Protein AF-A0A972H7R7-F1 (afdb_monomer_lite)

Secondary structure (DSSP, 8-state):
-HHHHHHHHHHHHHHHHHHHHHHH-GGGGGGGGGGGGGGT-HHHHHHHHHHHHHHH--HHHHHHHHHHHHHHHHHHHHHHHHHHHHHHHHSHHHHHHHHHHTTS-SHHHHHH--TTS-HHHHHHHHHHHHHTT-HHHHHHHHHHHHHH---HHHHHHHHHHHHHTT-HHHHHHHHHHHHHH---HHHHHHHHHHHHHTT-HHHHHHHHHHHHHHHHHHHHHHHHHTTT--S---------HHHHHHHHHHHHHHT----HHHHHHHHHHHHHHHHHHHHTTT--S--EE-TTT--EE-TTT-SS--GGG--HHHHIIIII--S-HHHHHHHHHHHHHHHHHHHHHHHHHHHHSTTHHHHTSS-THHHHHHHHHHHS---------------

Sequence (391 aa):
MTSLVFAISRLTRDLNLFVHEITESPSRLLYFLVLIPAIFDFRLLIFSLLFLVSIHTGRKDRFVTLTLILLNLFAVYLFDFSKAYIFSVNSATGKSVTLVNTNRSNIPAMLNLASNKHFEEGFSHALSYLKEKHYQKSLKLYNSLSQEYTDPRIDVNRGFLLAKLGMNNQAEKAFKRALETRALASAYYNLSILSADKLKFKEADDYFSEAVKLDFGGVTRFREKHKGSSILSLMYEQLNDSELFGYTLNRALKNFNPTKYNLYISLYALFVFLFIAFFSKRYKHRAIKCPKCGQVYCMNCERRIYWNGLCKNCYTCLVSFEADPSDRVRVILKSYEFTRKQKAYKTLMSFLIPGFLLMRGDRLIRPLTLFCLCILPFRTDFVTCQHIRTP

Foldseek 3Di:
DVLVCLLVVQCVLCVVQLVVVCVVPVVSVVLCVQCVCCVVDVLSVSLSSLLVSLLPADPQVLVVSLVVLVVSLVVLLVVLLVVLLVCLCPPLQNVQLVCQQVVNALVSLCPPADLPDDLSSLVSNLSSCVVVVVLVVSLVSLVVSVVPDDALLSLLSNLVSCVVVVNNVSSLVSLVSSVVVPDALLSLQLQLLSCVVVVNNVSSVVSNVSSCVVPVPVVVVQCVVCPPPPDSRGDHDGDDPVVSVVVSSVSSVVSRDNDPVSVVVVVSSVVSSVCSVPVVVVSPWGWDAAPQQRDIDTCVRPVDQDDPRHDPLCCCLPPVVVDDPVSNVVSNVSSVVVVVVVVVVQVVVCVVDPLSVVCPDSNNPVSVVVVVVVPPPPPPDDPPDPPDDDD

Structure (mmCIF, N/CA/C/O backbone):
data_AF-A0A972H7R7-F1
#
_entry.id   AF-A0A972H7R7-F1
#
loop_
_atom_site.group_PDB
_atom_site.id
_atom_site.type_symbol
_atom_site.label_atom_id
_atom_site.label_alt_id
_atom_site.label_comp_id
_atom_site.label_asym_id
_atom_site.label_entity_id
_atom_site.label_seq_id
_atom_site.pdbx_PDB_ins_code
_atom_site.Cartn_x
_atom_site.Cartn_y
_atom_site.Cartn_z
_atom_site.occupancy
_atom_site.B_iso_or_equiv
_atom_site.auth_seq_id
_atom_site.auth_comp_id
_atom_site.auth_asym_id
_atom_site.auth_atom_id
_atom_site.pdbx_PDB_model_num
ATOM 1 N N . MET A 1 1 ? 13.457 -4.758 -14.671 1.00 68.00 1 MET A N 1
ATOM 2 C CA . MET A 1 1 ? 13.809 -5.812 -15.654 1.00 68.00 1 MET A CA 1
ATOM 3 C C . MET A 1 1 ? 13.327 -5.497 -17.063 1.00 68.00 1 MET A C 1
ATOM 5 O O . MET A 1 1 ? 14.132 -5.550 -17.981 1.00 68.00 1 MET A O 1
ATOM 9 N N . THR A 1 2 ? 12.072 -5.085 -17.253 1.00 75.06 2 THR A N 1
ATOM 10 C CA . THR A 1 2 ? 11.518 -4.724 -18.574 1.00 75.06 2 THR A CA 1
ATOM 11 C C . THR A 1 2 ? 12.330 -3.657 -19.321 1.00 75.06 2 THR A C 1
ATOM 13 O O . THR A 1 2 ? 12.745 -3.879 -20.456 1.00 75.06 2 THR A O 1
ATOM 16 N N . SER A 1 3 ? 12.641 -2.542 -18.654 1.00 82.56 3 SER A N 1
ATOM 17 C CA . SER A 1 3 ? 13.448 -1.436 -19.192 1.00 82.56 3 SER A CA 1
ATOM 18 C C . SER A 1 3 ? 14.846 -1.878 -19.631 1.00 82.56 3 SER A C 1
ATOM 20 O O . SER A 1 3 ? 15.352 -1.413 -20.647 1.00 82.56 3 SER A O 1
ATOM 22 N N . LEU A 1 4 ? 15.455 -2.798 -18.877 1.00 83.62 4 LEU A N 1
ATOM 23 C CA . LEU A 1 4 ? 16.793 -3.316 -19.149 1.00 83.62 4 LEU A CA 1
ATOM 24 C C . LEU A 1 4 ? 16.796 -4.203 -20.396 1.00 83.62 4 LEU A C 1
ATOM 26 O O . LEU A 1 4 ? 17.597 -3.983 -21.297 1.00 83.62 4 LEU A O 1
ATOM 30 N N . VAL A 1 5 ? 15.882 -5.177 -20.464 1.00 80.81 5 VAL A N 1
ATOM 31 C CA . VAL A 1 5 ? 15.758 -6.081 -21.620 1.00 80.81 5 VAL A CA 1
ATOM 32 C C . VAL A 1 5 ? 15.489 -5.275 -22.887 1.00 80.81 5 VAL A C 1
ATOM 34 O O . VAL A 1 5 ? 16.126 -5.506 -23.913 1.00 80.81 5 VAL A O 1
ATOM 37 N N . PHE A 1 6 ? 14.602 -4.280 -22.796 1.00 79.94 6 PHE A N 1
ATOM 38 C CA . PHE A 1 6 ? 14.353 -3.339 -23.882 1.00 79.94 6 PHE A CA 1
ATOM 39 C C . PHE A 1 6 ? 15.634 -2.612 -24.308 1.00 79.94 6 PHE A C 1
ATOM 41 O O . PHE A 1 6 ? 15.968 -2.599 -25.496 1.00 79.94 6 PHE A O 1
ATOM 48 N N . ALA A 1 7 ? 16.366 -2.037 -23.349 1.00 85.00 7 ALA A N 1
ATOM 49 C CA . ALA A 1 7 ? 17.545 -1.248 -23.657 1.00 85.00 7 ALA A CA 1
ATOM 50 C C . ALA A 1 7 ? 18.668 -2.097 -24.278 1.00 85.00 7 ALA A C 1
ATOM 52 O O . ALA A 1 7 ? 19.212 -1.717 -25.311 1.00 85.00 7 ALA A O 1
ATOM 53 N N . ILE A 1 8 ? 18.950 -3.283 -23.728 1.00 83.94 8 ILE A N 1
ATOM 54 C CA . ILE A 1 8 ? 19.965 -4.215 -24.249 1.00 83.94 8 ILE A CA 1
ATOM 55 C C . ILE A 1 8 ? 19.586 -4.707 -25.652 1.00 83.94 8 ILE A C 1
ATOM 57 O O . ILE A 1 8 ? 20.388 -4.622 -26.584 1.00 83.94 8 ILE A O 1
ATOM 61 N N . SER A 1 9 ? 18.345 -5.170 -25.830 1.00 78.81 9 SER A N 1
ATOM 62 C CA . SER A 1 9 ? 17.829 -5.642 -27.122 1.00 78.81 9 SER A CA 1
ATOM 63 C C . SER A 1 9 ? 18.000 -4.588 -28.217 1.00 78.81 9 SER A C 1
ATOM 65 O O . SER A 1 9 ? 18.450 -4.880 -29.325 1.00 78.81 9 SER A O 1
ATOM 67 N N . ARG A 1 10 ? 17.710 -3.324 -27.899 1.00 79.88 10 ARG A N 1
ATOM 68 C CA . ARG A 1 10 ? 17.845 -2.229 -28.857 1.00 79.88 10 ARG A CA 1
ATOM 69 C C . ARG A 1 10 ? 19.301 -1.830 -29.094 1.00 79.88 10 ARG A C 1
ATOM 71 O O . ARG A 1 10 ? 19.686 -1.632 -30.246 1.00 79.88 10 ARG A O 1
ATOM 78 N N . LEU A 1 11 ? 20.113 -1.765 -28.042 1.00 83.56 11 LEU A N 1
ATOM 79 C CA . LEU A 1 11 ? 21.508 -1.341 -28.131 1.00 83.56 11 LEU A CA 1
ATOM 80 C C . LEU A 1 11 ? 22.353 -2.306 -28.971 1.00 83.56 11 LEU A C 1
ATOM 82 O O . LEU A 1 11 ? 23.158 -1.852 -29.777 1.00 83.56 11 LEU A O 1
ATOM 86 N N . THR A 1 12 ? 22.113 -3.620 -28.886 1.00 82.00 12 THR A N 1
ATOM 87 C CA . THR A 1 12 ? 22.804 -4.605 -29.747 1.00 82.00 12 THR A CA 1
ATOM 88 C C . THR A 1 12 ? 22.596 -4.331 -31.239 1.00 82.00 12 THR A C 1
ATOM 90 O O . THR A 1 12 ? 23.493 -4.534 -32.057 1.00 82.00 12 THR A O 1
ATOM 93 N N . ARG A 1 13 ? 21.426 -3.808 -31.617 1.00 77.00 13 ARG A N 1
ATOM 94 C CA . ARG A 1 13 ? 21.127 -3.422 -32.997 1.00 77.00 13 ARG A CA 1
ATOM 95 C C . ARG A 1 13 ? 21.801 -2.113 -33.381 1.00 77.00 13 ARG A C 1
ATOM 97 O O . ARG A 1 13 ? 22.226 -1.969 -34.529 1.00 77.00 13 ARG A O 1
ATOM 104 N N . ASP A 1 14 ? 21.856 -1.167 -32.461 1.00 83.56 14 ASP A N 1
ATOM 105 C CA . ASP A 1 14 ? 22.341 0.182 -32.728 1.00 83.56 14 ASP A CA 1
ATOM 106 C C . ASP A 1 14 ? 23.878 0.279 -32.545 1.00 83.56 14 ASP A C 1
ATOM 108 O O . ASP A 1 14 ? 24.486 1.235 -33.011 1.00 83.56 14 ASP A O 1
ATOM 112 N N . LEU A 1 15 ? 24.542 -0.762 -32.017 1.00 86.69 15 LEU A N 1
ATOM 113 C CA . LEU A 1 15 ? 25.998 -0.829 -31.801 1.00 86.69 15 LEU A CA 1
ATOM 114 C C . LEU A 1 15 ? 26.821 -0.463 -33.047 1.00 86.69 15 LEU A C 1
ATOM 116 O O . LEU A 1 15 ? 27.695 0.394 -32.982 1.00 86.69 15 LEU A O 1
ATOM 120 N N . ASN A 1 16 ? 26.504 -1.046 -34.208 1.00 87.56 16 ASN A N 1
ATOM 121 C CA . ASN A 1 16 ? 27.234 -0.738 -35.447 1.00 87.56 16 ASN A CA 1
ATOM 122 C C . ASN A 1 16 ? 27.032 0.717 -35.908 1.00 87.56 16 ASN A C 1
ATOM 124 O O . ASN A 1 16 ? 27.852 1.225 -36.666 1.00 87.56 16 ASN A O 1
ATOM 128 N N . LEU A 1 17 ? 25.938 1.373 -35.493 1.00 88.19 17 LEU A N 1
ATOM 129 C CA . LEU A 1 17 ? 25.733 2.801 -35.753 1.00 88.19 17 LEU A CA 1
ATOM 130 C C . LEU A 1 17 ? 26.708 3.615 -34.905 1.00 88.19 17 LEU A C 1
ATOM 132 O O . LEU A 1 17 ? 27.409 4.456 -35.451 1.00 88.19 17 LEU A O 1
ATOM 136 N N . PHE A 1 18 ? 26.812 3.308 -33.608 1.00 88.81 18 PHE A N 1
ATOM 137 C CA . PHE A 1 18 ? 27.767 3.961 -32.713 1.00 88.81 18 PHE A CA 1
ATOM 138 C C . PHE A 1 18 ? 29.212 3.796 -33.179 1.00 88.81 18 PHE A C 1
ATOM 140 O O . PHE A 1 18 ? 29.936 4.783 -33.230 1.00 88.81 18 PHE A O 1
ATOM 147 N N . VAL A 1 19 ? 29.621 2.582 -33.566 1.00 90.31 19 VAL A N 1
ATOM 148 C CA . VAL A 1 19 ? 30.983 2.328 -34.070 1.00 90.31 19 VAL A CA 1
ATOM 149 C C . VAL A 1 19 ? 31.286 3.223 -35.271 1.00 90.31 19 VAL A C 1
ATOM 151 O O . VAL A 1 19 ? 32.291 3.924 -35.263 1.00 90.31 19 VAL A O 1
ATOM 154 N N . HIS A 1 20 ? 30.388 3.264 -36.260 1.00 89.00 20 HIS A N 1
ATOM 155 C CA . HIS A 1 20 ? 30.565 4.110 -37.441 1.00 89.00 20 HIS A CA 1
ATOM 156 C C . HIS A 1 20 ? 30.603 5.612 -37.095 1.00 89.00 20 HIS A C 1
ATOM 158 O O . HIS A 1 20 ? 31.407 6.372 -37.626 1.00 89.00 20 HIS A O 1
ATOM 164 N N . GLU A 1 21 ? 29.760 6.060 -36.170 1.00 86.44 21 GLU A N 1
ATOM 165 C CA . GLU A 1 21 ? 29.720 7.461 -35.749 1.00 86.44 21 GLU A CA 1
ATOM 166 C C . GLU A 1 21 ? 30.975 7.899 -34.980 1.00 86.44 21 GLU A C 1
ATOM 168 O O . GLU A 1 21 ? 31.420 9.039 -35.137 1.00 86.44 21 GLU A O 1
ATOM 173 N N . ILE A 1 22 ? 31.551 7.004 -34.174 1.00 88.81 22 ILE A N 1
ATOM 174 C CA . ILE A 1 22 ? 32.810 7.238 -33.457 1.00 88.81 22 ILE A CA 1
ATOM 175 C C . ILE A 1 22 ? 33.979 7.285 -34.444 1.00 88.81 22 ILE A C 1
ATOM 177 O O . ILE A 1 22 ? 34.828 8.162 -34.309 1.00 88.81 22 ILE A O 1
ATOM 181 N N . THR A 1 23 ? 34.007 6.405 -35.455 1.00 88.50 23 THR A N 1
ATOM 182 C CA . THR A 1 23 ? 35.063 6.431 -36.483 1.00 88.50 23 THR A CA 1
ATOM 183 C C . THR A 1 23 ? 35.047 7.720 -37.300 1.00 88.50 23 THR A C 1
ATOM 185 O O . THR A 1 23 ? 36.103 8.245 -37.625 1.00 88.50 23 THR A O 1
ATOM 188 N N . GLU A 1 24 ? 33.861 8.257 -37.594 1.00 86.38 24 GLU A N 1
ATOM 189 C CA . GLU A 1 24 ? 33.709 9.519 -38.332 1.00 86.38 24 GLU A CA 1
ATOM 190 C C . GLU A 1 24 ? 33.971 10.753 -37.453 1.00 86.38 24 GLU A C 1
ATOM 192 O O . GLU A 1 24 ? 34.390 11.802 -37.936 1.00 86.38 24 GLU A O 1
ATOM 197 N N . SER A 1 25 ? 33.688 10.663 -36.151 1.00 85.62 25 SER A N 1
ATOM 198 C CA . SER A 1 25 ? 33.863 11.777 -35.216 1.00 85.62 25 SER A CA 1
ATOM 199 C C . SER A 1 25 ? 34.134 11.270 -33.793 1.00 85.62 25 SER A C 1
ATOM 201 O O . SER A 1 25 ? 33.192 10.939 -33.062 1.00 85.62 25 SER A O 1
ATOM 203 N N . PRO A 1 26 ? 35.404 11.255 -33.346 1.00 86.25 26 PRO A N 1
ATOM 204 C CA . PRO A 1 26 ? 35.784 10.641 -32.072 1.00 86.25 26 PRO A CA 1
ATOM 205 C C . PRO A 1 26 ? 35.166 11.339 -30.852 1.00 86.25 26 PRO A C 1
ATOM 207 O O . PRO A 1 26 ? 34.972 10.712 -29.814 1.00 86.25 26 PRO A O 1
ATOM 210 N N . SER A 1 27 ? 34.753 12.607 -30.975 1.00 85.12 27 SER A N 1
ATOM 211 C CA . SER A 1 27 ? 34.044 13.342 -29.915 1.00 85.12 27 SER A CA 1
ATOM 212 C C . SER A 1 27 ? 32.722 12.690 -29.491 1.00 85.12 27 SER A C 1
ATOM 214 O O . SER A 1 27 ? 32.267 12.902 -28.367 1.00 85.12 27 SER A O 1
ATOM 216 N N . ARG A 1 28 ? 32.111 11.846 -30.336 1.00 84.88 28 ARG A N 1
ATOM 217 C CA . ARG A 1 28 ? 30.890 11.099 -29.986 1.00 84.88 28 ARG A CA 1
ATOM 218 C C . ARG A 1 28 ? 31.126 10.009 -28.940 1.00 84.88 28 ARG A C 1
ATOM 220 O O . ARG A 1 28 ? 30.164 9.555 -28.322 1.00 84.88 28 ARG A O 1
ATOM 227 N N . LEU A 1 29 ? 32.381 9.640 -28.679 1.00 87.75 29 LEU A N 1
ATOM 228 C CA . LEU A 1 29 ? 32.740 8.738 -27.584 1.00 87.75 29 LEU A CA 1
ATOM 229 C C . LEU A 1 29 ? 32.339 9.314 -26.212 1.00 87.75 29 LEU A C 1
ATOM 231 O O . LEU A 1 29 ? 32.009 8.556 -25.302 1.00 87.75 29 LEU A O 1
ATOM 235 N N . LEU A 1 30 ? 32.241 10.645 -26.086 1.00 88.19 30 LEU A N 1
ATOM 236 C CA . LEU A 1 30 ? 31.812 11.323 -24.856 1.00 88.19 30 LEU A CA 1
ATOM 237 C C . LEU A 1 30 ? 30.396 10.932 -24.397 1.00 88.19 30 LEU A C 1
ATOM 239 O O . LEU A 1 30 ? 30.105 11.009 -23.206 1.00 88.19 30 LEU A O 1
ATOM 243 N N . TYR A 1 31 ? 29.513 10.460 -25.288 1.00 86.88 31 TYR A N 1
ATOM 244 C CA . TYR A 1 31 ? 28.177 9.994 -24.885 1.00 86.88 31 TYR A CA 1
ATOM 245 C C . TYR A 1 31 ? 28.223 8.758 -23.982 1.00 86.88 31 TYR A C 1
ATOM 247 O O . TYR A 1 31 ? 27.311 8.545 -23.184 1.00 86.88 31 TYR A O 1
ATOM 255 N N . PHE A 1 32 ? 29.295 7.969 -24.058 1.00 90.19 32 PHE A N 1
ATOM 256 C CA . PHE A 1 32 ? 29.471 6.784 -23.225 1.00 90.19 32 PHE A CA 1
ATOM 257 C C . PHE A 1 32 ? 29.952 7.115 -21.808 1.00 90.19 32 PHE A C 1
ATOM 259 O O . PHE A 1 32 ? 29.851 6.256 -20.937 1.00 90.19 32 PHE A O 1
ATOM 266 N N . LEU A 1 33 ? 30.357 8.361 -21.521 1.00 90.94 33 LEU A N 1
ATOM 267 C CA . LEU A 1 33 ? 30.648 8.804 -20.148 1.00 90.94 33 LEU A CA 1
ATOM 268 C C . LEU A 1 33 ? 29.425 8.682 -19.231 1.00 90.94 33 LEU A C 1
ATOM 270 O O . LEU A 1 33 ? 29.563 8.497 -18.024 1.00 90.94 33 LEU A O 1
ATOM 274 N N . VAL A 1 34 ? 28.219 8.704 -19.809 1.00 90.25 34 VAL A N 1
ATOM 275 C CA . VAL A 1 34 ? 26.964 8.459 -19.092 1.00 90.25 34 VAL A CA 1
ATOM 276 C C . VAL A 1 34 ? 26.940 7.053 -18.468 1.00 90.25 34 VAL A C 1
ATOM 278 O O . VAL A 1 34 ? 26.200 6.849 -17.518 1.00 90.25 34 VAL A O 1
ATOM 281 N N . LEU A 1 35 ? 27.770 6.099 -18.903 1.00 92.31 35 LEU A N 1
ATOM 282 C CA . LEU A 1 35 ? 27.893 4.780 -18.268 1.00 92.31 35 LEU A CA 1
ATOM 283 C C . LEU A 1 35 ? 28.777 4.767 -17.010 1.00 92.31 35 LEU A C 1
ATOM 285 O O . LEU A 1 35 ? 28.716 3.797 -16.267 1.00 92.31 35 LEU A O 1
ATOM 289 N N . ILE A 1 36 ? 29.571 5.803 -16.720 1.00 92.38 36 ILE A N 1
ATOM 290 C CA . ILE A 1 36 ? 30.465 5.801 -15.544 1.00 92.38 36 ILE A CA 1
ATOM 291 C C . ILE A 1 36 ? 29.686 5.612 -14.224 1.00 92.38 36 ILE A C 1
ATOM 293 O O . ILE A 1 36 ? 30.063 4.744 -13.435 1.00 92.38 36 ILE A O 1
ATOM 297 N N . PRO A 1 37 ? 28.560 6.315 -13.978 1.00 90.06 37 PRO A N 1
ATOM 298 C CA . PRO A 1 37 ? 27.751 6.097 -12.774 1.00 90.06 37 PRO A CA 1
ATOM 299 C C . PRO A 1 37 ? 27.178 4.678 -12.649 1.00 90.06 37 PRO A C 1
ATOM 301 O O . PRO A 1 37 ? 26.861 4.240 -11.546 1.00 90.06 37 PRO A O 1
ATOM 304 N N . ALA A 1 38 ? 27.072 3.938 -13.755 1.00 88.69 38 ALA A N 1
ATOM 305 C CA . ALA A 1 38 ? 26.559 2.572 -13.763 1.00 88.69 38 ALA A CA 1
ATOM 306 C C . ALA A 1 38 ? 27.455 1.574 -13.009 1.00 88.69 38 ALA A C 1
ATOM 308 O O . ALA A 1 38 ? 26.977 0.508 -12.630 1.00 88.69 38 ALA A O 1
ATOM 309 N N . ILE A 1 39 ? 28.727 1.919 -12.775 1.00 90.94 39 ILE A N 1
ATOM 310 C CA . ILE A 1 39 ? 29.666 1.103 -11.989 1.00 90.94 39 ILE A CA 1
ATOM 311 C C . ILE A 1 39 ? 29.208 1.008 -10.526 1.00 90.94 39 ILE A C 1
ATOM 313 O O . ILE A 1 39 ? 29.402 -0.018 -9.881 1.00 90.94 39 ILE A O 1
ATOM 317 N N . PHE A 1 40 ? 28.570 2.063 -10.013 1.00 88.38 40 PHE A N 1
ATOM 318 C CA . PHE A 1 40 ? 28.162 2.155 -8.612 1.00 88.38 40 PHE A CA 1
ATOM 319 C C . PHE A 1 40 ? 26.746 1.625 -8.362 1.00 88.38 40 PHE A C 1
ATOM 321 O O . PHE A 1 40 ? 26.466 1.129 -7.273 1.00 88.38 40 PHE A O 1
ATOM 328 N N . ASP A 1 41 ? 25.847 1.707 -9.351 1.00 88.56 41 ASP A N 1
ATOM 329 C CA . ASP A 1 41 ? 24.481 1.192 -9.222 1.00 88.56 41 ASP A CA 1
ATOM 330 C C . ASP A 1 41 ? 23.907 0.662 -10.529 1.00 88.56 41 ASP A C 1
ATOM 332 O O . ASP A 1 41 ? 23.871 1.334 -11.565 1.00 88.56 41 ASP A O 1
ATOM 336 N N . PHE A 1 42 ? 23.279 -0.500 -10.423 1.00 89.12 42 PHE A N 1
ATOM 337 C CA . PHE A 1 42 ? 22.533 -1.101 -11.513 1.00 89.12 42 PHE A CA 1
ATOM 338 C C . PHE A 1 42 ? 21.312 -0.271 -11.962 1.00 89.12 42 PHE A C 1
ATOM 340 O O . PHE A 1 42 ? 20.913 -0.315 -13.124 1.00 89.12 42 PHE A O 1
ATOM 347 N N . ARG A 1 43 ? 20.694 0.523 -11.083 1.00 89.50 43 ARG A N 1
ATOM 348 C CA . ARG A 1 43 ? 19.588 1.426 -11.453 1.00 89.50 43 ARG A CA 1
ATOM 349 C C . ARG A 1 43 ? 20.074 2.563 -12.343 1.00 89.50 43 ARG A C 1
ATOM 351 O O . ARG A 1 43 ? 19.389 2.916 -13.300 1.00 89.50 43 ARG A O 1
ATOM 358 N N . LEU A 1 44 ? 21.263 3.095 -12.062 1.00 93.25 44 LEU A N 1
ATOM 359 C CA . LEU A 1 44 ? 21.894 4.128 -12.884 1.00 93.25 44 LEU A CA 1
ATOM 360 C C . LEU A 1 44 ? 22.218 3.573 -14.269 1.00 93.25 44 LEU A C 1
ATOM 362 O O . LEU A 1 44 ? 21.892 4.232 -15.252 1.00 93.25 44 LEU A O 1
ATOM 366 N N . LEU A 1 45 ? 22.695 2.321 -14.349 1.00 93.56 45 LEU A N 1
ATOM 367 C CA . LEU A 1 45 ? 22.888 1.614 -15.620 1.00 93.56 45 LEU A CA 1
ATOM 368 C C . LEU A 1 45 ? 21.630 1.644 -16.496 1.00 93.56 45 LEU A C 1
ATOM 370 O O . LEU A 1 45 ? 21.723 1.910 -17.690 1.00 93.56 45 LEU A O 1
ATOM 374 N N . ILE A 1 46 ? 20.444 1.403 -15.926 1.00 91.62 46 ILE A N 1
ATOM 375 C CA . ILE A 1 46 ? 19.189 1.423 -16.694 1.00 91.62 46 ILE A CA 1
ATOM 376 C C . ILE A 1 46 ? 18.950 2.810 -17.306 1.00 91.62 46 ILE A C 1
ATOM 378 O O . ILE A 1 46 ? 18.632 2.898 -18.493 1.00 91.62 46 ILE A O 1
ATOM 382 N N . PHE A 1 47 ? 19.131 3.889 -16.540 1.00 94.06 47 PHE A N 1
ATOM 383 C CA . PHE A 1 47 ? 18.995 5.253 -17.060 1.00 94.06 47 PHE A CA 1
ATOM 384 C C . PHE A 1 47 ? 20.035 5.552 -18.150 1.00 94.06 47 PHE A C 1
ATOM 386 O O . PHE A 1 47 ? 19.676 6.085 -19.201 1.00 94.06 47 PHE A O 1
ATOM 393 N N . SER A 1 48 ? 21.290 5.136 -17.960 1.00 93.75 48 SER A N 1
ATOM 394 C CA . SER A 1 48 ? 22.362 5.298 -18.949 1.00 93.75 48 SER A CA 1
ATOM 395 C C . SER A 1 48 ? 22.088 4.536 -20.249 1.00 93.75 48 SER A C 1
ATOM 397 O O . SER A 1 48 ? 22.307 5.053 -21.343 1.00 93.75 48 SER A O 1
ATOM 399 N N . LEU A 1 49 ? 21.568 3.311 -20.163 1.00 92.69 49 LEU A N 1
ATOM 400 C CA . LEU A 1 49 ? 21.231 2.511 -21.340 1.00 92.69 49 LEU A CA 1
ATOM 401 C C . LEU A 1 49 ? 20.019 3.087 -22.086 1.00 92.69 49 LEU A C 1
ATOM 403 O O . LEU A 1 49 ? 20.024 3.137 -23.316 1.00 92.69 49 LEU A O 1
ATOM 407 N N . LEU A 1 50 ? 18.999 3.570 -21.365 1.00 91.31 50 LEU A N 1
ATOM 408 C CA . LEU A 1 50 ? 17.855 4.263 -21.972 1.00 91.31 50 LEU A CA 1
ATOM 409 C C . LEU A 1 50 ? 18.284 5.561 -22.668 1.00 91.31 50 LEU A C 1
ATOM 411 O O . LEU A 1 50 ? 17.769 5.870 -23.745 1.00 91.31 50 LEU A O 1
ATOM 415 N N . PHE A 1 51 ? 19.260 6.276 -22.101 1.00 91.88 51 PHE A N 1
ATOM 416 C CA . PHE A 1 51 ? 19.896 7.413 -22.757 1.00 91.88 51 PHE A CA 1
ATOM 417 C C . PHE A 1 51 ? 20.534 7.018 -24.090 1.00 91.88 51 PHE A C 1
ATOM 419 O O . PHE A 1 51 ? 20.180 7.593 -25.119 1.00 91.88 51 PHE A O 1
ATOM 426 N N . LEU A 1 52 ? 21.414 6.014 -24.106 1.00 90.25 52 LEU A N 1
ATOM 427 C CA . LEU A 1 52 ? 22.095 5.586 -25.333 1.00 90.25 52 LEU A CA 1
ATOM 428 C C . LEU A 1 52 ? 21.096 5.143 -26.409 1.00 90.25 52 LEU A C 1
ATOM 430 O O . LEU A 1 52 ? 21.185 5.567 -27.559 1.00 90.25 52 LEU A O 1
ATOM 434 N N . VAL A 1 53 ? 20.070 4.380 -26.030 1.00 88.38 53 VAL A N 1
ATOM 435 C CA . VAL A 1 53 ? 18.996 3.975 -26.950 1.00 88.38 53 VAL A CA 1
ATOM 436 C C . VAL A 1 53 ? 18.238 5.179 -27.525 1.00 88.38 53 VAL A C 1
ATOM 438 O O . VAL A 1 53 ? 17.789 5.151 -28.673 1.00 88.38 53 VAL A O 1
ATOM 441 N N . SER A 1 54 ? 18.102 6.271 -26.774 1.00 87.50 54 SER A N 1
ATOM 442 C CA . SER A 1 54 ? 17.373 7.455 -27.238 1.00 87.50 54 SER A CA 1
ATOM 443 C C . SER A 1 54 ? 18.054 8.193 -28.410 1.00 87.50 54 SER A C 1
ATOM 445 O O . SER A 1 54 ? 17.374 8.879 -29.181 1.00 87.50 54 SER A O 1
ATOM 447 N N . ILE A 1 55 ? 19.371 8.018 -28.594 1.00 86.00 55 ILE A N 1
ATOM 448 C CA . ILE A 1 55 ? 20.171 8.735 -29.602 1.00 86.00 55 ILE A CA 1
ATOM 449 C C . ILE A 1 55 ? 19.701 8.376 -31.020 1.00 86.00 55 ILE A C 1
ATOM 451 O O . ILE A 1 55 ? 19.375 9.257 -31.826 1.00 86.00 55 ILE A O 1
ATOM 455 N N . HIS A 1 56 ? 19.571 7.079 -31.313 1.00 81.56 56 HIS A N 1
ATOM 456 C CA . HIS A 1 56 ? 19.203 6.579 -32.647 1.00 81.56 56 HIS A CA 1
ATOM 457 C C . HIS A 1 56 ? 17.702 6.338 -32.831 1.00 81.56 56 HIS A C 1
ATOM 459 O O . HIS A 1 56 ? 17.264 5.926 -33.907 1.00 81.56 56 HIS A O 1
ATOM 465 N N . THR A 1 57 ? 16.874 6.621 -31.825 1.00 77.56 57 THR A N 1
ATOM 466 C CA . THR A 1 57 ? 15.419 6.432 -31.924 1.00 77.56 57 THR A CA 1
ATOM 467 C C . THR A 1 57 ? 14.700 7.619 -32.574 1.00 77.56 57 THR A C 1
ATOM 469 O O . THR A 1 57 ? 15.166 8.763 -32.583 1.00 77.56 57 THR A O 1
ATOM 472 N N . GLY A 1 58 ? 13.550 7.334 -33.198 1.00 76.19 58 GLY A N 1
ATOM 473 C CA . GLY A 1 58 ? 12.664 8.344 -33.782 1.00 76.19 58 GLY A CA 1
ATOM 474 C C . GLY A 1 58 ? 11.856 9.107 -32.725 1.00 76.19 58 GLY A C 1
ATOM 475 O O . GLY A 1 58 ? 11.829 8.741 -31.556 1.00 76.19 58 GLY A O 1
ATOM 476 N N . ARG A 1 59 ? 11.138 10.164 -33.130 1.00 76.62 59 ARG A N 1
ATOM 477 C CA . ARG A 1 59 ? 10.400 11.051 -32.203 1.00 76.62 59 ARG A CA 1
ATOM 478 C C . ARG A 1 59 ? 9.391 10.318 -31.300 1.00 76.62 59 ARG A C 1
ATOM 480 O O . ARG A 1 59 ? 9.286 10.659 -30.129 1.00 76.62 59 ARG A O 1
ATOM 487 N N . LYS A 1 60 ? 8.670 9.320 -31.826 1.00 74.06 60 LYS A N 1
ATOM 488 C CA . LYS A 1 60 ? 7.691 8.518 -31.059 1.00 74.06 60 LYS A CA 1
ATOM 489 C C . LYS A 1 60 ? 8.373 7.577 -30.065 1.00 74.06 60 LYS A C 1
ATOM 491 O O . LYS A 1 60 ? 7.960 7.476 -28.919 1.00 74.06 60 LYS A O 1
ATOM 496 N N . ASP A 1 61 ? 9.451 6.945 -30.500 1.00 75.31 61 ASP A N 1
ATOM 497 C CA . ASP A 1 61 ? 10.244 6.015 -29.699 1.00 75.31 61 ASP A CA 1
ATOM 498 C C . ASP A 1 61 ? 10.955 6.723 -28.533 1.00 75.31 61 ASP A C 1
ATOM 500 O O . ASP A 1 61 ? 11.054 6.177 -27.438 1.00 75.31 61 ASP A O 1
ATOM 504 N N . ARG A 1 62 ? 11.367 7.981 -28.733 1.00 81.12 62 ARG A N 1
ATOM 505 C CA . ARG A 1 62 ? 11.923 8.825 -27.665 1.00 81.12 62 ARG A CA 1
ATOM 506 C C . ARG A 1 62 ? 10.916 9.106 -26.554 1.00 81.12 62 ARG A C 1
ATOM 508 O O . ARG A 1 62 ? 11.286 9.116 -25.383 1.00 81.12 62 ARG A O 1
ATOM 515 N N . PHE A 1 63 ? 9.645 9.309 -26.900 1.00 82.81 63 PHE A N 1
ATOM 516 C CA . PHE A 1 63 ? 8.597 9.470 -25.891 1.00 82.81 63 PHE A CA 1
ATOM 517 C C . PHE A 1 63 ? 8.511 8.225 -25.003 1.00 82.81 63 PHE A C 1
ATOM 519 O O . PHE A 1 63 ? 8.518 8.348 -23.785 1.00 82.81 63 PHE A O 1
ATOM 526 N N . VAL A 1 64 ? 8.574 7.030 -25.601 1.00 82.19 64 VAL A N 1
ATOM 527 C CA . VAL A 1 64 ? 8.612 5.762 -24.858 1.00 82.19 64 VAL A CA 1
ATOM 528 C C . VAL A 1 64 ? 9.825 5.691 -23.925 1.00 82.19 64 VAL A C 1
ATOM 530 O O . VAL A 1 64 ? 9.664 5.335 -22.760 1.00 82.19 64 VAL A O 1
ATOM 533 N N . THR A 1 65 ? 11.026 6.077 -24.379 1.00 85.00 65 THR A N 1
ATOM 534 C CA . THR A 1 65 ? 12.213 6.099 -23.501 1.00 85.00 65 THR A CA 1
ATOM 535 C C . THR A 1 65 ? 12.072 7.080 -22.336 1.00 85.00 65 THR A C 1
ATOM 537 O O . THR A 1 65 ? 12.468 6.752 -21.222 1.00 85.00 65 THR A O 1
ATOM 540 N N . LEU A 1 66 ? 11.459 8.250 -22.556 1.00 89.50 66 LEU A N 1
ATOM 541 C CA . LEU A 1 66 ? 11.211 9.235 -21.498 1.00 89.50 66 LEU A CA 1
ATOM 542 C C . LEU A 1 66 ? 10.169 8.729 -20.491 1.00 89.50 66 LEU A C 1
ATOM 544 O O . LEU A 1 66 ? 10.382 8.839 -19.286 1.00 89.50 66 LEU A O 1
ATOM 548 N N . THR A 1 67 ? 9.082 8.110 -20.961 1.00 88.19 67 THR A N 1
ATOM 549 C CA . THR A 1 67 ? 8.093 7.458 -20.090 1.00 88.19 67 THR A CA 1
ATOM 550 C C . THR A 1 67 ? 8.731 6.342 -19.265 1.00 88.19 67 THR A C 1
ATOM 552 O O . THR A 1 67 ? 8.474 6.245 -18.068 1.00 88.19 67 THR A O 1
ATOM 555 N N . LEU A 1 68 ? 9.607 5.530 -19.867 1.00 88.12 68 LEU A N 1
ATOM 556 C CA . LEU A 1 68 ? 10.356 4.502 -19.146 1.00 88.12 68 LEU A CA 1
ATOM 557 C C . LEU A 1 68 ? 11.244 5.113 -18.058 1.00 88.12 68 LEU A C 1
ATOM 559 O O . LEU A 1 68 ? 11.268 4.587 -16.951 1.00 88.12 68 LEU A O 1
ATOM 563 N N . ILE A 1 69 ? 11.937 6.223 -18.319 1.00 91.19 69 ILE A N 1
ATOM 564 C CA . ILE A 1 69 ? 12.734 6.915 -17.291 1.00 91.19 69 ILE A CA 1
ATOM 565 C C . ILE A 1 69 ? 11.849 7.326 -16.107 1.00 91.19 69 ILE A C 1
ATOM 567 O O . ILE A 1 69 ? 12.180 7.003 -14.969 1.00 91.19 69 ILE A O 1
ATOM 571 N N . LEU A 1 70 ? 10.694 7.948 -16.363 1.00 91.62 70 LEU A N 1
ATOM 572 C CA . LEU A 1 70 ? 9.759 8.346 -15.304 1.00 91.62 70 LEU A CA 1
ATOM 573 C C . LEU A 1 70 ? 9.222 7.144 -14.512 1.00 91.62 70 LEU A C 1
ATOM 575 O O . LEU A 1 70 ? 9.152 7.200 -13.288 1.00 91.62 70 LEU A O 1
ATOM 579 N N . LEU A 1 71 ? 8.904 6.034 -15.185 1.00 90.88 71 LEU A N 1
ATOM 580 C CA . LEU A 1 71 ? 8.457 4.800 -14.530 1.00 90.88 71 LEU A CA 1
ATOM 581 C C . LEU A 1 71 ? 9.546 4.179 -13.645 1.00 90.88 71 LEU A C 1
ATOM 583 O O . LEU A 1 71 ? 9.255 3.760 -12.527 1.00 90.88 71 LEU A O 1
ATOM 587 N N . ASN A 1 72 ? 10.801 4.130 -14.110 1.00 90.12 72 ASN A N 1
ATOM 588 C CA . ASN A 1 72 ? 11.906 3.632 -13.283 1.00 90.12 72 ASN A CA 1
ATOM 589 C C . ASN A 1 72 ? 12.165 4.569 -12.094 1.00 90.12 72 ASN A C 1
ATOM 591 O O . ASN A 1 72 ? 12.438 4.084 -11.001 1.00 90.12 72 ASN A O 1
ATOM 595 N N . LEU A 1 73 ? 12.031 5.887 -12.276 1.00 92.12 73 LEU A N 1
ATOM 596 C CA . LEU A 1 73 ? 12.149 6.856 -11.188 1.00 92.12 73 LEU A CA 1
ATOM 597 C C . LEU A 1 73 ? 11.044 6.667 -10.140 1.00 92.12 73 LEU A C 1
ATOM 599 O O . LEU A 1 73 ? 11.331 6.592 -8.948 1.00 92.12 73 LEU A O 1
ATOM 603 N N . PHE A 1 74 ? 9.793 6.505 -10.575 1.00 91.12 74 PHE A N 1
ATOM 604 C CA . PHE A 1 74 ? 8.677 6.186 -9.685 1.00 91.12 74 PHE A CA 1
ATOM 605 C C . PHE A 1 74 ? 8.919 4.878 -8.917 1.00 91.12 74 PHE A C 1
ATOM 607 O O . PHE A 1 74 ? 8.701 4.822 -7.708 1.00 91.12 74 PHE A O 1
ATOM 614 N N . ALA A 1 75 ? 9.445 3.845 -9.585 1.00 89.88 75 ALA A N 1
ATOM 615 C CA . ALA A 1 75 ? 9.750 2.562 -8.956 1.00 89.88 75 ALA A CA 1
ATOM 616 C C . ALA A 1 75 ? 10.793 2.669 -7.824 1.00 89.88 75 ALA A C 1
ATOM 618 O O . ALA A 1 75 ? 10.688 1.937 -6.839 1.00 89.88 75 ALA A O 1
ATOM 619 N N . VAL A 1 76 ? 11.764 3.590 -7.920 1.00 90.06 76 VAL A N 1
ATOM 620 C CA . VAL A 1 76 ? 12.741 3.849 -6.841 1.00 90.06 76 VAL A CA 1
ATOM 621 C C . VAL A 1 76 ? 12.033 4.313 -5.567 1.00 90.06 76 VAL A C 1
ATOM 623 O O . VAL A 1 76 ? 12.286 3.772 -4.490 1.00 90.06 76 VAL A O 1
ATOM 626 N N . TYR A 1 77 ? 11.112 5.270 -5.687 1.00 90.88 77 TYR A N 1
ATOM 627 C CA . TYR A 1 77 ? 10.364 5.791 -4.543 1.00 90.88 77 TYR A CA 1
ATOM 628 C C . TYR A 1 77 ? 9.305 4.814 -4.036 1.00 90.88 77 TYR A C 1
ATOM 630 O O . TYR A 1 77 ? 9.116 4.701 -2.827 1.00 90.88 77 TYR A O 1
ATOM 638 N N . LEU A 1 78 ? 8.668 4.051 -4.929 1.00 90.69 78 LEU A N 1
ATOM 639 C CA . LEU A 1 78 ? 7.729 2.998 -4.548 1.00 90.69 78 LEU A CA 1
ATOM 640 C C . LEU A 1 78 ? 8.408 1.926 -3.683 1.00 90.69 78 LEU A C 1
ATOM 642 O O . LEU A 1 78 ? 7.828 1.464 -2.701 1.00 90.69 78 LEU A O 1
ATOM 646 N N . PHE A 1 79 ? 9.649 1.554 -4.005 1.00 88.25 79 PHE A N 1
ATOM 647 C CA . PHE A 1 79 ? 10.420 0.613 -3.197 1.00 88.25 79 PHE A CA 1
ATOM 648 C C . PHE A 1 79 ? 10.726 1.167 -1.797 1.00 88.25 79 PHE A C 1
ATOM 650 O O . PHE A 1 79 ? 10.516 0.475 -0.800 1.00 88.25 79 PHE A O 1
ATOM 657 N N . ASP A 1 80 ? 11.166 2.422 -1.690 1.00 89.00 80 ASP A N 1
ATOM 658 C CA . ASP A 1 80 ? 11.375 3.074 -0.390 1.00 89.00 80 ASP A CA 1
ATOM 659 C C . ASP A 1 80 ? 10.090 3.172 0.429 1.00 89.00 80 ASP A C 1
ATOM 661 O O . ASP A 1 80 ? 10.087 2.870 1.624 1.00 89.00 80 ASP A O 1
ATOM 665 N N . PHE A 1 81 ? 8.989 3.519 -0.230 1.00 91.88 81 PHE A N 1
ATOM 666 C CA . PHE A 1 81 ? 7.682 3.578 0.397 1.00 91.88 81 PHE A CA 1
ATOM 667 C C . PHE A 1 81 ? 7.252 2.201 0.910 1.00 91.88 81 PHE A C 1
ATOM 669 O O . PHE A 1 81 ? 6.797 2.082 2.044 1.00 91.88 81 PHE A O 1
ATOM 676 N N . SER A 1 82 ? 7.478 1.139 0.131 1.00 90.12 82 SER A N 1
ATOM 677 C CA . SER A 1 82 ? 7.164 -0.232 0.545 1.00 90.12 82 SER A CA 1
ATOM 678 C C . SER A 1 82 ? 7.936 -0.649 1.802 1.00 90.12 82 SER A C 1
ATOM 680 O O . SER A 1 82 ? 7.362 -1.272 2.693 1.00 90.12 82 SER A O 1
ATOM 682 N N . LYS A 1 83 ? 9.203 -0.226 1.935 1.00 91.38 83 LYS A N 1
ATOM 683 C CA . LYS A 1 83 ? 9.994 -0.438 3.157 1.00 91.38 83 LYS A CA 1
ATOM 684 C C . LYS A 1 83 ? 9.395 0.318 4.341 1.00 91.38 83 LYS A C 1
ATOM 686 O O . LYS A 1 83 ? 9.219 -0.277 5.401 1.00 91.38 83 LYS A O 1
ATOM 691 N N . ALA A 1 84 ? 9.047 1.594 4.161 1.00 92.50 84 ALA A N 1
ATOM 692 C CA . ALA A 1 84 ? 8.408 2.398 5.204 1.00 92.50 84 ALA A CA 1
ATOM 693 C C . ALA A 1 84 ? 7.053 1.809 5.637 1.00 92.50 84 ALA A C 1
ATOM 695 O O . ALA A 1 84 ? 6.734 1.791 6.828 1.00 92.50 84 ALA A O 1
ATOM 696 N N . TYR A 1 85 ? 6.287 1.267 4.689 1.00 93.62 85 TYR A N 1
ATOM 697 C CA . TYR A 1 85 ? 5.022 0.588 4.943 1.00 93.62 85 TYR A CA 1
ATOM 698 C C . TYR A 1 85 ? 5.215 -0.711 5.730 1.00 93.62 85 TYR A C 1
ATOM 700 O O . TYR A 1 85 ? 4.639 -0.862 6.805 1.00 93.62 85 TYR A O 1
ATOM 708 N N . ILE A 1 86 ? 6.089 -1.611 5.266 1.00 92.19 86 ILE A N 1
ATOM 709 C CA . ILE A 1 86 ? 6.403 -2.870 5.961 1.00 92.19 86 ILE A CA 1
ATOM 710 C C . ILE A 1 86 ? 6.926 -2.596 7.376 1.00 92.19 86 ILE A C 1
ATOM 712 O O . ILE A 1 86 ? 6.525 -3.266 8.327 1.00 92.19 86 ILE A O 1
ATOM 716 N N . PHE A 1 87 ? 7.793 -1.594 7.534 1.00 92.50 87 PHE A N 1
ATOM 717 C CA . PHE A 1 87 ? 8.289 -1.182 8.843 1.00 92.50 87 PHE A CA 1
ATOM 718 C C . PHE A 1 87 ? 7.166 -0.647 9.739 1.00 92.50 87 PHE A C 1
ATOM 720 O O . PHE A 1 87 ? 7.090 -1.002 10.911 1.00 92.50 87 PHE A O 1
ATOM 727 N N . SER A 1 88 ? 6.254 0.159 9.191 1.00 91.00 88 SER A N 1
ATOM 728 C CA . SER A 1 88 ? 5.111 0.697 9.938 1.00 91.00 88 SER A CA 1
ATOM 729 C C . SER A 1 88 ? 4.173 -0.409 10.422 1.00 91.00 88 SER A C 1
ATOM 731 O O . SER A 1 88 ? 3.779 -0.393 11.588 1.00 91.00 88 SER A O 1
ATOM 733 N N . VAL A 1 89 ? 3.889 -1.406 9.579 1.00 89.81 89 VAL A N 1
ATOM 734 C CA . VAL A 1 89 ? 3.091 -2.590 9.940 1.00 89.81 89 VAL A CA 1
ATOM 735 C C . VAL A 1 89 ? 3.783 -3.422 11.025 1.00 89.81 89 VAL A C 1
ATOM 737 O O . VAL A 1 89 ? 3.140 -3.841 11.984 1.00 89.81 89 VAL A O 1
ATOM 740 N N . ASN A 1 90 ? 5.096 -3.636 10.908 1.00 91.00 90 ASN A N 1
ATOM 741 C CA . ASN A 1 90 ? 5.860 -4.473 11.839 1.00 91.00 90 ASN A CA 1
ATOM 742 C C . ASN A 1 90 ? 6.341 -3.745 13.100 1.00 91.00 90 ASN A C 1
ATOM 744 O O . ASN A 1 90 ? 6.883 -4.385 14.003 1.00 91.00 90 ASN A O 1
ATOM 748 N N . SER A 1 91 ? 6.141 -2.431 13.187 1.00 92.00 91 SER A N 1
ATOM 749 C CA . SER A 1 91 ? 6.416 -1.669 14.401 1.00 92.00 91 SER A CA 1
ATOM 750 C C . SER A 1 91 ? 5.595 -2.209 15.578 1.00 92.00 91 SER A C 1
ATOM 752 O O . SER A 1 91 ? 4.491 -2.724 15.393 1.00 92.00 91 SER A O 1
ATOM 754 N N . ALA A 1 92 ? 6.112 -2.083 16.805 1.00 93.00 92 ALA A N 1
ATOM 755 C CA . ALA A 1 92 ? 5.443 -2.610 18.001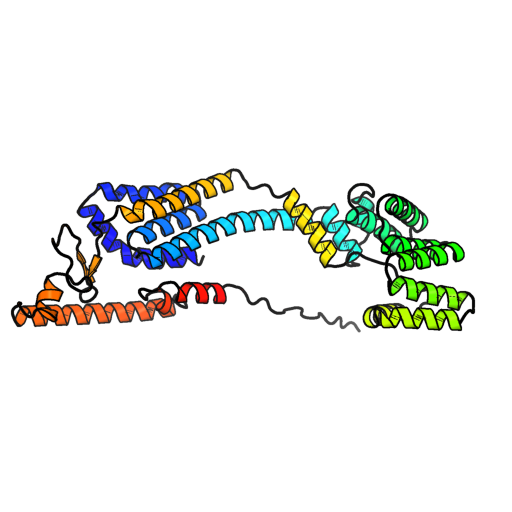 1.00 93.00 92 ALA A CA 1
ATOM 756 C C . ALA A 1 92 ? 3.988 -2.120 18.127 1.00 93.00 92 ALA A C 1
ATOM 758 O O . ALA A 1 92 ? 3.089 -2.896 18.440 1.00 93.00 92 ALA A O 1
ATOM 759 N N . THR A 1 93 ? 3.744 -0.851 17.807 1.00 92.81 93 THR A N 1
ATOM 760 C CA . THR A 1 93 ? 2.421 -0.212 17.812 1.00 92.81 93 THR A CA 1
ATOM 761 C C . THR A 1 93 ? 1.555 -0.655 16.630 1.00 92.81 93 THR A C 1
ATOM 763 O O . THR A 1 93 ? 0.430 -1.100 16.848 1.00 92.81 93 THR A O 1
ATOM 766 N N . GLY A 1 94 ? 2.079 -0.636 15.397 1.00 92.38 94 GLY A N 1
ATOM 767 C CA . GLY A 1 94 ? 1.334 -1.063 14.204 1.00 92.38 94 GLY A CA 1
ATOM 768 C C . GLY A 1 94 ? 0.886 -2.524 14.262 1.00 92.38 94 GLY A C 1
ATOM 769 O O . GLY A 1 94 ? -0.277 -2.848 13.994 1.00 92.38 94 GLY A O 1
ATOM 770 N N . LYS A 1 95 ? 1.778 -3.400 14.729 1.00 93.69 95 LYS A N 1
ATOM 771 C CA . LYS A 1 95 ? 1.479 -4.812 14.963 1.00 93.69 95 LYS A CA 1
ATOM 772 C C . LYS A 1 95 ? 0.429 -4.979 16.060 1.00 93.69 95 LYS A C 1
ATOM 774 O O . LYS A 1 95 ? -0.486 -5.781 15.902 1.00 93.69 95 LYS A O 1
ATOM 779 N N . SER A 1 96 ? 0.520 -4.204 17.140 1.00 95.00 96 SER A N 1
ATOM 780 C CA . SER A 1 96 ? -0.442 -4.247 18.248 1.00 95.00 96 SER A CA 1
ATOM 781 C C . SER A 1 96 ? -1.860 -3.865 17.821 1.00 95.00 96 SER A C 1
ATOM 783 O O . SER A 1 96 ? -2.796 -4.608 18.109 1.00 95.00 96 SER A O 1
ATOM 785 N N . VAL A 1 97 ? -2.017 -2.760 17.083 1.00 95.56 97 VAL A N 1
ATOM 786 C CA . VAL A 1 97 ? -3.315 -2.322 16.536 1.00 95.56 97 VAL A CA 1
ATOM 787 C C . VAL A 1 97 ? -3.904 -3.402 15.624 1.00 95.56 97 VAL A C 1
ATOM 789 O O . VAL A 1 97 ? -5.061 -3.793 15.777 1.00 95.56 97 VAL A O 1
ATOM 792 N N . THR A 1 98 ? -3.094 -3.960 14.723 1.00 94.25 98 THR A N 1
ATOM 793 C CA . THR A 1 98 ? -3.559 -4.974 13.765 1.00 94.25 98 THR A CA 1
ATOM 794 C C . THR A 1 98 ? -3.969 -6.283 14.453 1.00 94.25 98 THR A C 1
ATOM 796 O O . THR A 1 98 ? -5.015 -6.853 14.143 1.00 94.25 98 THR A O 1
ATOM 799 N N . LEU A 1 99 ? -3.171 -6.784 15.404 1.00 95.50 99 LEU A N 1
ATOM 800 C CA . LEU A 1 99 ? -3.417 -8.079 16.054 1.00 95.50 99 LEU A CA 1
ATOM 801 C C . LEU A 1 99 ? -4.672 -8.086 16.931 1.00 95.50 99 LEU A C 1
ATOM 803 O O . LEU A 1 99 ? -5.389 -9.092 16.938 1.00 95.50 99 LEU A O 1
ATOM 807 N N . VAL A 1 100 ? -4.959 -6.980 17.626 1.00 96.31 100 VAL A N 1
ATOM 808 C CA . VAL A 1 100 ? -6.178 -6.862 18.435 1.00 96.31 100 VAL A CA 1
ATOM 809 C C . VAL A 1 100 ? -7.399 -6.895 17.530 1.00 96.31 100 VAL A C 1
ATOM 811 O O . VAL A 1 100 ? -8.294 -7.705 17.757 1.00 96.31 100 VAL A O 1
ATOM 814 N N . ASN A 1 101 ? -7.445 -6.065 16.487 1.00 96.38 101 ASN A N 1
ATOM 815 C CA . ASN A 1 101 ? -8.635 -5.944 15.636 1.00 96.38 101 ASN A CA 1
ATOM 816 C C . ASN A 1 101 ? -8.863 -7.173 14.743 1.00 96.38 101 ASN A C 1
ATOM 818 O O . ASN A 1 101 ? -9.997 -7.492 14.423 1.00 96.38 101 ASN A O 1
ATOM 822 N N . THR A 1 102 ? -7.820 -7.954 14.450 1.00 93.62 102 THR A N 1
ATOM 823 C CA . THR A 1 102 ? -7.945 -9.230 13.716 1.00 93.62 102 THR A CA 1
ATOM 824 C C . THR A 1 102 ? -8.188 -10.449 14.615 1.00 93.62 102 THR A C 1
ATOM 826 O O . THR A 1 102 ? -8.169 -11.581 14.136 1.00 93.62 102 THR A O 1
ATOM 829 N N . ASN A 1 103 ? -8.432 -10.247 15.918 1.00 92.31 103 ASN A N 1
ATOM 830 C CA . ASN A 1 103 ? -8.656 -11.311 16.909 1.00 92.31 103 ASN A CA 1
ATOM 831 C C . ASN A 1 103 ? -7.502 -12.329 17.022 1.00 92.31 103 ASN A C 1
ATOM 833 O O . ASN A 1 103 ? -7.739 -13.487 17.358 1.00 92.31 103 ASN A O 1
ATOM 837 N N . ARG A 1 104 ? -6.257 -11.913 16.751 1.00 93.06 104 ARG A N 1
ATOM 838 C CA . ARG A 1 104 ? -5.079 -12.796 16.808 1.00 93.06 104 ARG A CA 1
ATOM 839 C C . ARG A 1 104 ? -4.376 -12.770 18.161 1.00 93.06 104 ARG A C 1
ATOM 841 O O . ARG A 1 104 ? -3.986 -13.816 18.662 1.00 93.06 104 ARG A O 1
ATOM 848 N N . SER A 1 105 ? -4.158 -11.584 18.731 1.00 95.44 105 SER A N 1
ATOM 849 C CA . SER A 1 105 ? -3.500 -11.437 20.036 1.00 95.44 105 SER A CA 1
ATOM 850 C C . SER A 1 105 ? -3.760 -10.063 20.643 1.00 95.44 105 SER A C 1
ATOM 852 O O . SER A 1 105 ? -3.727 -9.058 19.933 1.00 95.44 105 SER A O 1
ATOM 854 N N . ASN A 1 106 ? -3.957 -10.022 21.963 1.00 95.50 106 ASN A N 1
ATOM 855 C CA . ASN A 1 106 ? -4.216 -8.789 22.711 1.00 95.50 106 ASN A CA 1
ATOM 856 C C . ASN A 1 106 ? -3.011 -8.326 23.545 1.00 95.50 106 ASN A C 1
ATOM 858 O O . ASN A 1 106 ? -2.869 -7.132 23.811 1.00 9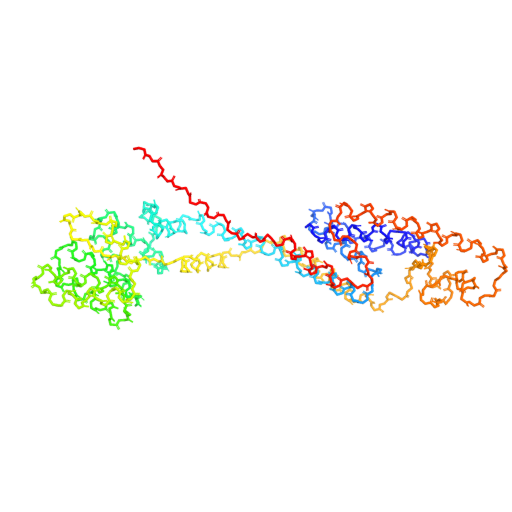5.50 106 ASN A O 1
ATOM 862 N N . ILE A 1 107 ? -2.111 -9.251 23.902 1.00 93.44 107 ILE A N 1
ATOM 863 C CA . ILE A 1 107 ? -0.958 -9.004 24.782 1.00 93.44 107 ILE A CA 1
ATOM 864 C C . ILE A 1 107 ? -0.064 -7.865 24.262 1.00 93.44 107 ILE A C 1
ATOM 866 O O . ILE A 1 107 ? 0.225 -6.951 25.037 1.00 93.44 107 ILE A O 1
ATOM 870 N N . PRO A 1 108 ? 0.340 -7.826 22.971 1.00 94.00 108 PRO A N 1
ATOM 871 C CA . PRO A 1 108 ? 1.209 -6.757 22.481 1.00 94.00 108 PRO A CA 1
ATOM 872 C C . PRO A 1 108 ? 0.592 -5.370 22.660 1.00 94.00 108 PRO A C 1
ATOM 874 O O . PRO A 1 108 ? 1.301 -4.423 22.988 1.00 94.00 108 PRO A O 1
ATOM 877 N N . ALA A 1 109 ? -0.727 -5.255 22.502 1.00 94.00 109 ALA A N 1
ATOM 878 C CA . ALA A 1 109 ? -1.425 -3.989 22.637 1.00 94.00 109 ALA A CA 1
ATOM 879 C C . ALA A 1 109 ? -1.517 -3.493 24.076 1.00 94.00 109 ALA A C 1
ATOM 881 O O . ALA A 1 109 ? -1.435 -2.292 24.294 1.00 94.00 109 ALA A O 1
ATOM 882 N N . MET A 1 110 ? -1.650 -4.390 25.054 1.00 93.12 110 MET A N 1
ATOM 883 C CA . MET A 1 110 ? -1.667 -4.010 26.472 1.00 93.12 110 MET A CA 1
ATOM 884 C C . MET A 1 110 ? -0.318 -3.470 26.961 1.00 93.12 110 MET A C 1
ATOM 886 O O . MET A 1 110 ? -0.293 -2.702 27.920 1.00 93.12 110 MET A O 1
ATOM 890 N N . LEU A 1 111 ? 0.781 -3.891 26.322 1.00 91.38 111 LEU A N 1
ATOM 891 C CA . LEU A 1 111 ? 2.149 -3.505 26.675 1.00 91.38 111 LEU A CA 1
ATOM 892 C C . LEU A 1 111 ? 2.644 -2.283 25.888 1.00 91.38 111 LEU A C 1
ATOM 894 O O . LEU A 1 111 ? 3.331 -1.435 26.447 1.00 91.38 111 LEU A O 1
ATOM 898 N N . ASN A 1 112 ? 2.324 -2.205 24.591 1.00 90.75 112 ASN A N 1
ATOM 899 C CA . ASN A 1 112 ? 2.964 -1.258 23.669 1.00 90.75 112 ASN A CA 1
ATOM 900 C C . ASN A 1 112 ? 2.096 -0.059 23.272 1.00 90.75 112 ASN A C 1
ATOM 902 O O . ASN A 1 112 ? 2.627 0.886 22.685 1.00 90.75 112 ASN A O 1
ATOM 906 N N . LEU A 1 113 ? 0.779 -0.095 23.505 1.00 92.00 113 LEU A N 1
ATOM 907 C CA . LEU A 1 113 ? -0.106 1.012 23.137 1.00 92.00 113 LEU A CA 1
ATOM 908 C C . LEU A 1 113 ? -0.335 1.962 24.312 1.00 92.00 113 LEU A C 1
ATOM 910 O O . LEU A 1 113 ? -0.373 1.564 25.472 1.00 92.00 113 LEU A O 1
ATOM 914 N N . ALA A 1 114 ? -0.521 3.237 23.981 1.00 84.12 114 ALA A N 1
ATOM 915 C CA . ALA A 1 114 ? -0.910 4.284 24.914 1.00 84.12 114 ALA A CA 1
ATOM 916 C C . ALA A 1 114 ? -2.199 4.946 24.414 1.00 84.12 114 ALA A C 1
ATOM 918 O O . ALA A 1 114 ? -2.408 5.070 23.209 1.00 84.12 114 ALA A O 1
ATOM 919 N N . SER A 1 115 ? -3.064 5.382 25.330 1.00 70.38 115 SER A N 1
ATOM 920 C CA . SER A 1 115 ? -4.378 5.946 24.989 1.00 70.38 115 SER A CA 1
ATOM 921 C C . SER A 1 115 ? -4.338 7.327 24.333 1.00 70.38 115 SER A C 1
ATOM 923 O O . SER A 1 115 ? -5.306 7.693 23.686 1.00 70.38 115 SER A O 1
ATOM 925 N N . ASN A 1 116 ? -3.240 8.077 24.466 1.00 66.62 116 ASN A N 1
ATOM 926 C CA . ASN A 1 116 ? -3.252 9.535 24.272 1.00 66.62 116 ASN A CA 1
ATOM 927 C C . ASN A 1 116 ? -2.592 10.004 22.958 1.00 66.62 116 ASN A C 1
ATOM 929 O O . ASN A 1 116 ? -2.110 11.131 22.896 1.00 66.62 116 ASN A O 1
ATOM 933 N N . LYS A 1 117 ? -2.437 9.135 21.947 1.00 73.38 117 LYS A N 1
ATOM 934 C CA . LYS A 1 117 ? -1.702 9.489 20.711 1.00 73.38 117 LYS A CA 1
ATOM 935 C C . LYS A 1 117 ? -2.575 9.537 19.466 1.00 73.38 117 LYS A C 1
ATOM 937 O O . LYS A 1 117 ? -2.566 10.533 18.751 1.00 73.38 117 LYS A O 1
ATOM 942 N N . HIS A 1 118 ? -3.275 8.446 19.185 1.00 88.25 118 HIS A N 1
ATOM 943 C CA . HIS A 1 118 ? -4.101 8.280 17.994 1.00 88.25 118 HIS A CA 1
ATOM 944 C C . HIS A 1 118 ? -5.352 7.494 18.364 1.00 88.25 118 HIS A C 1
ATOM 946 O O . HIS A 1 118 ? -5.261 6.562 19.171 1.00 88.25 118 HIS A O 1
ATOM 952 N N . PHE A 1 119 ? -6.485 7.835 17.747 1.00 94.00 119 PHE A N 1
ATOM 953 C CA . PHE A 1 119 ? -7.753 7.137 17.952 1.00 94.00 119 PHE A CA 1
ATOM 954 C C . PHE A 1 119 ? -7.589 5.621 17.815 1.00 94.00 119 PHE A C 1
ATOM 956 O O . PHE A 1 119 ? -7.992 4.883 18.706 1.00 94.00 119 PHE A O 1
ATOM 963 N N . GLU A 1 120 ? -6.928 5.142 16.760 1.00 95.00 120 GLU A N 1
ATOM 964 C CA . GLU A 1 120 ? -6.769 3.713 16.485 1.00 95.00 120 GLU A CA 1
ATOM 965 C C . GLU A 1 120 ? -5.921 3.008 17.547 1.00 95.00 120 GLU A C 1
ATOM 967 O O . GLU A 1 120 ? -6.222 1.878 17.938 1.00 95.00 120 GLU A O 1
ATOM 972 N N . GLU A 1 121 ? -4.877 3.677 18.042 1.00 95.12 121 GLU A N 1
ATOM 973 C CA . GLU A 1 121 ? -4.012 3.155 19.103 1.00 95.12 121 GLU A CA 1
ATOM 974 C C . GLU A 1 121 ? -4.770 3.081 20.427 1.00 95.12 121 GLU A C 1
ATOM 976 O O . GLU A 1 121 ? -4.793 2.026 21.061 1.00 95.12 121 GLU A O 1
ATOM 981 N N . GLY A 1 122 ? -5.445 4.161 20.821 1.00 96.12 122 GLY A N 1
ATOM 982 C CA . GLY A 1 122 ? -6.215 4.196 22.056 1.00 96.12 122 GLY A CA 1
ATOM 983 C C . GLY A 1 122 ? -7.417 3.252 22.022 1.00 96.12 122 GLY A C 1
ATOM 984 O O . GLY A 1 122 ? -7.621 2.492 22.970 1.00 96.12 122 GLY A O 1
ATOM 985 N N . PHE A 1 123 ? -8.164 3.220 20.917 1.00 97.38 123 PHE A N 1
ATOM 986 C CA . PHE A 1 123 ? -9.294 2.314 20.716 1.00 97.38 123 PHE A CA 1
ATOM 987 C C . PHE A 1 123 ? -8.850 0.851 20.798 1.00 97.38 123 PHE A C 1
ATOM 989 O O . PHE A 1 123 ? -9.460 0.060 21.518 1.00 97.38 123 PHE A O 1
ATOM 996 N N . SER A 1 124 ? -7.747 0.495 20.129 1.00 97.50 124 SER A N 1
ATOM 997 C CA . SER A 1 124 ? -7.191 -0.866 20.164 1.00 97.50 124 SER A CA 1
ATOM 998 C C . SER A 1 124 ? -6.609 -1.228 21.532 1.00 97.50 124 SER A C 1
ATOM 1000 O O . SER A 1 124 ? -6.679 -2.384 21.947 1.00 97.50 124 SER A O 1
ATOM 1002 N N . HIS A 1 125 ? -6.064 -0.250 22.259 1.00 97.44 125 HIS A N 1
ATOM 1003 C CA . HIS A 1 125 ? -5.585 -0.426 23.628 1.00 97.44 125 HIS A CA 1
ATOM 1004 C C . HIS A 1 125 ? -6.736 -0.689 24.605 1.00 97.44 125 HIS A C 1
ATOM 1006 O O . HIS A 1 125 ? -6.656 -1.584 25.440 1.00 97.44 125 HIS A O 1
ATOM 1012 N N . ALA A 1 126 ? -7.840 0.048 24.491 1.00 97.38 126 ALA A N 1
ATOM 1013 C CA . ALA A 1 126 ? -9.025 -0.192 25.305 1.00 97.38 126 ALA A CA 1
ATOM 1014 C C . ALA A 1 126 ? -9.679 -1.544 24.960 1.00 97.38 126 ALA A C 1
ATOM 1016 O O . ALA A 1 126 ? -10.068 -2.296 25.862 1.00 97.38 126 ALA A O 1
ATOM 1017 N N . LEU A 1 127 ? -9.729 -1.884 23.667 1.00 97.94 127 LEU A N 1
ATOM 1018 C CA . LEU A 1 127 ? -10.270 -3.142 23.157 1.00 97.94 127 LEU A CA 1
ATOM 1019 C C . LEU A 1 127 ? -9.470 -4.365 23.630 1.00 97.94 127 LEU A C 1
ATOM 1021 O O . LEU A 1 127 ? -10.062 -5.406 23.910 1.00 97.94 127 LEU A O 1
ATOM 1025 N N . SER A 1 128 ? -8.144 -4.260 23.757 1.00 97.50 128 SER A N 1
ATOM 1026 C CA . SER A 1 128 ? -7.322 -5.371 24.251 1.00 97.50 128 SER A CA 1
ATOM 1027 C C . SER A 1 128 ? -7.683 -5.740 25.697 1.00 97.50 128 SER A C 1
ATOM 1029 O O . SER A 1 128 ? -7.943 -6.909 25.974 1.00 97.50 128 SER A O 1
ATOM 1031 N N . TYR A 1 129 ? -7.835 -4.756 26.593 1.00 97.88 129 TYR A N 1
ATOM 1032 C CA . TYR A 1 129 ? -8.302 -4.997 27.967 1.00 97.88 129 TYR A CA 1
ATOM 1033 C C . TYR A 1 129 ? -9.750 -5.493 28.038 1.00 97.88 129 TYR A C 1
ATOM 1035 O O . TYR A 1 129 ? -10.071 -6.268 28.938 1.00 97.88 129 TYR A O 1
ATOM 1043 N N . LEU A 1 130 ? -10.622 -5.071 27.111 1.00 97.12 130 LEU A N 1
ATOM 1044 C CA . LEU A 1 130 ? -11.990 -5.595 27.011 1.00 97.12 130 LEU A CA 1
ATOM 1045 C C . LEU A 1 130 ? -11.956 -7.104 26.747 1.00 97.12 130 LEU A C 1
ATOM 1047 O O . LEU A 1 130 ? -12.620 -7.866 27.451 1.00 97.12 130 LEU A O 1
ATOM 1051 N N . LYS A 1 131 ? -11.155 -7.540 25.768 1.00 95.56 131 LYS A N 1
ATOM 1052 C CA . LYS A 1 131 ? -11.036 -8.953 25.375 1.00 95.56 131 LYS A CA 1
ATOM 1053 C C . LYS A 1 131 ? -10.398 -9.826 26.450 1.00 95.56 131 LYS A C 1
ATOM 1055 O O . LYS A 1 131 ? -10.843 -10.953 26.645 1.00 95.56 131 LYS A O 1
ATOM 1060 N N . GLU A 1 132 ? -9.436 -9.282 27.190 1.00 96.50 132 GLU A N 1
ATOM 1061 C CA . GLU A 1 132 ? -8.816 -9.941 28.349 1.00 96.50 132 GLU A CA 1
ATOM 1062 C C . GLU A 1 132 ? -9.640 -9.799 29.644 1.00 96.50 132 GLU A C 1
ATOM 1064 O O . GLU A 1 132 ? -9.168 -10.108 30.734 1.00 96.50 132 GLU A O 1
ATOM 1069 N N . LYS A 1 133 ? -10.895 -9.336 29.550 1.00 95.56 133 LYS A N 1
ATOM 1070 C CA . LYS A 1 133 ? -11.856 -9.232 30.664 1.00 95.56 133 LYS A CA 1
ATOM 1071 C C . LYS A 1 133 ? -11.436 -8.296 31.804 1.00 95.56 133 LYS A C 1
ATOM 1073 O O . LYS A 1 133 ? -12.033 -8.304 32.879 1.00 95.56 133 LYS A O 1
ATOM 1078 N N . HIS A 1 134 ? -10.474 -7.411 31.569 1.00 97.12 134 HIS A N 1
ATOM 1079 C CA . HIS A 1 134 ? -10.090 -6.350 32.497 1.00 97.12 134 HIS A CA 1
ATOM 1080 C C . HIS A 1 134 ? -11.045 -5.150 32.372 1.00 97.12 134 HIS A C 1
ATOM 1082 O O . HIS A 1 134 ? -10.649 -4.040 31.999 1.00 97.12 134 HIS A O 1
ATOM 1088 N N . TYR A 1 135 ? -12.328 -5.375 32.676 1.00 97.31 135 TYR A N 1
ATOM 1089 C CA . TYR A 1 135 ? -13.416 -4.461 32.316 1.00 97.31 135 TYR A CA 1
ATOM 1090 C C . TYR A 1 135 ? -13.279 -3.061 32.917 1.00 97.31 135 TYR A C 1
ATOM 1092 O O . TYR A 1 135 ? -13.462 -2.075 32.210 1.00 97.31 135 TYR A O 1
ATOM 1100 N N . GLN A 1 136 ? -12.893 -2.948 34.191 1.00 97.94 136 GLN A N 1
ATOM 1101 C CA . GLN A 1 136 ? -12.715 -1.644 34.840 1.00 97.94 136 GLN A CA 1
ATOM 1102 C C . GLN A 1 136 ? -11.617 -0.811 34.166 1.00 97.94 136 GLN A C 1
ATOM 1104 O O . GLN A 1 136 ? -11.789 0.389 33.949 1.00 97.94 136 GLN A O 1
ATOM 1109 N N . LYS A 1 137 ? -10.489 -1.441 33.809 1.00 96.75 137 LYS A N 1
ATOM 1110 C CA . LYS A 1 137 ? -9.376 -0.761 33.136 1.00 96.75 137 LYS A CA 1
ATOM 1111 C C . LYS A 1 137 ? -9.765 -0.350 31.717 1.00 96.75 137 LYS A C 1
ATOM 1113 O O . LYS A 1 137 ? -9.526 0.790 31.336 1.00 96.75 137 LYS A O 1
ATOM 1118 N N . SER A 1 138 ? -10.427 -1.240 30.977 1.00 97.75 138 SER A N 1
ATOM 1119 C CA . SER A 1 138 ? -10.949 -0.935 29.641 1.00 97.75 138 SER A CA 1
ATOM 1120 C C . SER A 1 138 ? -11.965 0.215 29.665 1.00 97.75 138 SER A C 1
ATOM 1122 O O . SER A 1 138 ? -11.858 1.146 28.870 1.00 97.75 138 SER A O 1
ATOM 1124 N N . LEU A 1 139 ? -12.892 0.223 30.631 1.00 98.31 139 LEU A N 1
ATOM 1125 C CA . LEU A 1 139 ? -13.909 1.270 30.757 1.00 98.31 139 LEU A CA 1
ATOM 1126 C C . LEU A 1 139 ? -13.281 2.637 31.039 1.00 98.31 139 LEU A C 1
ATOM 1128 O O . LEU A 1 139 ? -13.699 3.630 30.447 1.00 98.31 139 LEU A O 1
ATOM 1132 N N . LYS A 1 140 ? -12.246 2.696 31.889 1.00 97.19 140 LYS A N 1
ATOM 1133 C CA . LYS A 1 140 ? -11.474 3.930 32.114 1.00 97.19 140 LYS A CA 1
ATOM 1134 C C . LYS A 1 140 ? -10.856 4.454 30.813 1.00 97.19 140 LYS A C 1
ATOM 1136 O O . LYS A 1 140 ? -10.969 5.645 30.538 1.00 97.19 140 LYS A O 1
ATOM 1141 N N . LEU A 1 141 ? -10.260 3.577 29.999 1.00 96.62 141 LEU A N 1
ATOM 1142 C CA . LEU A 1 141 ? -9.663 3.961 28.715 1.00 96.62 141 LEU A CA 1
ATOM 1143 C C . LEU A 1 141 ? -10.717 4.460 27.717 1.00 96.62 141 LEU A C 1
ATOM 1145 O O . LEU A 1 141 ? -10.521 5.506 27.107 1.00 96.62 141 LEU A O 1
ATOM 1149 N N . TYR A 1 142 ? -11.858 3.778 27.589 1.00 97.50 142 TYR A N 1
ATOM 1150 C CA . TYR A 1 142 ? -12.932 4.245 26.709 1.00 97.50 142 TYR A CA 1
ATOM 1151 C C . TYR A 1 142 ? -13.604 5.533 27.195 1.00 97.50 142 TYR A C 1
ATOM 1153 O O . TYR A 1 142 ? -13.984 6.356 26.369 1.00 97.50 142 TYR A O 1
ATOM 1161 N N . ASN A 1 143 ? -13.723 5.747 28.509 1.00 96.06 143 ASN A N 1
ATOM 1162 C CA . ASN A 1 143 ? -14.189 7.026 29.047 1.00 96.06 143 ASN A CA 1
ATOM 1163 C C . ASN A 1 143 ? -13.227 8.161 28.665 1.00 96.06 143 ASN A C 1
ATOM 1165 O O . ASN A 1 143 ? -13.688 9.211 28.228 1.00 96.06 143 ASN A O 1
ATOM 1169 N N . SER A 1 144 ? -11.912 7.934 28.756 1.00 94.50 144 SER A N 1
ATOM 1170 C CA . SER A 1 144 ? -10.913 8.899 28.282 1.00 94.50 144 SER A CA 1
ATOM 1171 C C . SER A 1 144 ? -11.048 9.159 26.779 1.00 94.50 144 SER A C 1
ATOM 1173 O O . SER A 1 144 ? -11.065 10.310 26.365 1.00 94.50 144 SER A O 1
ATOM 1175 N N . LEU A 1 145 ? -11.209 8.113 25.961 1.00 95.06 145 LEU A N 1
ATOM 1176 C CA . LEU A 1 145 ? -11.389 8.265 24.512 1.00 95.06 145 LEU A CA 1
ATOM 1177 C C . LEU A 1 145 ? -12.654 9.044 24.152 1.00 95.06 145 LEU A C 1
ATOM 1179 O O . LEU A 1 145 ? -12.621 9.852 23.234 1.00 95.06 145 LEU A O 1
ATOM 1183 N N . SER A 1 146 ? -13.751 8.838 24.886 1.00 94.56 146 SER A N 1
ATOM 1184 C CA . SER A 1 146 ? -15.020 9.536 24.637 1.00 94.56 146 SER A CA 1
ATOM 1185 C C . SER A 1 146 ? -14.971 11.043 24.913 1.00 94.56 146 SER A C 1
ATOM 1187 O O . SER A 1 146 ? -15.866 11.762 24.484 1.00 94.56 146 SER A O 1
ATOM 1189 N N . GLN A 1 147 ? -13.951 11.526 25.633 1.00 93.44 147 GLN A N 1
ATOM 1190 C CA . GLN A 1 147 ? -13.737 12.960 25.852 1.00 93.44 147 GLN A CA 1
ATOM 1191 C C . GLN A 1 147 ? -13.074 13.640 24.648 1.00 93.44 147 GLN A C 1
ATOM 1193 O O . GLN A 1 147 ? -13.241 14.841 24.465 1.00 93.44 147 GLN A O 1
ATOM 1198 N N . GLU A 1 148 ? -12.326 12.884 23.842 1.00 92.38 148 GLU A N 1
ATOM 1199 C CA . GLU A 1 148 ? -11.542 13.403 22.715 1.00 92.38 148 GLU A CA 1
ATOM 1200 C C . GLU A 1 148 ? -12.189 13.077 21.360 1.00 92.38 148 GLU A C 1
ATOM 1202 O O . GLU A 1 148 ? -12.103 13.868 20.423 1.00 92.38 148 GLU A O 1
ATOM 1207 N N . TYR A 1 149 ? -12.870 11.932 21.256 1.00 93.06 149 TYR A N 1
ATOM 1208 C CA . TYR A 1 149 ? -13.417 11.416 20.005 1.00 93.06 149 TYR A CA 1
ATOM 1209 C C . TYR A 1 149 ? -14.913 11.125 20.114 1.00 93.06 149 TYR A C 1
ATOM 1211 O O . TYR A 1 149 ? -15.370 10.417 21.013 1.00 93.06 149 TYR A O 1
ATOM 1219 N N . THR A 1 150 ? -15.671 11.601 19.129 1.00 93.44 150 THR A N 1
ATOM 1220 C CA . THR A 1 150 ? -17.092 11.278 18.959 1.00 93.44 150 THR A CA 1
ATOM 1221 C C . THR A 1 150 ? -17.240 10.129 17.961 1.00 93.44 150 THR A C 1
ATOM 1223 O O . THR A 1 150 ? -17.484 10.347 16.778 1.00 93.44 150 THR A O 1
ATOM 1226 N N . ASP A 1 151 ? -17.067 8.891 18.434 1.00 96.12 151 ASP A N 1
ATOM 1227 C CA . ASP A 1 151 ? -17.286 7.676 17.639 1.00 96.12 151 ASP A CA 1
ATOM 1228 C C . ASP A 1 151 ? -18.300 6.747 18.338 1.00 96.12 151 ASP A C 1
ATOM 1230 O O . ASP A 1 151 ? -18.073 6.351 19.485 1.00 96.12 151 ASP A O 1
ATOM 1234 N N . PRO A 1 152 ? -19.402 6.345 17.675 1.00 97.56 152 PRO A N 1
ATOM 1235 C CA . PRO A 1 152 ? -20.457 5.528 18.284 1.00 97.56 152 PRO A CA 1
ATOM 1236 C C . PRO A 1 152 ? -19.963 4.158 18.766 1.00 97.56 152 PRO A C 1
ATOM 1238 O O . PRO A 1 152 ? -20.525 3.584 19.698 1.00 97.56 152 PRO A O 1
ATOM 1241 N N . ARG A 1 153 ? -18.878 3.631 18.186 1.00 98.00 153 ARG A N 1
ATOM 1242 C CA . ARG A 1 153 ? -18.264 2.366 18.612 1.00 98.00 153 ARG A CA 1
ATOM 1243 C C . ARG A 1 153 ? -17.655 2.467 20.005 1.00 98.00 153 ARG A C 1
ATOM 1245 O O . ARG A 1 153 ? -17.607 1.462 20.715 1.00 98.00 153 ARG A O 1
ATOM 1252 N N . ILE A 1 154 ? -17.210 3.662 20.413 1.00 97.94 154 ILE A N 1
ATOM 1253 C CA . ILE A 1 154 ? -16.773 3.902 21.791 1.00 97.94 154 ILE A CA 1
ATOM 1254 C C . ILE A 1 154 ? -17.948 3.643 22.733 1.00 97.94 154 ILE A C 1
ATOM 1256 O O . ILE A 1 154 ? -17.803 2.885 23.688 1.00 97.94 154 ILE A O 1
ATOM 1260 N N . ASP A 1 155 ? -19.118 4.212 22.451 1.00 98.31 155 ASP A N 1
ATOM 1261 C CA . ASP A 1 155 ? -20.296 4.050 23.302 1.00 98.31 155 ASP A CA 1
ATOM 1262 C C . ASP A 1 155 ? -20.851 2.620 23.293 1.00 98.31 155 ASP A C 1
ATOM 1264 O O . ASP A 1 155 ? -21.243 2.124 24.351 1.00 98.31 155 ASP A O 1
ATOM 1268 N N . VAL A 1 156 ? -20.781 1.900 22.165 1.00 98.62 156 VAL A N 1
ATOM 1269 C CA . VAL A 1 156 ? -21.075 0.454 22.142 1.00 98.62 156 VAL A CA 1
ATOM 1270 C C . VAL A 1 156 ? -20.132 -0.313 23.067 1.00 98.62 156 VAL A C 1
ATOM 1272 O O . VAL A 1 156 ? -20.584 -1.088 23.910 1.00 98.62 156 VAL A O 1
ATOM 1275 N N . ASN A 1 157 ? -18.822 -0.082 22.974 1.00 98.56 157 ASN A N 1
ATOM 1276 C CA . ASN A 1 157 ? -17.858 -0.807 23.801 1.00 98.56 157 ASN A CA 1
ATOM 1277 C C . ASN A 1 157 ? -17.962 -0.416 25.283 1.00 98.56 157 ASN A C 1
ATOM 1279 O O . ASN A 1 157 ? -17.847 -1.278 26.153 1.00 98.56 157 ASN A O 1
ATOM 1283 N N . ARG A 1 158 ? -18.277 0.846 25.596 1.00 98.50 158 ARG A N 1
ATOM 1284 C CA . ARG A 1 158 ? -18.615 1.284 26.962 1.00 98.50 158 ARG A CA 1
ATOM 1285 C C . ARG A 1 158 ? -19.870 0.588 27.472 1.00 98.50 158 ARG A C 1
ATOM 1287 O O . ARG A 1 158 ? -19.855 0.086 28.591 1.00 98.50 158 ARG A O 1
ATOM 1294 N N . GLY A 1 159 ? -20.925 0.513 26.661 1.00 98.06 159 GLY A N 1
ATOM 1295 C CA . GLY A 1 159 ? -22.159 -0.192 27.001 1.00 98.06 159 GLY A CA 1
ATOM 1296 C C . GLY A 1 159 ? -21.918 -1.672 27.294 1.00 98.06 159 GLY A C 1
ATOM 1297 O O . GLY A 1 159 ? -22.365 -2.175 28.324 1.00 98.06 159 GLY A O 1
ATOM 1298 N N . PHE A 1 160 ? -21.119 -2.344 26.458 1.00 98.00 160 PHE A N 1
ATOM 1299 C CA . PHE A 1 160 ? -20.678 -3.722 26.690 1.00 98.00 160 PHE A CA 1
ATOM 1300 C C . PHE A 1 160 ? -20.006 -3.867 28.063 1.00 98.00 160 PHE A C 1
ATOM 1302 O O . PHE A 1 160 ? -20.365 -4.742 28.851 1.00 98.00 160 PHE A O 1
ATOM 1309 N N . LEU A 1 161 ? -19.046 -2.991 28.370 1.00 98.25 161 LEU A N 1
ATOM 1310 C CA . LEU A 1 161 ? -18.285 -3.031 29.620 1.00 98.25 161 LEU A CA 1
ATOM 1311 C C . LEU A 1 161 ? -19.164 -2.754 30.842 1.00 98.25 161 LEU A C 1
ATOM 1313 O O . LEU A 1 161 ? -19.043 -3.447 31.848 1.00 98.25 161 LEU A O 1
ATOM 1317 N N . LEU A 1 162 ? -20.070 -1.779 30.750 1.00 98.19 162 LEU A N 1
ATOM 1318 C CA . LEU A 1 162 ? -21.018 -1.437 31.811 1.00 98.19 162 LEU A CA 1
ATOM 1319 C C . LEU A 1 162 ? -21.960 -2.606 32.120 1.00 98.19 162 LEU A C 1
ATOM 1321 O O . LEU A 1 162 ? -22.162 -2.923 33.289 1.00 98.19 162 LEU A O 1
ATOM 1325 N N . ALA A 1 163 ? -22.473 -3.295 31.098 1.00 96.25 163 ALA A N 1
ATOM 1326 C CA . ALA A 1 163 ? -23.304 -4.483 31.287 1.00 96.25 163 ALA A CA 1
ATOM 1327 C C . ALA A 1 163 ? -22.514 -5.625 31.949 1.00 96.25 163 ALA A C 1
ATOM 1329 O O . ALA A 1 163 ? -23.001 -6.264 32.879 1.00 96.25 163 ALA A O 1
ATOM 1330 N N . LYS A 1 164 ? -21.251 -5.842 31.550 1.00 95.25 164 LYS A N 1
ATOM 1331 C CA . LYS A 1 164 ? -20.367 -6.830 32.200 1.00 95.25 164 LYS A CA 1
ATOM 1332 C C . LYS A 1 164 ? -20.025 -6.496 33.654 1.00 95.25 164 LYS A C 1
ATOM 1334 O O . LYS A 1 164 ? -19.666 -7.399 34.402 1.00 95.25 164 LYS A O 1
ATOM 1339 N N . LEU A 1 165 ? -20.156 -5.233 34.052 1.00 95.94 165 LEU A N 1
ATOM 1340 C CA . LEU A 1 165 ? -20.011 -4.763 35.431 1.00 95.94 165 LEU A CA 1
ATOM 1341 C C . LEU A 1 165 ? -21.350 -4.722 36.199 1.00 95.94 165 LEU A C 1
ATOM 1343 O O . LEU A 1 165 ? -21.382 -4.226 37.321 1.00 95.94 165 LEU A O 1
ATOM 1347 N N . GLY A 1 166 ? -22.453 -5.209 35.615 1.00 94.50 166 GLY A N 1
ATOM 1348 C CA . GLY A 1 166 ? -23.787 -5.223 36.235 1.00 94.50 166 GLY A CA 1
ATOM 1349 C C . GLY A 1 166 ? -24.530 -3.882 36.187 1.00 94.50 166 GLY A C 1
ATOM 1350 O O . GLY A 1 166 ? -25.613 -3.739 36.749 1.00 94.50 166 GLY A O 1
ATOM 1351 N N . MET A 1 167 ? -23.986 -2.878 35.498 1.00 96.62 167 MET A N 1
ATOM 1352 C CA . MET A 1 167 ? -24.548 -1.528 35.411 1.00 96.62 167 MET A CA 1
ATOM 1353 C C . MET A 1 167 ? -25.523 -1.405 34.225 1.00 96.62 167 MET A C 1
ATOM 1355 O O . MET A 1 167 ? -25.385 -0.519 33.377 1.00 96.62 167 MET A O 1
ATOM 1359 N N . ASN A 1 168 ? -26.526 -2.289 34.154 1.00 94.94 168 ASN A N 1
ATOM 1360 C CA . ASN A 1 168 ? -27.385 -2.478 32.971 1.00 94.94 168 ASN A CA 1
ATOM 1361 C C . ASN A 1 168 ? -28.116 -1.201 32.514 1.00 94.94 168 ASN A C 1
ATOM 1363 O O . ASN A 1 168 ? -28.226 -0.943 31.318 1.00 94.94 168 ASN A O 1
ATOM 1367 N N . ASN A 1 169 ? -28.561 -0.350 33.444 1.00 96.31 169 ASN A N 1
ATOM 1368 C CA . ASN A 1 169 ? -29.218 0.917 33.091 1.00 96.31 169 ASN A CA 1
ATOM 1369 C C . ASN A 1 169 ? -28.259 1.927 32.442 1.00 96.31 169 ASN A C 1
ATOM 1371 O O . ASN A 1 169 ? -28.671 2.715 31.594 1.00 96.31 169 ASN A O 1
ATOM 1375 N N . GLN A 1 170 ? -26.981 1.921 32.827 1.00 97.94 170 GLN A N 1
ATOM 1376 C CA . GLN A 1 170 ? -25.973 2.771 32.188 1.00 97.94 170 GLN A CA 1
ATOM 1377 C C . GLN A 1 170 ? -25.546 2.193 30.838 1.00 97.94 170 GLN A C 1
ATOM 1379 O O . GLN A 1 170 ? -25.329 2.954 29.898 1.00 97.94 170 GLN A O 1
ATOM 1384 N N . ALA A 1 171 ? -25.487 0.863 30.727 1.00 98.06 171 ALA A N 1
ATOM 1385 C CA . ALA A 1 171 ? -25.231 0.180 29.466 1.00 98.06 171 ALA A CA 1
ATOM 1386 C C . ALA A 1 171 ? -26.293 0.515 28.411 1.00 98.06 171 ALA A C 1
ATOM 1388 O O . ALA A 1 171 ? -25.949 0.917 27.304 1.00 98.06 171 ALA A O 1
ATOM 1389 N N . GLU A 1 172 ? -27.576 0.446 28.778 1.00 98.00 172 GLU A N 1
ATOM 1390 C CA . GLU A 1 172 ? -28.690 0.808 27.895 1.00 98.00 172 GLU A CA 1
ATOM 1391 C C . GLU A 1 172 ? -28.576 2.258 27.396 1.00 98.00 172 GLU A C 1
ATOM 1393 O O . GLU A 1 172 ? -28.716 2.518 26.201 1.00 98.00 172 GLU A O 1
ATOM 1398 N N . LYS A 1 173 ? -28.251 3.202 28.292 1.00 98.19 173 LYS A N 1
ATOM 1399 C CA . LYS A 1 173 ? -28.012 4.605 27.920 1.00 98.19 173 LYS A CA 1
ATOM 1400 C C . LYS A 1 173 ? -26.837 4.755 26.951 1.00 98.19 173 LYS A C 1
ATOM 1402 O O . LYS A 1 173 ? -26.927 5.553 26.026 1.00 98.19 173 LYS A O 1
ATOM 1407 N N . ALA A 1 174 ? -25.752 4.006 27.149 1.00 98.19 174 ALA A N 1
ATOM 1408 C CA . ALA A 1 174 ? -24.595 4.045 26.258 1.00 98.19 174 ALA A CA 1
ATOM 1409 C C . ALA A 1 174 ? -24.936 3.498 24.862 1.00 98.19 174 ALA A C 1
ATOM 1411 O O . ALA A 1 174 ? -24.621 4.141 23.866 1.00 98.19 174 ALA A O 1
ATOM 1412 N N . PHE A 1 175 ? -25.657 2.377 24.766 1.00 98.56 175 PHE A N 1
ATOM 1413 C CA . PHE A 1 175 ? -26.094 1.854 23.468 1.00 98.56 175 PHE A CA 1
ATOM 1414 C C . PHE A 1 175 ? -27.045 2.810 22.744 1.00 98.56 175 PHE A C 1
ATOM 1416 O O . PHE A 1 175 ? -26.880 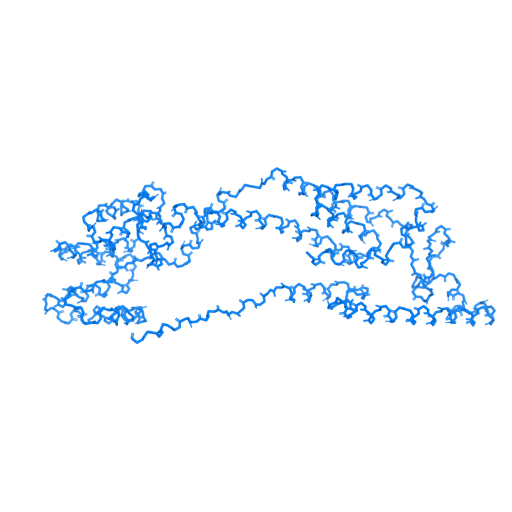3.034 21.548 1.00 98.56 175 PHE A O 1
ATOM 1423 N N . LYS A 1 176 ? -27.996 3.426 23.459 1.00 98.31 176 LYS A N 1
ATOM 1424 C CA . LYS A 1 176 ? -28.887 4.444 22.881 1.00 98.31 176 LYS A CA 1
ATOM 1425 C C . LYS A 1 176 ? -28.109 5.661 22.375 1.00 98.31 176 LYS A C 1
ATOM 1427 O O . LYS A 1 176 ? -28.345 6.092 21.254 1.00 98.31 176 LYS A O 1
ATOM 1432 N N . ARG A 1 177 ? -27.111 6.134 23.128 1.00 97.38 177 ARG A N 1
ATOM 1433 C CA . ARG A 1 177 ? -26.218 7.219 22.688 1.00 97.38 177 ARG A CA 1
ATOM 1434 C C . ARG A 1 177 ? -25.423 6.864 21.430 1.00 97.38 177 ARG A C 1
ATOM 1436 O O . ARG A 1 177 ? -25.289 7.694 20.541 1.00 97.38 177 ARG A O 1
ATOM 1443 N N . ALA A 1 178 ? -24.932 5.628 21.311 1.00 98.00 178 ALA A N 1
ATOM 1444 C CA . ALA A 1 178 ? -24.274 5.188 20.081 1.00 98.00 178 ALA A CA 1
ATOM 1445 C C . ALA A 1 178 ? -25.210 5.322 18.864 1.00 98.00 178 ALA A C 1
ATOM 1447 O O . ALA A 1 178 ? -24.783 5.797 17.812 1.00 98.00 178 ALA A O 1
ATOM 1448 N N . LEU A 1 179 ? -26.487 4.957 19.033 1.00 98.12 179 LEU A N 1
ATOM 1449 C CA . LEU A 1 179 ? -27.511 5.042 17.988 1.00 98.12 179 LEU A CA 1
ATOM 1450 C C . LEU A 1 179 ? -27.908 6.480 17.628 1.00 98.12 179 LEU A C 1
ATOM 1452 O O . LEU A 1 179 ? -28.267 6.715 16.478 1.00 98.12 179 LEU A O 1
ATOM 1456 N N . GLU A 1 180 ? -27.802 7.432 18.560 1.00 96.88 180 GLU A N 1
ATOM 1457 C CA . GLU A 1 180 ? -27.986 8.865 18.274 1.00 96.88 180 GLU A CA 1
ATOM 1458 C C . GLU A 1 180 ? -26.934 9.384 17.279 1.00 96.88 180 GLU A C 1
ATOM 1460 O O . GLU A 1 180 ? -27.239 10.241 16.452 1.00 96.88 180 GLU A O 1
ATOM 1465 N N . THR A 1 181 ? -25.712 8.839 17.316 1.00 95.94 181 THR A N 1
ATOM 1466 C CA . THR A 1 181 ? -24.636 9.213 16.384 1.00 95.94 181 THR A CA 1
ATOM 1467 C C . THR A 1 181 ? -24.681 8.404 15.086 1.00 95.94 181 THR A C 1
ATOM 1469 O O . THR A 1 181 ? -24.540 8.964 13.999 1.00 95.94 181 THR A O 1
ATOM 1472 N N . ARG A 1 182 ? -24.826 7.074 15.169 1.00 96.88 182 ARG A N 1
ATOM 1473 C CA . ARG A 1 182 ? -24.939 6.194 13.995 1.00 96.88 182 ARG A CA 1
ATOM 1474 C C . ARG A 1 182 ? -25.611 4.878 14.358 1.00 96.88 182 ARG A C 1
ATOM 1476 O O . ARG A 1 182 ? -25.187 4.193 15.287 1.00 96.88 182 ARG A O 1
ATOM 1483 N N . ALA A 1 183 ? -26.568 4.462 13.534 1.00 97.06 183 ALA A N 1
ATOM 1484 C CA . ALA A 1 183 ? -27.155 3.133 13.622 1.00 97.06 183 ALA A CA 1
ATOM 1485 C C . ALA A 1 183 ? -26.072 2.042 13.499 1.00 97.06 183 ALA A C 1
ATOM 1487 O O . ALA A 1 183 ? -25.313 1.992 12.527 1.00 97.06 183 ALA A O 1
ATOM 1488 N N . LEU A 1 184 ? -25.999 1.174 14.507 1.00 97.94 184 LEU A N 1
ATOM 1489 C CA . LEU A 1 184 ? -25.040 0.078 14.605 1.00 97.94 184 LEU A CA 1
ATOM 1490 C C . LEU A 1 184 ? -25.784 -1.209 14.946 1.00 97.94 184 LEU A C 1
ATOM 1492 O O . LEU A 1 184 ? -26.501 -1.263 15.946 1.00 97.94 184 LEU A O 1
ATOM 1496 N N . ALA A 1 185 ? -25.569 -2.258 14.148 1.00 98.06 185 ALA A N 1
ATOM 1497 C CA . ALA A 1 185 ? -26.177 -3.565 14.388 1.00 98.06 185 ALA A CA 1
ATOM 1498 C C . ALA A 1 185 ? -25.832 -4.105 15.787 1.00 98.06 185 ALA A C 1
ATOM 1500 O O . ALA A 1 185 ? -26.699 -4.628 16.480 1.00 98.06 185 ALA A O 1
ATOM 1501 N N . SER A 1 186 ? -24.593 -3.901 16.243 1.00 98.00 186 SER A N 1
ATOM 1502 C CA . SER A 1 186 ? -24.135 -4.282 17.584 1.00 98.00 186 SER A CA 1
ATOM 1503 C C . SER A 1 186 ? -24.885 -3.564 18.711 1.00 98.00 186 SER A C 1
ATOM 1505 O O . SER A 1 186 ? -25.216 -4.191 19.714 1.00 98.00 186 SER A O 1
ATOM 1507 N N . ALA A 1 187 ? -25.188 -2.271 18.556 1.00 98.44 187 ALA A N 1
ATOM 1508 C CA . ALA A 1 187 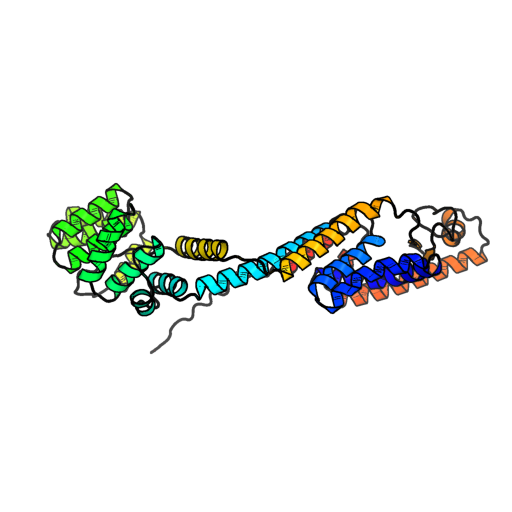? -25.921 -1.489 19.548 1.00 98.44 187 ALA A CA 1
ATOM 1509 C C . ALA A 1 187 ? -27.370 -1.979 19.674 1.00 98.44 187 ALA A C 1
ATOM 1511 O O . ALA A 1 187 ? -27.832 -2.240 20.784 1.00 98.44 187 ALA A O 1
ATOM 1512 N N . TYR A 1 188 ? -28.052 -2.172 18.542 1.00 98.62 188 TYR A N 1
ATOM 1513 C CA . TYR A 1 188 ? -29.402 -2.737 18.508 1.00 98.62 188 TYR A CA 1
ATOM 1514 C C . TYR A 1 188 ? -29.445 -4.161 19.071 1.00 98.62 188 TYR A C 1
ATOM 1516 O O . TYR A 1 188 ? -30.272 -4.453 19.931 1.00 98.62 188 TYR A O 1
ATOM 1524 N N . TYR A 1 189 ? -28.505 -5.021 18.678 1.00 98.38 189 TYR A N 1
ATOM 1525 C CA . TYR A 1 189 ? -28.406 -6.381 19.206 1.00 98.38 189 TYR A CA 1
ATOM 1526 C C . TYR A 1 189 ? -28.178 -6.385 20.726 1.00 98.38 189 TYR A C 1
ATOM 1528 O O . TYR A 1 189 ? -28.793 -7.145 21.470 1.00 98.38 189 TYR A O 1
ATOM 1536 N N . ASN A 1 190 ? -27.314 -5.509 21.236 1.00 98.06 190 ASN A N 1
ATOM 1537 C CA . ASN A 1 190 ? -27.082 -5.434 22.674 1.00 98.06 190 ASN A CA 1
ATOM 1538 C C . ASN A 1 190 ? -28.307 -4.914 23.438 1.00 98.06 190 ASN A C 1
ATOM 1540 O O . ASN A 1 190 ? -28.591 -5.405 24.531 1.00 98.06 190 ASN A O 1
ATOM 1544 N N . LEU A 1 191 ? -29.052 -3.961 22.869 1.00 98.38 191 LEU A N 1
ATOM 1545 C CA . LEU A 1 191 ? -30.324 -3.509 23.430 1.00 98.38 191 LEU A CA 1
ATOM 1546 C C . LEU A 1 191 ? -31.372 -4.623 23.431 1.00 98.38 191 LEU A C 1
ATOM 1548 O O . LEU A 1 191 ? -32.049 -4.782 24.442 1.00 98.38 191 LEU A O 1
ATOM 1552 N N . SER A 1 192 ? -31.462 -5.444 22.377 1.00 97.38 192 SER A N 1
ATOM 1553 C CA . SER A 1 192 ? -32.399 -6.574 22.370 1.00 97.38 192 SER A CA 1
ATOM 1554 C C . SER A 1 192 ? -32.100 -7.564 23.489 1.00 97.38 192 SER A C 1
ATOM 1556 O O . SER A 1 192 ? -33.004 -8.013 24.188 1.00 97.38 192 SER A O 1
ATOM 1558 N N . ILE A 1 193 ? -30.815 -7.853 23.706 1.00 95.62 193 ILE A N 1
ATOM 1559 C CA . ILE A 1 193 ? -30.363 -8.740 24.778 1.00 95.62 193 ILE A CA 1
ATOM 1560 C C . ILE A 1 193 ? -30.689 -8.156 26.164 1.00 95.62 193 ILE A C 1
ATOM 1562 O O . ILE A 1 193 ? -31.220 -8.872 27.011 1.00 95.62 193 ILE A O 1
ATOM 1566 N N . LEU A 1 194 ? -30.444 -6.861 26.396 1.00 95.62 194 LEU A N 1
ATOM 1567 C CA . LEU A 1 194 ? -30.792 -6.210 27.668 1.00 95.62 194 LEU A CA 1
ATOM 1568 C C . LEU A 1 194 ? -32.308 -6.092 27.896 1.00 95.62 194 LEU A C 1
ATOM 1570 O O . LEU A 1 194 ? -32.761 -6.209 29.033 1.00 95.62 194 LEU A O 1
ATOM 1574 N N . SER A 1 195 ? -33.104 -5.859 26.851 1.00 96.12 195 SER A N 1
ATOM 1575 C CA . SER A 1 195 ? -34.567 -5.812 26.961 1.00 96.12 195 SER A CA 1
ATOM 1576 C C . SER A 1 195 ? -35.157 -7.190 27.254 1.00 96.12 195 SER A C 1
ATOM 1578 O O . SER A 1 195 ? -36.065 -7.296 28.079 1.00 96.12 195 SER A O 1
ATOM 1580 N N . ALA A 1 196 ? -34.612 -8.250 26.650 1.00 93.94 196 ALA A N 1
ATOM 1581 C CA . ALA A 1 196 ? -35.010 -9.624 26.941 1.00 93.94 196 ALA A CA 1
ATOM 1582 C C . ALA A 1 196 ? -34.701 -10.012 28.398 1.00 93.94 196 ALA A C 1
ATOM 1584 O O . ALA A 1 196 ? -35.557 -10.590 29.063 1.00 93.94 196 ALA A O 1
ATOM 1585 N N . ASP A 1 197 ? -33.532 -9.619 28.918 1.00 91.50 197 ASP A N 1
ATOM 1586 C CA . ASP A 1 197 ? -33.145 -9.815 30.328 1.00 91.50 197 ASP A CA 1
ATOM 1587 C C . ASP A 1 197 ? -34.116 -9.112 31.300 1.00 91.50 197 ASP A C 1
ATOM 1589 O O . ASP A 1 197 ? -34.396 -9.598 32.392 1.00 91.50 197 ASP A O 1
ATOM 1593 N N . LYS A 1 198 ? -34.715 -7.996 30.865 1.00 93.06 198 LYS A N 1
ATOM 1594 C CA . LYS A 1 198 ? -35.766 -7.259 31.590 1.00 93.06 198 LYS A CA 1
ATOM 1595 C C . LYS A 1 198 ? -37.190 -7.784 31.338 1.00 93.06 198 LYS A C 1
ATOM 1597 O O . LYS A 1 198 ? -38.143 -7.117 31.735 1.00 93.06 198 LYS A O 1
ATOM 1602 N N . LEU A 1 199 ? -37.356 -8.928 30.666 1.00 94.88 199 LEU A N 1
ATOM 1603 C CA . LEU A 1 199 ? -38.649 -9.519 30.272 1.00 94.88 199 LEU A CA 1
ATOM 1604 C C . LEU A 1 199 ? -39.510 -8.619 29.364 1.00 94.88 199 LEU A C 1
ATOM 1606 O O . LEU A 1 199 ? -40.726 -8.782 29.261 1.00 94.88 199 LEU A O 1
ATOM 1610 N N . LYS A 1 200 ? -38.884 -7.669 28.663 1.00 96.94 200 LYS A N 1
ATOM 1611 C CA . LYS A 1 200 ? -39.540 -6.781 27.698 1.00 96.94 200 LYS A CA 1
ATOM 1612 C C . LYS A 1 200 ? -39.438 -7.346 26.286 1.00 96.94 200 LYS A C 1
ATOM 1614 O O . LYS A 1 200 ? -38.757 -6.793 25.423 1.00 96.94 200 LYS A O 1
ATOM 1619 N N . PHE A 1 201 ? -40.111 -8.466 26.051 1.00 95.94 201 PHE A N 1
ATOM 1620 C CA . PHE A 1 201 ? -39.932 -9.256 24.829 1.00 95.94 201 PHE A CA 1
ATOM 1621 C C . PHE A 1 201 ? -40.274 -8.501 23.540 1.00 95.94 201 PHE A C 1
ATOM 1623 O O . PHE A 1 201 ? -39.554 -8.638 22.560 1.00 95.94 201 PHE A O 1
ATOM 1630 N N . LYS A 1 202 ? -41.301 -7.641 23.552 1.00 97.62 202 LYS A N 1
ATOM 1631 C CA . LYS A 1 202 ? -41.661 -6.841 22.372 1.00 97.62 202 LYS A CA 1
ATOM 1632 C C . LYS A 1 202 ? -40.553 -5.859 21.972 1.00 97.62 202 LYS A C 1
ATOM 1634 O O . LYS A 1 202 ? -40.129 -5.855 20.826 1.00 97.62 202 LYS A O 1
ATOM 1639 N N . GLU A 1 203 ? -40.036 -5.084 22.931 1.00 97.19 203 GLU A N 1
ATOM 1640 C CA . GLU A 1 203 ? -38.903 -4.176 22.682 1.00 97.19 203 GLU A CA 1
ATOM 1641 C C . GLU A 1 203 ? -37.657 -4.954 22.229 1.00 97.19 203 GLU A C 1
ATOM 1643 O O . GLU A 1 203 ? -36.901 -4.486 21.380 1.00 97.19 203 GLU A O 1
ATOM 1648 N N . ALA A 1 204 ? -37.437 -6.144 22.797 1.00 97.44 204 ALA A N 1
ATOM 1649 C CA . ALA A 1 204 ? -36.325 -6.999 22.410 1.00 97.44 204 ALA A CA 1
ATOM 1650 C C . ALA A 1 204 ? -36.425 -7.448 20.943 1.00 97.44 204 ALA A C 1
ATOM 1652 O O . ALA A 1 204 ? -35.439 -7.330 20.216 1.00 97.44 204 ALA A O 1
ATOM 1653 N N . ASP A 1 205 ? -37.599 -7.905 20.502 1.00 97.81 205 ASP A N 1
ATOM 1654 C CA . ASP A 1 205 ? -37.845 -8.315 19.114 1.00 97.81 205 ASP A CA 1
ATOM 1655 C C . ASP A 1 205 ? -37.699 -7.149 18.132 1.00 97.81 205 ASP A C 1
ATOM 1657 O O . ASP A 1 205 ? -37.081 -7.309 17.074 1.00 97.81 205 ASP A O 1
ATOM 1661 N N . ASP A 1 206 ? -38.195 -5.964 18.496 1.00 98.31 206 ASP A N 1
ATOM 1662 C CA . ASP A 1 206 ? -38.061 -4.757 17.680 1.00 98.31 206 ASP A CA 1
ATOM 1663 C C . ASP A 1 206 ? -36.575 -4.403 17.482 1.00 98.31 206 ASP A C 1
ATOM 1665 O O . ASP A 1 206 ? -36.102 -4.249 16.352 1.00 98.31 206 ASP A O 1
ATOM 1669 N N . TYR A 1 207 ? -35.794 -4.359 18.568 1.00 98.44 207 TYR A N 1
ATOM 1670 C CA . TYR A 1 207 ? -34.357 -4.090 18.491 1.00 98.44 207 TYR A CA 1
ATOM 1671 C C . TYR A 1 207 ? -33.585 -5.178 17.740 1.00 98.44 207 TYR A C 1
ATOM 1673 O O . TYR A 1 207 ? -32.689 -4.868 16.953 1.00 98.44 207 TYR A O 1
ATOM 1681 N N . PHE A 1 208 ? -33.922 -6.451 17.947 1.00 97.88 208 PHE A N 1
ATOM 1682 C CA . PHE A 1 208 ? -33.257 -7.550 17.254 1.00 97.88 208 PHE A CA 1
ATOM 1683 C C . PHE A 1 208 ? -33.515 -7.488 15.743 1.00 97.88 208 PHE A C 1
ATOM 1685 O O . PHE A 1 208 ? -32.597 -7.683 14.942 1.00 97.88 208 PHE A O 1
ATOM 1692 N N . SER A 1 209 ? -34.746 -7.149 15.357 1.00 98.38 209 SER A N 1
ATOM 1693 C CA . SER A 1 209 ? -35.136 -6.962 13.961 1.00 98.38 209 SER A CA 1
ATOM 1694 C C . SER A 1 209 ? -34.330 -5.846 13.295 1.00 98.38 209 SER A C 1
ATOM 1696 O O . SER A 1 209 ? -33.834 -6.034 12.185 1.00 98.38 209 SER A O 1
ATOM 1698 N N . GLU A 1 210 ? -34.121 -4.715 13.975 1.00 98.50 210 GLU A N 1
ATOM 1699 C CA . GLU A 1 210 ? -33.275 -3.627 13.462 1.00 98.50 210 GLU A CA 1
ATOM 1700 C C . GLU A 1 210 ? -31.799 -4.035 13.332 1.00 98.50 210 GLU A C 1
ATOM 1702 O O . GLU A 1 210 ? -31.159 -3.735 12.323 1.00 98.50 210 GLU A O 1
ATOM 1707 N N . ALA A 1 211 ? -31.257 -4.793 14.291 1.00 98.38 211 ALA A N 1
ATOM 1708 C CA . ALA A 1 211 ? -29.888 -5.303 14.196 1.00 98.38 211 ALA A CA 1
ATOM 1709 C C . ALA A 1 211 ? -29.684 -6.182 12.951 1.00 98.38 211 ALA A C 1
ATOM 1711 O O . ALA A 1 211 ? -28.699 -6.031 12.226 1.00 98.38 211 ALA A O 1
ATOM 1712 N N . VAL A 1 212 ? -30.637 -7.079 12.689 1.00 98.19 212 VAL A N 1
ATOM 1713 C CA . VAL A 1 212 ? -30.625 -7.984 11.533 1.00 98.19 212 VAL A CA 1
ATOM 1714 C C . VAL A 1 212 ? -30.792 -7.230 10.213 1.00 98.19 212 VAL A C 1
ATOM 1716 O O . VAL A 1 212 ? -30.110 -7.562 9.244 1.00 98.19 212 VAL A O 1
ATOM 1719 N N . LYS A 1 213 ? -31.650 -6.204 10.164 1.00 98.31 213 LYS A N 1
ATOM 1720 C CA . LYS A 1 213 ? -31.797 -5.353 8.971 1.00 98.31 213 LYS A CA 1
ATOM 1721 C C . LYS A 1 213 ? -30.489 -4.653 8.600 1.00 98.31 213 LYS A C 1
ATOM 1723 O O . LYS A 1 213 ? -30.199 -4.515 7.416 1.00 98.31 213 LYS A O 1
ATOM 1728 N N . LEU A 1 214 ? -29.710 -4.223 9.595 1.00 97.88 214 LEU A N 1
ATOM 1729 C CA . LEU A 1 214 ? -28.435 -3.537 9.373 1.00 97.88 214 LEU A CA 1
ATOM 1730 C C . LEU A 1 214 ? -27.300 -4.489 8.983 1.00 97.88 214 LEU A C 1
ATOM 1732 O O . LEU A 1 214 ? -26.522 -4.165 8.090 1.00 97.88 214 LEU A O 1
ATOM 1736 N N . ASP A 1 215 ? -27.180 -5.637 9.655 1.00 97.38 215 ASP A N 1
ATOM 1737 C CA . ASP A 1 215 ? -26.122 -6.615 9.379 1.00 97.38 215 ASP A CA 1
ATOM 1738 C C . ASP A 1 215 ? -26.542 -8.047 9.748 1.00 97.38 215 ASP A C 1
ATOM 1740 O O . ASP A 1 215 ? -26.114 -8.627 10.752 1.00 97.38 215 ASP A O 1
ATOM 1744 N N . PHE A 1 216 ? -27.371 -8.654 8.898 1.00 97.00 216 PHE A N 1
ATOM 1745 C CA . PHE A 1 216 ? -27.792 -10.047 9.058 1.00 97.00 216 PHE A CA 1
ATOM 1746 C C . PHE A 1 216 ? -26.599 -11.010 9.160 1.00 97.00 216 PHE A C 1
ATOM 1748 O O . PHE A 1 216 ? -26.595 -11.915 10.000 1.00 97.00 216 PHE A O 1
ATOM 1755 N N . GLY A 1 217 ? -25.580 -10.821 8.316 1.00 96.94 217 GLY A N 1
ATOM 1756 C CA . GLY A 1 217 ? -24.420 -11.707 8.244 1.00 96.94 217 GLY A CA 1
ATOM 1757 C C . GLY A 1 217 ? -23.578 -11.666 9.519 1.00 96.94 217 GLY A C 1
ATOM 1758 O O . GLY A 1 217 ? -23.217 -12.718 10.055 1.00 96.94 217 GLY A O 1
ATOM 1759 N N . GLY A 1 218 ? -23.295 -10.466 10.028 1.00 94.25 218 GLY A N 1
ATOM 1760 C CA . GLY A 1 218 ? -22.551 -10.258 11.266 1.00 94.25 218 GLY A CA 1
ATOM 1761 C C . GLY A 1 218 ? -23.305 -10.748 12.496 1.00 94.25 218 GLY A C 1
ATOM 1762 O O . GLY A 1 218 ? -22.728 -11.491 13.294 1.00 94.25 218 GLY A O 1
ATOM 1763 N N . VAL A 1 219 ? -24.599 -10.427 12.620 1.00 95.88 219 VAL A N 1
ATOM 1764 C CA . VAL A 1 219 ? -25.439 -10.888 13.741 1.00 95.88 219 VAL A CA 1
ATOM 1765 C C . VAL A 1 219 ? -25.543 -12.415 13.756 1.00 95.88 219 VAL A C 1
ATOM 1767 O O . VAL A 1 219 ? -25.328 -13.039 14.796 1.00 95.88 219 VAL A O 1
ATOM 1770 N N . THR A 1 220 ? -25.801 -13.043 12.607 1.00 94.19 220 THR A N 1
ATOM 1771 C CA . THR A 1 220 ? -25.917 -14.508 12.511 1.00 94.19 220 THR A CA 1
ATOM 1772 C C . THR A 1 220 ? -24.595 -15.192 12.846 1.00 94.19 220 THR A C 1
ATOM 1774 O O . THR A 1 220 ? -24.559 -16.089 13.689 1.00 94.19 220 THR A O 1
ATOM 1777 N N . ARG A 1 221 ? -23.478 -14.726 12.266 1.00 94.25 221 ARG A N 1
ATOM 1778 C CA . ARG A 1 221 ? -22.138 -15.257 12.569 1.00 94.25 221 ARG A CA 1
ATOM 1779 C C . ARG A 1 221 ? -21.795 -15.111 14.051 1.00 94.25 221 ARG A C 1
ATOM 1781 O O . ARG A 1 221 ? -21.203 -16.019 14.635 1.00 94.25 221 ARG A O 1
ATOM 1788 N N . PHE A 1 222 ? -22.154 -13.982 14.662 1.00 93.94 222 PHE A N 1
ATOM 1789 C CA . PHE A 1 222 ? -21.939 -13.751 16.085 1.00 93.94 222 PHE A CA 1
ATOM 1790 C C . PHE A 1 222 ? -22.750 -14.725 16.946 1.00 93.94 222 PHE A C 1
ATOM 1792 O O . PHE A 1 222 ? -22.179 -15.345 17.845 1.00 93.94 222 PHE A O 1
ATOM 1799 N N . ARG A 1 223 ? -24.047 -14.901 16.660 1.00 92.19 223 ARG A N 1
ATOM 1800 C CA . ARG A 1 223 ? -24.920 -15.825 17.400 1.00 92.19 223 ARG A CA 1
ATOM 1801 C C . ARG A 1 223 ? -24.464 -17.273 17.282 1.00 92.19 223 ARG A C 1
ATOM 1803 O O . ARG A 1 223 ? -24.389 -17.948 18.300 1.00 92.19 223 ARG A O 1
ATOM 1810 N N . GLU A 1 224 ? -24.100 -17.726 16.084 1.00 92.06 224 GLU A N 1
ATOM 1811 C CA . GLU A 1 224 ? -23.579 -19.085 15.881 1.00 92.06 224 GLU A CA 1
ATOM 1812 C C . GLU A 1 224 ? -22.289 -19.319 16.674 1.00 92.06 224 GLU A C 1
ATOM 1814 O O . GLU A 1 224 ? -22.156 -20.326 17.364 1.00 92.06 224 GLU A O 1
ATOM 1819 N N . LYS A 1 225 ? -21.367 -18.345 16.676 1.00 90.50 225 LYS A N 1
ATOM 1820 C CA . LYS A 1 225 ? -20.132 -18.427 17.471 1.00 90.50 225 LYS A CA 1
ATOM 1821 C C . LYS A 1 225 ? -20.388 -18.543 18.983 1.00 90.50 225 LYS A C 1
ATOM 1823 O O . LYS A 1 225 ? -19.553 -19.100 19.689 1.00 90.50 225 LYS A O 1
ATOM 1828 N N . HIS A 1 226 ? -21.506 -18.013 19.480 1.00 88.31 226 HIS A N 1
ATOM 1829 C CA . HIS A 1 226 ? -21.864 -18.014 20.905 1.00 88.31 226 HIS A CA 1
ATOM 1830 C C . HIS A 1 226 ? -23.024 -18.966 21.232 1.00 88.31 226 HIS A C 1
ATOM 1832 O O . HIS A 1 226 ? -23.610 -18.889 22.315 1.00 88.31 226 HIS A O 1
ATOM 1838 N N . LYS A 1 227 ? -23.363 -19.875 20.313 1.00 85.62 227 LYS A N 1
ATOM 1839 C CA . LYS A 1 227 ? -24.430 -20.856 20.500 1.00 85.62 227 LYS A CA 1
ATOM 1840 C C . LYS A 1 227 ? -24.132 -21.727 21.723 1.00 85.62 227 LYS A C 1
ATOM 1842 O O . LYS A 1 227 ? -23.042 -22.274 21.852 1.00 85.62 227 LYS A O 1
ATOM 1847 N N . GLY A 1 228 ? -25.101 -21.835 22.631 1.00 74.94 228 GLY A N 1
ATOM 1848 C CA . GLY A 1 228 ? -24.958 -22.606 23.872 1.00 74.94 228 GLY A CA 1
ATOM 1849 C C . GLY A 1 228 ? -24.213 -21.890 25.007 1.00 74.94 228 GLY A C 1
ATOM 1850 O O . GLY A 1 228 ? -23.980 -22.502 26.045 1.00 74.94 228 GLY A O 1
ATOM 1851 N N . SER A 1 229 ? -23.852 -20.609 24.860 1.00 76.31 229 SER A N 1
ATOM 1852 C CA . SER A 1 229 ? -23.326 -19.830 25.985 1.00 76.31 229 SER A CA 1
ATOM 1853 C C . SER A 1 229 ? -24.428 -19.543 27.010 1.00 76.31 229 SER A C 1
ATOM 1855 O O . SER A 1 229 ? -25.451 -18.953 26.671 1.00 76.31 229 SER A O 1
ATOM 1857 N N . SER A 1 230 ? -24.202 -19.908 28.275 1.00 60.06 230 SER A N 1
ATOM 1858 C CA . SER A 1 230 ? -25.079 -19.557 29.406 1.00 60.06 230 SER A CA 1
ATOM 1859 C C . SER A 1 230 ? -24.908 -18.107 29.882 1.00 60.06 230 SER A C 1
ATOM 1861 O O . SER A 1 230 ? -25.602 -17.663 30.793 1.00 60.06 230 SER A O 1
ATOM 1863 N N . ILE A 1 231 ? -23.973 -17.362 29.285 1.00 66.12 231 ILE A N 1
ATOM 1864 C CA . ILE A 1 231 ? -23.617 -15.995 29.664 1.00 66.12 231 ILE A CA 1
ATOM 1865 C C . ILE A 1 231 ? -24.226 -15.019 28.654 1.00 66.12 231 ILE A C 1
ATOM 1867 O O . ILE A 1 231 ? -24.173 -15.252 27.445 1.00 66.12 231 ILE A O 1
ATOM 1871 N N . LEU A 1 232 ? -24.708 -13.873 29.154 1.00 75.12 232 LEU A N 1
ATOM 1872 C CA . LEU A 1 232 ? -25.126 -12.715 28.358 1.00 75.12 232 LEU A CA 1
ATOM 1873 C C . LEU A 1 232 ? -24.084 -12.400 27.268 1.00 75.12 232 LEU A C 1
ATOM 1875 O O . LEU A 1 232 ? -22.998 -11.872 27.549 1.00 75.12 232 LEU A O 1
ATOM 1879 N N . SER A 1 233 ? -24.393 -12.769 26.028 1.00 88.94 233 SER A N 1
ATOM 1880 C CA . SER A 1 233 ? -23.477 -12.654 24.893 1.00 88.94 233 SER A CA 1
ATOM 1881 C C . SER A 1 233 ? -23.750 -11.346 24.171 1.00 88.94 233 SER A C 1
ATOM 1883 O O . SER A 1 233 ? -24.733 -11.231 23.447 1.00 88.94 233 SER A O 1
ATOM 1885 N N . LEU A 1 234 ? -22.884 -10.362 24.408 1.00 94.62 234 LEU A N 1
ATOM 1886 C CA . LEU A 1 234 ? -22.976 -9.011 23.858 1.00 94.62 234 LEU A CA 1
ATOM 1887 C C . LEU A 1 234 ? -21.940 -8.817 22.747 1.00 94.62 234 LEU A C 1
ATOM 1889 O O . LEU A 1 234 ? -20.825 -9.337 22.827 1.00 94.62 234 LEU A O 1
ATOM 1893 N N . MET A 1 235 ? -22.299 -8.040 21.734 1.00 95.81 235 MET A N 1
ATOM 1894 C CA . MET A 1 235 ? -21.405 -7.615 20.664 1.00 95.81 235 MET A CA 1
ATOM 1895 C C . MET A 1 235 ? -20.559 -6.421 21.110 1.00 95.81 235 MET A C 1
ATOM 1897 O O . MET A 1 235 ? -21.000 -5.572 21.884 1.00 95.81 235 MET A O 1
ATOM 1901 N N . TYR A 1 236 ? -19.341 -6.349 20.592 1.00 96.19 236 TYR A N 1
ATOM 1902 C CA . TYR A 1 236 ? -18.458 -5.197 20.719 1.00 96.19 236 TYR A CA 1
ATOM 1903 C C . TYR A 1 236 ? -17.851 -4.883 19.348 1.00 96.19 236 TYR A C 1
ATOM 1905 O O . TYR A 1 236 ? -17.808 -5.735 18.461 1.00 96.19 236 TYR A O 1
ATOM 1913 N N . GLU A 1 237 ? -17.378 -3.657 19.190 1.00 97.38 237 GLU A N 1
ATOM 1914 C CA . GLU A 1 237 ? -16.894 -3.080 17.941 1.00 97.38 237 GLU A CA 1
ATOM 1915 C C . GLU A 1 237 ? -15.369 -3.150 17.814 1.00 97.38 237 GLU A C 1
ATOM 1917 O O . GLU A 1 237 ? -14.633 -3.138 18.809 1.00 97.38 237 GLU A O 1
ATOM 1922 N N . GLN A 1 238 ? -14.901 -3.203 16.566 1.00 96.62 238 GLN A N 1
ATOM 1923 C CA . GLN A 1 238 ? -13.490 -3.256 16.170 1.00 96.62 238 GLN A CA 1
ATOM 1924 C C . GLN A 1 238 ? -13.216 -2.216 15.075 1.00 96.62 238 GLN A C 1
ATOM 1926 O O . GLN A 1 238 ? -14.143 -1.693 14.452 1.00 96.62 238 GLN A O 1
ATOM 1931 N N . LEU A 1 239 ? -11.940 -1.918 14.830 1.00 96.50 239 LEU A N 1
ATOM 1932 C CA . LEU A 1 239 ? -11.537 -1.219 13.610 1.00 96.50 239 LEU A CA 1
ATOM 1933 C C . LEU A 1 239 ? -11.698 -2.161 12.416 1.00 96.50 239 LEU A C 1
ATOM 1935 O O . LEU A 1 239 ? -11.355 -3.342 12.507 1.00 96.50 239 LEU A O 1
ATOM 1939 N N . ASN A 1 240 ? -12.200 -1.635 11.304 1.00 93.56 240 ASN A N 1
ATOM 1940 C CA . ASN A 1 240 ? -12.340 -2.401 10.072 1.00 93.56 240 ASN A CA 1
ATOM 1941 C C . ASN A 1 240 ? -11.022 -2.430 9.269 1.00 93.56 240 ASN A C 1
ATOM 1943 O O . ASN A 1 240 ? -10.093 -1.660 9.524 1.00 93.56 240 ASN A O 1
ATOM 1947 N N . ASP A 1 241 ? -10.942 -3.300 8.259 1.00 92.88 241 ASP A N 1
ATOM 1948 C CA . ASP A 1 241 ? -9.722 -3.464 7.455 1.00 92.88 241 ASP A CA 1
ATOM 1949 C C . ASP A 1 241 ? -9.305 -2.178 6.721 1.00 92.88 241 ASP A C 1
ATOM 1951 O O . ASP A 1 241 ? -8.112 -1.916 6.553 1.00 92.88 241 ASP A O 1
ATOM 1955 N N . SER A 1 242 ? -10.269 -1.343 6.318 1.00 94.88 242 SER A N 1
ATOM 1956 C CA . SER A 1 242 ? -9.987 -0.074 5.635 1.00 94.88 242 SER A CA 1
ATOM 1957 C C . SER A 1 242 ? -9.358 0.965 6.566 1.00 94.88 242 SER A C 1
ATOM 1959 O O . SER A 1 242 ? -8.440 1.676 6.163 1.00 94.88 242 SER A O 1
ATOM 1961 N N . GLU A 1 243 ? -9.780 1.004 7.829 1.00 94.94 243 GLU A N 1
ATOM 1962 C CA . GLU A 1 243 ? -9.215 1.866 8.866 1.00 94.94 243 GLU A CA 1
ATOM 1963 C C . GLU A 1 243 ? -7.826 1.385 9.273 1.00 94.94 243 GLU A C 1
ATOM 1965 O O . GLU A 1 243 ? -6.907 2.190 9.394 1.00 94.94 243 GLU A O 1
ATOM 1970 N N . LEU A 1 244 ? -7.630 0.068 9.405 1.00 94.44 244 LEU A N 1
ATOM 1971 C CA . LEU A 1 244 ? -6.308 -0.513 9.649 1.00 94.44 244 LEU A CA 1
ATOM 1972 C C . LEU A 1 244 ? -5.337 -0.184 8.506 1.00 94.44 244 LEU A C 1
ATOM 1974 O O . LEU A 1 244 ? -4.186 0.208 8.741 1.00 94.44 244 LEU A O 1
ATOM 1978 N N . PHE A 1 245 ? -5.801 -0.295 7.260 1.00 93.69 245 PHE A N 1
ATOM 1979 C CA . PHE A 1 245 ? -5.028 0.115 6.095 1.00 93.69 245 PHE A CA 1
ATOM 1980 C C . PHE A 1 245 ? -4.729 1.620 6.119 1.00 93.69 245 PHE A C 1
ATOM 1982 O O . PHE A 1 245 ? -3.575 2.007 5.956 1.00 93.69 245 PHE A O 1
ATOM 1989 N N . GLY A 1 246 ? -5.725 2.467 6.391 1.00 94.56 246 GLY A N 1
ATOM 1990 C CA . GLY A 1 246 ? -5.563 3.920 6.480 1.00 94.56 246 GLY A CA 1
ATOM 1991 C C . GLY A 1 246 ? -4.569 4.346 7.563 1.00 94.56 246 GLY A C 1
ATOM 1992 O O . GLY A 1 246 ? -3.664 5.138 7.298 1.00 94.56 246 GLY A O 1
ATOM 1993 N N . TYR A 1 247 ? -4.663 3.760 8.756 1.00 93.06 247 TYR A N 1
ATOM 1994 C CA . TYR A 1 247 ? -3.736 3.994 9.861 1.00 93.06 247 TYR A CA 1
ATOM 1995 C C . TYR A 1 247 ? -2.294 3.615 9.486 1.00 93.06 247 TYR A C 1
ATOM 1997 O O . TYR A 1 247 ? -1.367 4.418 9.641 1.00 93.06 247 TYR A O 1
ATOM 2005 N N . THR A 1 248 ? -2.090 2.410 8.939 1.00 93.19 248 THR A N 1
ATOM 2006 C CA . THR A 1 248 ? -0.752 1.942 8.533 1.00 93.19 248 THR A CA 1
ATOM 2007 C C . THR A 1 248 ? -0.179 2.758 7.375 1.00 93.19 248 THR A C 1
ATOM 2009 O O . THR A 1 248 ? 1.008 3.092 7.397 1.00 93.19 248 THR A O 1
ATOM 2012 N N . LEU A 1 249 ? -1.013 3.141 6.405 1.00 94.56 249 LEU A N 1
ATOM 2013 C CA . LEU A 1 249 ? -0.652 4.000 5.279 1.00 94.56 249 LEU A CA 1
ATOM 2014 C C . LEU A 1 249 ? -0.229 5.395 5.750 1.00 94.56 249 LEU A C 1
ATOM 2016 O O . LEU A 1 249 ? 0.845 5.864 5.379 1.00 94.56 249 LEU A O 1
ATOM 2020 N N . ASN A 1 250 ? -1.021 6.040 6.608 1.00 93.44 250 ASN A N 1
ATOM 2021 C CA . ASN A 1 250 ? -0.707 7.364 7.150 1.00 93.44 250 ASN A CA 1
ATOM 2022 C C . ASN A 1 250 ? 0.600 7.353 7.948 1.00 93.44 250 ASN A C 1
ATOM 2024 O O . ASN A 1 250 ? 1.414 8.273 7.839 1.00 93.44 250 ASN A O 1
ATOM 2028 N N . ARG A 1 251 ? 0.842 6.288 8.716 1.00 91.88 251 ARG A N 1
ATOM 2029 C CA . ARG A 1 251 ? 2.107 6.090 9.430 1.00 91.88 251 ARG A CA 1
ATOM 2030 C C . ARG A 1 251 ? 3.281 5.915 8.465 1.00 91.88 251 ARG A C 1
ATOM 2032 O O . ARG A 1 251 ? 4.331 6.521 8.672 1.00 91.88 251 ARG A O 1
ATOM 2039 N N . ALA A 1 252 ? 3.095 5.136 7.401 1.00 94.12 252 ALA A N 1
ATOM 2040 C CA . ALA A 1 252 ? 4.106 4.937 6.369 1.00 94.12 252 ALA A CA 1
ATOM 2041 C C . ALA A 1 252 ? 4.449 6.243 5.647 1.00 94.12 252 ALA A C 1
ATOM 2043 O O . ALA A 1 252 ? 5.625 6.525 5.452 1.00 94.12 252 ALA A O 1
ATOM 2044 N N . LEU A 1 253 ? 3.444 7.059 5.312 1.00 94.12 253 LEU A N 1
ATOM 2045 C CA . LEU A 1 253 ? 3.623 8.369 4.683 1.00 94.12 253 LEU A CA 1
ATOM 2046 C C . LEU A 1 253 ? 4.377 9.345 5.592 1.00 94.12 253 LEU A C 1
ATOM 2048 O O . LEU A 1 253 ? 5.290 10.018 5.127 1.00 94.12 253 LEU A O 1
ATOM 2052 N N . LYS A 1 254 ? 4.054 9.392 6.892 1.00 91.00 254 LYS A N 1
ATOM 2053 C CA . LYS A 1 254 ? 4.769 10.245 7.861 1.00 91.00 254 LYS A CA 1
ATOM 2054 C C . LYS A 1 254 ? 6.224 9.823 8.062 1.00 91.00 254 LYS A C 1
ATOM 2056 O O . LYS A 1 254 ? 7.092 10.672 8.220 1.00 91.00 254 LYS A O 1
ATOM 2061 N N . ASN A 1 255 ? 6.485 8.518 8.053 1.00 88.56 255 ASN A N 1
ATOM 2062 C CA . ASN A 1 255 ? 7.829 7.963 8.226 1.00 88.56 255 ASN A CA 1
ATOM 2063 C C . ASN A 1 255 ? 8.591 7.815 6.902 1.00 88.56 255 ASN A C 1
ATOM 2065 O O . ASN A 1 255 ? 9.719 7.316 6.895 1.00 88.56 255 ASN A O 1
ATOM 2069 N N . PHE A 1 256 ? 7.983 8.196 5.778 1.00 92.50 256 PHE A N 1
ATOM 2070 C CA . PHE A 1 256 ? 8.612 8.091 4.476 1.00 92.50 256 PHE A CA 1
ATOM 2071 C C . PHE A 1 256 ? 9.737 9.114 4.374 1.00 92.50 256 PHE A C 1
ATOM 2073 O O . PHE A 1 256 ? 9.505 10.318 4.290 1.00 92.50 256 PHE A O 1
ATOM 2080 N N . ASN A 1 257 ? 10.970 8.615 4.360 1.00 89.44 257 ASN A N 1
ATOM 2081 C CA . ASN A 1 257 ? 12.150 9.444 4.209 1.00 89.44 257 ASN A CA 1
ATOM 2082 C C . ASN A 1 257 ? 13.035 8.879 3.089 1.00 89.44 257 ASN A C 1
ATOM 2084 O O . ASN A 1 257 ? 13.676 7.839 3.289 1.00 89.44 257 ASN A O 1
ATOM 2088 N N . PRO A 1 258 ? 13.058 9.508 1.899 1.00 87.31 258 PRO A N 1
ATOM 2089 C CA . PRO A 1 258 ? 13.894 9.041 0.808 1.00 87.31 258 PRO A CA 1
ATOM 2090 C C . PRO A 1 258 ? 15.371 9.196 1.172 1.00 87.31 258 PRO A C 1
ATOM 2092 O O . PRO A 1 258 ? 15.817 10.227 1.674 1.00 87.31 258 PRO A O 1
ATOM 2095 N N . THR A 1 259 ? 16.161 8.163 0.893 1.00 89.25 259 THR A N 1
ATOM 2096 C CA . THR A 1 259 ? 17.600 8.202 1.187 1.00 89.25 259 THR A CA 1
ATOM 2097 C C . THR A 1 259 ? 18.318 9.271 0.348 1.00 89.25 259 THR A C 1
ATOM 2099 O O . THR A 1 259 ? 17.953 9.511 -0.806 1.00 89.25 259 THR A O 1
ATOM 2102 N N . LYS A 1 260 ? 19.406 9.868 0.875 1.00 90.75 260 LYS A N 1
ATOM 2103 C CA . LYS A 1 260 ? 20.289 10.781 0.104 1.00 90.75 260 LYS A CA 1
ATOM 2104 C C . LYS A 1 260 ? 20.735 10.162 -1.223 1.00 90.75 260 LYS A C 1
ATOM 2106 O O . LYS A 1 260 ? 20.849 10.838 -2.239 1.00 90.75 260 LYS A O 1
ATOM 2111 N N . TYR A 1 261 ? 20.945 8.854 -1.204 1.00 89.94 261 TYR A N 1
ATOM 2112 C CA . TYR A 1 261 ? 21.305 8.085 -2.376 1.00 89.94 261 TYR A CA 1
ATOM 2113 C C . TYR A 1 261 ? 20.200 8.063 -3.443 1.00 89.94 261 TYR A C 1
ATOM 2115 O O . TYR A 1 261 ? 20.471 8.256 -4.624 1.00 89.94 261 TYR A O 1
ATOM 2123 N N . ASN A 1 262 ? 18.936 7.911 -3.047 1.00 90.75 262 ASN A N 1
ATOM 2124 C CA . ASN A 1 262 ? 17.825 7.981 -3.994 1.00 90.75 262 ASN A CA 1
ATOM 2125 C C . ASN A 1 262 ? 17.618 9.397 -4.543 1.00 90.75 262 ASN A C 1
ATOM 2127 O O . ASN A 1 262 ? 17.261 9.531 -5.708 1.00 90.75 262 ASN A O 1
ATOM 2131 N N . LEU A 1 263 ? 17.932 10.447 -3.775 1.00 91.06 263 LEU A N 1
ATOM 2132 C CA . LEU A 1 263 ? 17.993 11.812 -4.316 1.00 91.06 263 LEU A CA 1
ATOM 2133 C C . LEU A 1 263 ? 19.057 11.939 -5.419 1.00 91.06 263 LEU A C 1
ATOM 2135 O O . LEU A 1 263 ? 18.780 12.536 -6.457 1.00 91.06 263 LEU A O 1
ATOM 2139 N N . TYR A 1 264 ? 20.237 11.333 -5.243 1.00 92.88 264 TYR A N 1
ATOM 2140 C CA . TYR A 1 264 ? 21.267 11.281 -6.288 1.00 92.88 264 TYR A CA 1
ATOM 2141 C C . TYR A 1 264 ? 20.774 10.562 -7.554 1.00 92.88 264 TYR A C 1
ATOM 2143 O O . TYR A 1 264 ? 20.936 11.088 -8.656 1.00 92.88 264 TYR A O 1
ATOM 2151 N N . ILE A 1 265 ? 20.099 9.414 -7.410 1.00 92.88 265 ILE A N 1
ATOM 2152 C CA . ILE A 1 265 ? 19.478 8.716 -8.548 1.00 92.88 265 ILE A CA 1
ATOM 2153 C C . ILE A 1 265 ? 18.472 9.626 -9.261 1.00 92.88 265 ILE A C 1
ATOM 2155 O O . ILE A 1 265 ? 18.459 9.670 -10.489 1.00 92.88 265 ILE A O 1
ATOM 2159 N N . SER A 1 266 ? 17.656 10.375 -8.518 1.00 93.75 266 SER A N 1
ATOM 2160 C CA . SER A 1 266 ? 16.666 11.294 -9.087 1.00 93.75 266 SER A CA 1
ATOM 2161 C C . SER A 1 266 ? 17.301 12.446 -9.855 1.00 93.75 266 SER A C 1
ATOM 2163 O O . SER A 1 266 ? 16.852 12.762 -10.956 1.00 93.75 266 SER A O 1
ATOM 2165 N N . LEU A 1 267 ? 18.371 13.042 -9.322 1.00 94.88 267 LEU A N 1
ATOM 2166 C CA . LEU A 1 267 ? 19.132 14.081 -10.018 1.00 94.88 267 LEU A CA 1
ATOM 2167 C C . LEU A 1 267 ? 19.757 13.541 -11.306 1.00 94.88 267 LEU A C 1
ATOM 2169 O O . LEU A 1 267 ? 19.692 14.195 -12.345 1.00 94.88 267 LEU A O 1
ATOM 2173 N N . TYR A 1 268 ? 20.303 12.327 -11.264 1.00 94.94 268 TYR A N 1
ATOM 2174 C CA . TYR A 1 268 ? 20.862 11.679 -12.443 1.00 94.94 268 TYR A CA 1
ATOM 2175 C C . TYR A 1 268 ? 19.789 11.330 -13.486 1.00 94.94 268 TYR A C 1
ATOM 2177 O O . TYR A 1 268 ? 19.964 11.594 -14.675 1.00 94.94 268 TYR A O 1
ATOM 2185 N N . ALA A 1 269 ? 18.646 10.793 -13.056 1.00 94.62 269 ALA A N 1
ATOM 2186 C CA . ALA A 1 269 ? 17.512 10.511 -13.929 1.00 94.62 269 ALA A CA 1
ATOM 2187 C C . ALA A 1 269 ? 16.969 11.794 -14.576 1.00 94.62 269 ALA A C 1
ATOM 2189 O O . ALA A 1 269 ? 16.659 11.788 -15.767 1.00 94.62 269 ALA A O 1
ATOM 2190 N N . LEU A 1 270 ? 16.909 12.903 -13.829 1.00 94.81 270 LEU A N 1
ATOM 2191 C CA . LEU A 1 270 ? 16.534 14.219 -14.343 1.00 94.81 270 LEU A CA 1
ATOM 2192 C C . LEU A 1 270 ? 17.562 14.747 -15.350 1.00 94.81 270 LEU A C 1
ATOM 2194 O O . LEU A 1 270 ? 17.173 15.227 -16.413 1.00 94.81 270 LEU A O 1
ATOM 2198 N N . PHE A 1 271 ? 18.859 14.616 -15.055 1.00 93.94 271 PHE A N 1
ATOM 2199 C CA . PHE A 1 271 ? 19.933 14.959 -15.988 1.00 93.94 271 PHE A CA 1
ATOM 2200 C C . PHE A 1 271 ? 19.767 14.198 -17.305 1.00 93.94 271 PHE A C 1
ATOM 2202 O O . PHE A 1 271 ? 19.696 14.816 -18.365 1.00 93.94 271 PHE A O 1
ATOM 2209 N N . VAL A 1 272 ? 19.610 12.872 -17.241 1.00 93.19 272 VAL A N 1
ATOM 2210 C CA . VAL A 1 272 ? 19.370 12.032 -18.419 1.00 93.19 272 VAL A CA 1
ATOM 2211 C C . VAL A 1 272 ? 18.092 12.461 -19.146 1.00 93.19 272 VAL A C 1
ATOM 2213 O O . VAL A 1 272 ? 18.110 12.632 -20.363 1.00 93.19 272 VAL A O 1
ATOM 2216 N N . PHE A 1 273 ? 16.993 12.688 -18.428 1.00 93.38 273 PHE A N 1
ATOM 2217 C CA . PHE A 1 273 ? 15.716 13.107 -19.006 1.00 93.38 273 PHE A CA 1
ATOM 2218 C C . PHE A 1 273 ? 15.839 14.422 -19.789 1.00 93.38 273 PHE A C 1
ATOM 2220 O O . PHE A 1 273 ? 15.448 14.492 -20.958 1.00 93.38 273 PHE A O 1
ATOM 2227 N N . LEU A 1 274 ? 16.419 15.454 -19.169 1.00 91.62 274 LEU A N 1
ATOM 2228 C CA . LEU A 1 274 ? 16.632 16.762 -19.789 1.00 91.62 274 LEU A CA 1
ATOM 2229 C C . LEU A 1 274 ? 17.591 16.665 -20.972 1.00 91.62 274 LEU A C 1
ATOM 2231 O O . LEU A 1 274 ? 17.347 17.274 -22.017 1.00 91.62 274 LEU A O 1
ATOM 2235 N N . PHE A 1 275 ? 18.645 15.860 -20.840 1.00 88.50 275 PHE A N 1
ATOM 2236 C CA . PHE A 1 275 ? 19.608 15.647 -21.906 1.00 88.50 275 PHE A CA 1
ATOM 2237 C C . PHE A 1 275 ? 18.932 15.005 -23.124 1.00 88.50 275 PHE A C 1
ATOM 2239 O O . PHE A 1 275 ? 19.031 15.545 -24.223 1.00 88.50 275 PHE A O 1
ATOM 2246 N N . ILE A 1 276 ? 18.152 13.932 -22.950 1.00 88.31 276 ILE A N 1
ATOM 2247 C CA . ILE A 1 276 ? 17.378 13.319 -24.044 1.00 88.31 276 ILE A CA 1
ATOM 2248 C C . ILE A 1 276 ? 16.420 14.338 -24.669 1.00 88.31 276 ILE A C 1
ATOM 2250 O O . ILE A 1 276 ? 16.358 14.457 -25.895 1.00 88.31 276 ILE A O 1
ATOM 2254 N N . ALA A 1 277 ? 15.688 15.097 -23.850 1.00 86.00 277 ALA A N 1
ATOM 2255 C CA . ALA A 1 277 ? 14.720 16.076 -24.334 1.00 86.00 277 ALA A CA 1
ATOM 2256 C C . ALA A 1 277 ? 15.383 17.178 -25.184 1.00 86.00 277 ALA A C 1
ATOM 2258 O O . ALA A 1 277 ? 14.889 17.506 -26.268 1.00 86.00 277 ALA A O 1
ATOM 2259 N N . PHE A 1 278 ? 16.528 17.708 -24.745 1.00 83.19 278 PHE A N 1
ATOM 2260 C CA . PHE A 1 278 ? 17.208 18.840 -25.377 1.00 83.19 278 PHE A CA 1
ATOM 2261 C C . PHE A 1 278 ? 18.091 18.439 -26.569 1.00 83.19 278 PHE A C 1
ATOM 2263 O O . PHE A 1 278 ? 17.998 19.035 -27.648 1.00 83.19 278 PHE A O 1
ATOM 2270 N N . PHE A 1 279 ? 18.915 17.396 -26.419 1.00 72.25 279 PHE A N 1
ATOM 2271 C CA . PHE A 1 279 ? 19.868 16.965 -27.453 1.00 72.25 279 PHE A CA 1
ATOM 2272 C C . PHE A 1 279 ? 19.167 16.432 -28.712 1.00 72.25 279 PHE A C 1
ATOM 2274 O O . PHE A 1 279 ? 19.698 16.512 -29.824 1.00 72.25 279 PHE A O 1
ATOM 2281 N N . SER A 1 280 ? 17.917 15.983 -28.561 1.00 64.88 280 SER A N 1
ATOM 2282 C CA . SER A 1 280 ? 17.062 15.467 -29.632 1.00 64.88 280 SER A CA 1
ATOM 2283 C C . SER A 1 280 ? 16.856 16.420 -30.820 1.00 64.88 280 SER A C 1
ATOM 2285 O O . SER A 1 280 ? 16.568 15.944 -31.924 1.00 64.88 280 SER A O 1
ATOM 2287 N N . LYS A 1 281 ? 17.005 17.738 -30.610 1.00 62.84 281 LYS A N 1
ATOM 2288 C CA . LYS A 1 281 ? 16.846 18.783 -31.639 1.00 62.84 281 LYS A CA 1
ATOM 2289 C C . LYS A 1 281 ? 18.137 19.094 -32.403 1.00 62.84 281 LYS A C 1
ATOM 2291 O O . LYS A 1 281 ? 18.067 19.610 -33.517 1.00 62.84 281 LYS A O 1
ATOM 2296 N N . ARG A 1 282 ? 19.308 18.799 -31.825 1.00 63.38 282 ARG A N 1
ATOM 2297 C CA . ARG A 1 282 ? 20.620 19.162 -32.398 1.00 63.38 282 ARG A CA 1
ATOM 2298 C C . ARG A 1 282 ? 21.304 18.023 -33.157 1.00 63.38 282 ARG A C 1
ATOM 2300 O O . ARG A 1 282 ? 22.218 18.275 -33.934 1.00 63.38 282 ARG A O 1
ATOM 2307 N N . TYR A 1 283 ? 20.833 16.788 -33.004 1.00 65.94 283 TYR A N 1
ATOM 2308 C CA . TYR A 1 283 ? 21.443 15.604 -33.615 1.00 65.94 283 TYR A CA 1
ATOM 2309 C C . TYR A 1 283 ? 20.968 15.372 -35.068 1.00 65.94 283 TYR A C 1
ATOM 2311 O O . TYR A 1 283 ? 20.105 14.533 -35.329 1.00 65.94 283 TYR A O 1
ATOM 2319 N N . LYS A 1 284 ? 21.488 16.162 -36.024 1.00 59.53 284 LYS A N 1
ATOM 2320 C CA . LYS A 1 284 ? 21.078 16.122 -37.449 1.00 59.53 284 LYS A CA 1
ATOM 2321 C C . LYS A 1 284 ? 21.852 15.104 -38.306 1.00 59.53 284 LYS A C 1
ATOM 2323 O O . LYS A 1 284 ? 21.286 14.567 -39.253 1.00 59.53 284 LYS A O 1
ATOM 2328 N N . HIS A 1 285 ? 23.100 14.784 -37.954 1.00 66.69 285 HIS A N 1
ATOM 2329 C CA . HIS A 1 285 ? 24.000 13.931 -38.755 1.00 66.69 285 HIS A CA 1
ATOM 2330 C C . HIS A 1 285 ? 24.179 12.529 -38.147 1.00 66.69 285 HIS A C 1
ATOM 2332 O O . HIS A 1 285 ? 25.289 12.113 -37.802 1.00 66.69 285 HIS A O 1
ATOM 2338 N N . ARG A 1 286 ? 23.063 11.812 -37.978 1.00 77.62 286 ARG A N 1
ATOM 2339 C CA . ARG A 1 286 ? 23.058 10.440 -37.444 1.00 77.62 286 ARG A CA 1
ATOM 2340 C C . ARG A 1 286 ? 23.367 9.399 -38.515 1.00 77.62 286 ARG A C 1
ATOM 2342 O O . ARG A 1 286 ? 22.948 9.553 -39.663 1.00 77.62 286 ARG A 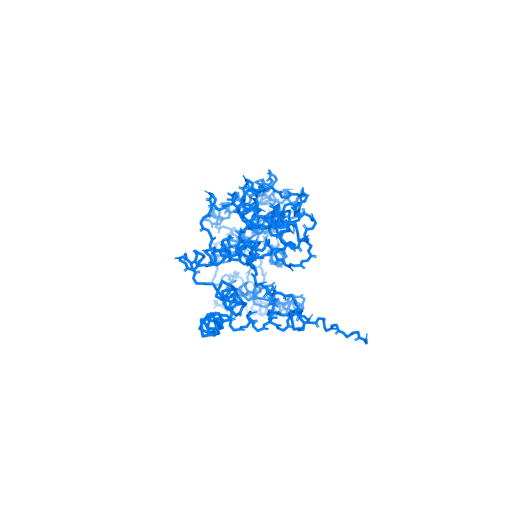O 1
ATOM 2349 N N . ALA A 1 287 ? 24.037 8.327 -38.117 1.00 86.06 287 ALA A N 1
ATOM 2350 C CA . ALA A 1 287 ? 24.176 7.126 -38.920 1.00 86.06 287 ALA A CA 1
ATOM 2351 C C . ALA A 1 287 ? 22.846 6.370 -38.989 1.00 86.06 287 ALA A C 1
ATOM 2353 O O . ALA A 1 287 ? 22.091 6.280 -38.017 1.00 86.06 287 ALA A O 1
ATOM 2354 N N . ILE A 1 288 ? 22.552 5.822 -40.162 1.00 85.25 288 ILE A N 1
ATOM 2355 C CA . ILE A 1 288 ? 21.322 5.096 -40.465 1.00 85.25 288 ILE A CA 1
ATOM 2356 C C . ILE A 1 288 ? 21.699 3.785 -41.156 1.00 85.25 288 ILE A C 1
ATOM 2358 O O . ILE A 1 288 ? 22.697 3.697 -41.869 1.00 85.25 288 ILE A O 1
ATOM 2362 N N . LYS A 1 289 ? 20.894 2.742 -40.936 1.00 87.31 289 LYS A N 1
ATOM 2363 C CA . LYS A 1 289 ? 20.984 1.477 -41.673 1.00 87.31 289 LYS A CA 1
ATOM 2364 C C . LYS A 1 289 ? 20.029 1.498 -42.856 1.00 87.31 289 LYS A C 1
ATOM 2366 O O . LYS A 1 289 ? 18.836 1.725 -42.671 1.00 87.31 289 LYS A O 1
ATOM 2371 N N . CYS A 1 290 ? 20.535 1.176 -44.042 1.00 88.25 290 CYS A N 1
ATOM 2372 C CA . CYS A 1 290 ? 19.698 0.950 -45.212 1.00 88.25 290 CYS A CA 1
ATOM 2373 C C . CYS A 1 290 ? 18.714 -0.205 -44.930 1.00 88.25 290 CYS A C 1
ATOM 2375 O O . CYS A 1 290 ? 19.159 -1.306 -44.586 1.00 88.25 290 CYS A O 1
ATOM 2377 N N . PRO A 1 291 ? 17.392 -0.012 -45.100 1.00 85.75 291 PRO A N 1
ATOM 2378 C CA . PRO A 1 291 ? 16.395 -1.031 -44.773 1.00 85.75 291 PRO A CA 1
ATOM 2379 C C . PRO A 1 291 ? 16.459 -2.259 -45.694 1.00 85.75 291 PRO A C 1
ATOM 2381 O O . PRO A 1 291 ? 15.946 -3.315 -45.329 1.00 85.75 291 PRO A O 1
ATOM 2384 N N . LYS A 1 292 ? 17.081 -2.137 -46.877 1.00 88.00 292 LYS A N 1
ATOM 2385 C CA . LYS A 1 292 ? 17.170 -3.214 -47.877 1.00 88.00 292 LYS A CA 1
ATOM 2386 C C . LYS A 1 292 ? 18.435 -4.052 -47.758 1.00 88.00 292 LYS A C 1
ATOM 2388 O O . LYS A 1 292 ? 18.340 -5.272 -47.761 1.00 88.00 292 LYS A O 1
ATOM 2393 N N . CYS A 1 293 ? 19.603 -3.422 -47.649 1.00 89.00 293 CYS A N 1
ATOM 2394 C CA . CYS A 1 293 ? 20.884 -4.137 -47.634 1.00 89.00 293 CYS A CA 1
ATOM 2395 C C . CYS A 1 293 ? 21.596 -4.124 -46.273 1.00 89.00 293 CYS A C 1
ATOM 2397 O O . CYS A 1 293 ? 22.626 -4.778 -46.124 1.00 89.00 293 CYS A O 1
ATOM 2399 N N . GLY A 1 294 ? 21.097 -3.363 -45.292 1.00 87.12 294 GLY A N 1
ATOM 2400 C CA . GLY A 1 294 ? 21.686 -3.261 -43.955 1.00 87.12 294 GLY A CA 1
ATOM 2401 C C . GLY A 1 294 ? 22.955 -2.413 -43.849 1.00 87.12 294 GLY A C 1
ATOM 2402 O O . GLY A 1 294 ? 23.494 -2.297 -42.749 1.00 87.12 294 GLY A O 1
ATOM 2403 N N . GLN A 1 295 ? 23.431 -1.825 -44.950 1.00 89.50 295 GLN A N 1
ATOM 2404 C CA . GLN A 1 295 ? 24.616 -0.967 -44.960 1.00 89.50 295 GLN A CA 1
ATOM 2405 C C . GLN A 1 295 ? 24.406 0.256 -44.062 1.00 89.50 295 GLN A C 1
ATOM 2407 O O . GLN A 1 295 ? 23.364 0.909 -44.141 1.00 89.50 295 GLN A O 1
ATOM 2412 N N . VAL A 1 296 ? 25.392 0.539 -43.210 1.00 89.88 296 VAL A N 1
ATOM 2413 C CA . VAL A 1 296 ? 25.425 1.740 -42.369 1.00 89.88 296 VAL A CA 1
ATOM 2414 C C . VAL A 1 296 ? 26.022 2.884 -43.181 1.00 89.88 296 VAL A C 1
ATOM 2416 O O . VAL A 1 296 ? 27.030 2.689 -43.855 1.00 89.88 296 VAL A O 1
ATOM 2419 N N . TYR A 1 297 ? 25.385 4.048 -43.136 1.00 87.62 297 TYR A N 1
ATOM 2420 C CA . TYR A 1 297 ? 25.866 5.273 -43.770 1.00 87.62 297 TYR A CA 1
ATOM 2421 C C . TYR A 1 297 ? 25.349 6.495 -42.999 1.00 87.62 297 TYR A C 1
ATOM 2423 O O . TYR A 1 297 ? 24.393 6.395 -42.225 1.00 87.62 297 TYR A O 1
ATOM 2431 N N . CYS A 1 298 ? 25.967 7.657 -43.194 1.00 87.19 298 CYS A N 1
ATOM 2432 C CA . CYS A 1 298 ? 25.520 8.923 -42.615 1.00 87.19 298 CYS A CA 1
ATOM 2433 C C . CYS A 1 298 ? 25.583 10.061 -43.649 1.00 87.19 298 CYS A C 1
ATOM 2435 O O . CYS A 1 298 ? 26.013 9.851 -44.780 1.00 87.19 298 CYS A O 1
ATOM 2437 N N . MET A 1 299 ? 25.173 11.271 -43.254 1.00 80.50 299 MET A N 1
ATOM 2438 C CA . MET A 1 299 ? 25.215 12.463 -44.120 1.00 80.50 299 MET A CA 1
ATOM 2439 C C . MET A 1 299 ? 26.636 12.881 -44.550 1.00 80.50 299 MET A C 1
ATOM 2441 O O . MET A 1 299 ? 26.774 13.587 -45.545 1.00 80.50 299 MET A O 1
ATOM 2445 N N . ASN A 1 300 ? 27.683 12.458 -43.828 1.00 82.06 300 ASN A N 1
ATOM 2446 C CA . ASN A 1 300 ? 29.068 12.654 -44.278 1.00 82.06 300 ASN A CA 1
ATOM 2447 C C . ASN A 1 300 ? 29.430 11.674 -45.399 1.00 82.06 300 ASN A C 1
ATOM 2449 O O . ASN A 1 300 ? 30.045 12.073 -46.383 1.00 82.06 300 ASN A O 1
ATOM 2453 N N . CYS A 1 301 ? 29.019 10.407 -45.276 1.00 84.00 301 CYS A N 1
ATOM 2454 C CA . CYS A 1 301 ? 29.291 9.385 -46.290 1.00 84.00 301 CYS A CA 1
ATOM 2455 C C . CYS A 1 301 ? 28.470 9.609 -47.567 1.00 84.00 301 CYS A C 1
ATOM 2457 O O . CYS A 1 301 ? 28.962 9.410 -48.674 1.00 84.00 301 CYS A O 1
ATOM 2459 N N . GLU A 1 302 ? 27.206 10.014 -47.421 1.00 83.25 302 GLU A N 1
ATOM 2460 C CA . GLU A 1 302 ? 26.303 10.321 -48.527 1.00 83.25 302 GLU A CA 1
ATOM 2461 C C . GLU A 1 302 ? 25.693 11.712 -48.326 1.00 83.25 302 GLU A C 1
ATOM 2463 O O . GLU A 1 302 ? 24.927 11.932 -47.391 1.00 83.25 302 GLU A O 1
ATOM 2468 N N . ARG A 1 303 ? 25.972 12.649 -49.245 1.00 80.12 303 ARG A N 1
ATOM 2469 C CA . ARG A 1 303 ? 25.482 14.043 -49.163 1.00 80.12 303 ARG A CA 1
ATOM 2470 C C . ARG A 1 303 ? 23.953 14.165 -49.090 1.00 80.12 303 ARG A C 1
ATOM 2472 O O . ARG A 1 303 ? 23.440 15.181 -48.630 1.00 80.12 303 ARG A O 1
ATOM 2479 N N . ARG A 1 304 ? 23.217 13.167 -49.593 1.00 81.75 304 ARG A N 1
ATOM 2480 C CA . ARG A 1 304 ? 21.751 13.131 -49.610 1.00 81.75 304 ARG A CA 1
ATOM 2481 C C . ARG A 1 304 ? 21.274 11.767 -49.125 1.00 81.75 304 ARG A C 1
ATOM 2483 O O . ARG A 1 304 ? 21.702 10.748 -49.650 1.00 81.75 304 ARG A O 1
ATOM 2490 N N . ILE A 1 305 ? 20.337 11.768 -48.178 1.00 80.12 305 ILE A N 1
ATOM 2491 C CA . ILE A 1 305 ? 19.580 10.568 -47.809 1.00 80.12 305 ILE A CA 1
ATOM 2492 C C . ILE A 1 305 ? 18.479 10.371 -48.853 1.00 80.12 305 ILE A C 1
ATOM 2494 O O . ILE A 1 305 ? 17.626 11.243 -49.028 1.00 80.12 305 ILE A O 1
ATOM 2498 N N . TYR A 1 306 ? 18.512 9.236 -49.549 1.00 80.25 306 TYR A N 1
ATOM 2499 C CA . TYR A 1 306 ? 17.552 8.910 -50.602 1.00 80.25 306 TYR A CA 1
ATOM 2500 C C . TYR A 1 306 ? 16.228 8.371 -50.037 1.00 80.25 306 TYR A C 1
ATOM 2502 O O . TYR A 1 306 ? 16.066 8.167 -48.828 1.00 80.25 306 TYR A O 1
ATOM 2510 N N . TRP A 1 307 ? 15.259 8.157 -50.932 1.00 79.88 307 TRP A N 1
ATOM 2511 C CA . TRP A 1 307 ? 13.892 7.725 -50.626 1.00 79.88 307 TRP A CA 1
ATOM 2512 C C . TRP A 1 307 ? 13.840 6.603 -49.574 1.00 79.88 307 TRP A C 1
ATOM 2514 O O . TRP A 1 307 ? 14.521 5.585 -49.700 1.00 79.88 307 TRP A O 1
ATOM 2524 N N . ASN A 1 308 ? 13.039 6.800 -48.518 1.00 81.00 308 ASN A N 1
ATOM 2525 C CA . ASN A 1 308 ? 12.875 5.872 -47.389 1.00 81.00 308 ASN A CA 1
ATOM 2526 C C . ASN A 1 308 ? 14.177 5.445 -46.675 1.00 81.00 308 ASN A C 1
ATOM 2528 O O . ASN A 1 308 ? 14.230 4.374 -46.069 1.00 81.00 308 ASN A O 1
ATOM 2532 N N . GLY A 1 309 ? 15.233 6.264 -46.717 1.00 84.12 309 GLY A N 1
ATOM 2533 C CA . GLY A 1 309 ? 16.497 5.946 -46.050 1.00 84.12 309 GLY A CA 1
ATOM 2534 C C . GLY A 1 309 ? 17.275 4.817 -46.731 1.00 84.12 309 GLY A C 1
ATOM 2535 O O . GLY A 1 309 ? 18.022 4.091 -46.065 1.00 84.12 309 GLY A O 1
ATOM 2536 N N . LEU A 1 310 ? 17.117 4.649 -48.045 1.00 88.19 310 LEU A N 1
ATOM 2537 C CA . LEU A 1 310 ? 17.980 3.785 -48.850 1.00 88.19 310 LEU A CA 1
ATOM 2538 C C . LEU A 1 310 ? 19.366 4.417 -49.024 1.00 88.19 310 LEU A C 1
ATOM 2540 O O . LEU A 1 310 ? 19.473 5.623 -49.229 1.00 88.19 310 LEU A O 1
ATOM 2544 N N . CYS A 1 311 ? 20.415 3.590 -48.982 1.00 90.69 311 CYS A N 1
ATOM 2545 C CA . CYS A 1 311 ? 21.741 4.028 -49.423 1.00 90.69 311 CYS A CA 1
ATOM 2546 C C . CYS A 1 311 ? 21.749 4.253 -50.939 1.00 90.69 311 CYS A C 1
ATOM 2548 O O . CYS A 1 311 ? 20.931 3.660 -51.658 1.00 90.69 311 CYS A O 1
ATOM 2550 N N . LYS A 1 312 ? 22.715 5.037 -51.426 1.00 90.12 312 LYS A N 1
ATOM 2551 C CA . LYS A 1 312 ? 22.880 5.375 -52.847 1.00 90.12 312 LYS A CA 1
ATOM 2552 C C . LYS A 1 312 ? 22.771 4.145 -53.749 1.00 90.12 312 LYS A C 1
ATOM 2554 O O . LYS A 1 312 ? 21.938 4.129 -54.646 1.00 90.12 312 LYS A O 1
ATOM 2559 N N . ASN A 1 313 ? 23.522 3.081 -53.453 1.00 89.62 313 ASN A N 1
ATOM 2560 C CA . ASN A 1 313 ? 23.548 1.868 -54.281 1.00 89.62 313 ASN A CA 1
ATOM 2561 C C . ASN A 1 313 ? 22.189 1.156 -54.344 1.00 89.62 313 ASN A C 1
ATOM 2563 O O . ASN A 1 313 ? 21.812 0.621 -55.380 1.00 89.62 313 ASN A O 1
ATOM 2567 N N . CYS A 1 314 ? 21.435 1.124 -53.241 1.00 91.31 314 CYS A N 1
ATOM 2568 C CA . CYS A 1 314 ? 20.103 0.516 -53.252 1.00 91.31 314 CYS A CA 1
ATOM 2569 C C . CYS A 1 314 ? 19.094 1.380 -54.002 1.00 91.31 314 CYS A C 1
ATOM 2571 O O . CYS A 1 314 ? 18.230 0.836 -54.681 1.00 91.31 314 CYS A O 1
ATOM 2573 N N . TYR A 1 315 ? 19.195 2.702 -53.880 1.00 91.62 315 TYR A N 1
ATOM 2574 C CA . TYR A 1 315 ? 18.335 3.620 -54.612 1.00 91.62 315 TYR A CA 1
ATOM 2575 C C . TYR A 1 315 ? 18.570 3.513 -56.125 1.00 91.62 315 TYR A C 1
ATOM 2577 O O . TYR A 1 315 ? 17.615 3.285 -56.868 1.00 91.62 315 TYR A O 1
ATOM 2585 N N . THR A 1 316 ? 19.831 3.565 -56.567 1.00 91.44 316 THR A N 1
ATOM 2586 C CA . THR A 1 316 ? 20.176 3.503 -57.996 1.00 91.44 316 THR A CA 1
ATOM 2587 C C . THR A 1 316 ? 19.830 2.166 -58.639 1.00 91.44 316 THR A C 1
ATOM 2589 O O . THR A 1 316 ? 19.358 2.122 -59.770 1.00 91.44 316 THR A O 1
ATOM 2592 N N . CYS A 1 317 ? 19.999 1.061 -57.909 1.00 90.94 317 CYS A N 1
ATOM 2593 C CA . CYS A 1 317 ? 19.737 -0.272 -58.448 1.00 90.94 317 CYS A CA 1
ATOM 2594 C C . CYS A 1 317 ? 18.258 -0.692 -58.413 1.00 90.94 317 CYS A C 1
ATOM 2596 O O . CYS A 1 317 ? 17.824 -1.452 -59.280 1.00 90.94 317 CYS A O 1
ATOM 2598 N N . LEU A 1 318 ? 17.504 -0.277 -57.385 1.00 89.00 318 LEU A N 1
ATOM 2599 C CA . LEU A 1 318 ? 16.154 -0.797 -57.112 1.00 89.00 318 LEU A CA 1
ATOM 2600 C C . LEU A 1 318 ? 15.030 0.211 -57.374 1.00 89.00 318 LEU A C 1
ATOM 2602 O O . LEU A 1 318 ? 13.874 -0.204 -57.401 1.00 89.00 318 LEU A O 1
ATOM 2606 N N . VAL A 1 319 ? 15.341 1.507 -57.485 1.00 89.75 319 VAL A N 1
ATOM 2607 C CA . VAL A 1 319 ? 14.333 2.572 -57.616 1.00 89.75 319 VAL A CA 1
ATOM 2608 C C . VAL A 1 319 ? 14.541 3.391 -58.886 1.00 89.75 319 VAL A C 1
ATOM 2610 O O . VAL A 1 319 ? 13.628 3.433 -59.701 1.00 89.75 319 VAL A O 1
ATOM 2613 N N . SER A 1 320 ? 15.705 4.033 -59.073 1.00 88.69 320 SER A N 1
ATOM 2614 C CA . SER A 1 320 ? 15.945 4.858 -60.273 1.00 88.69 320 SER A CA 1
ATOM 2615 C C . SER A 1 320 ? 16.390 4.053 -61.496 1.00 88.69 320 SER A C 1
ATOM 2617 O O . SER A 1 320 ? 16.263 4.541 -62.610 1.00 88.69 320 SER A O 1
ATOM 2619 N N . PHE A 1 321 ? 16.863 2.815 -61.304 1.00 87.88 321 PHE A N 1
ATOM 2620 C CA . PHE A 1 321 ? 17.335 1.913 -62.365 1.00 87.88 321 PHE A CA 1
ATOM 2621 C C . PHE A 1 321 ? 18.472 2.482 -63.234 1.00 87.88 321 PHE A C 1
ATOM 2623 O O . PHE A 1 321 ? 18.662 2.053 -64.365 1.00 87.88 321 PHE A O 1
ATOM 2630 N N . GLU A 1 322 ? 19.260 3.401 -62.677 1.00 87.44 322 GLU A N 1
ATOM 2631 C CA . GLU A 1 322 ? 20.395 4.057 -63.349 1.00 87.44 322 GLU A CA 1
ATOM 2632 C C . GLU A 1 322 ? 21.670 3.195 -63.364 1.00 87.44 322 GLU A C 1
ATOM 2634 O O . GLU A 1 322 ? 22.641 3.541 -64.027 1.00 87.44 322 GLU A O 1
ATOM 2639 N N . ALA A 1 323 ? 21.701 2.104 -62.591 1.00 88.38 323 ALA A N 1
ATOM 2640 C CA . ALA A 1 323 ? 22.866 1.230 -62.456 1.00 88.38 323 ALA A CA 1
ATOM 2641 C C . ALA A 1 323 ? 22.856 0.056 -63.448 1.00 88.38 323 ALA A C 1
ATOM 2643 O O . ALA A 1 323 ? 21.791 -0.446 -63.826 1.00 88.38 323 ALA A O 1
ATOM 2644 N N . ASP A 1 324 ? 24.050 -0.446 -63.768 1.00 91.19 324 ASP A N 1
ATOM 2645 C CA . ASP A 1 324 ? 24.243 -1.577 -64.674 1.00 91.19 324 ASP A CA 1
ATOM 2646 C C . ASP A 1 324 ? 23.520 -2.856 -64.204 1.00 91.19 324 ASP A C 1
ATOM 2648 O O . ASP A 1 324 ? 23.393 -3.109 -62.995 1.00 91.19 324 ASP A O 1
ATOM 2652 N N . PRO A 1 325 ? 23.073 -3.728 -65.132 1.00 89.69 325 PRO A N 1
ATOM 2653 C CA . PRO A 1 325 ? 22.361 -4.962 -64.791 1.00 89.69 325 PRO A CA 1
ATOM 2654 C C . PRO A 1 325 ? 23.106 -5.871 -63.800 1.00 89.69 325 PRO A C 1
ATOM 2656 O O . PRO A 1 325 ? 22.483 -6.464 -62.917 1.00 89.69 325 PRO A O 1
ATOM 2659 N N . SER A 1 326 ? 24.434 -5.959 -63.899 1.00 89.44 326 SER A N 1
ATOM 2660 C CA . SER A 1 326 ? 25.273 -6.782 -63.017 1.00 89.44 326 SER A CA 1
ATOM 2661 C C . SER A 1 326 ? 25.266 -6.279 -61.566 1.00 89.44 326 SER A C 1
ATOM 2663 O O . SER A 1 326 ? 25.093 -7.064 -60.626 1.00 89.44 326 SER A O 1
ATOM 2665 N N . ASP A 1 327 ? 25.373 -4.965 -61.368 1.00 88.12 327 ASP A N 1
ATOM 2666 C CA . ASP A 1 327 ? 25.310 -4.329 -60.052 1.00 88.12 327 ASP A CA 1
ATOM 2667 C C . ASP A 1 327 ? 23.916 -4.451 -59.433 1.00 88.12 327 ASP A C 1
ATOM 2669 O O . ASP A 1 327 ? 23.780 -4.704 -58.228 1.00 88.12 327 ASP A O 1
ATOM 2673 N N . ARG A 1 328 ? 22.872 -4.380 -60.265 1.00 90.12 328 ARG A N 1
ATOM 2674 C CA . ARG A 1 328 ? 21.488 -4.607 -59.836 1.00 90.12 328 ARG A CA 1
ATOM 2675 C C . ARG A 1 328 ? 21.295 -6.015 -59.280 1.00 90.12 328 ARG A C 1
ATOM 2677 O O . ARG A 1 328 ? 20.771 -6.158 -58.173 1.00 90.12 328 ARG A O 1
ATOM 2684 N N . VAL A 1 329 ? 21.770 -7.045 -59.987 1.00 90.75 329 VAL A N 1
ATOM 2685 C CA . VAL A 1 329 ? 21.711 -8.440 -59.511 1.00 90.75 329 VAL A CA 1
ATOM 2686 C C . VAL A 1 329 ? 22.451 -8.590 -58.179 1.00 90.75 329 VAL A C 1
ATOM 2688 O O . VAL A 1 329 ? 21.913 -9.177 -57.235 1.00 90.75 329 VAL A O 1
ATOM 2691 N N . ARG A 1 330 ? 23.639 -7.986 -58.042 1.00 91.00 330 ARG A N 1
ATOM 2692 C CA . ARG A 1 330 ? 24.423 -8.030 -56.796 1.00 91.00 330 ARG A CA 1
ATOM 2693 C C . ARG A 1 330 ? 23.669 -7.418 -55.610 1.00 91.00 330 ARG A C 1
ATOM 2695 O O . ARG A 1 330 ? 23.640 -8.004 -54.525 1.00 91.00 330 ARG A O 1
ATOM 2702 N N . VAL A 1 331 ? 23.046 -6.250 -55.790 1.00 90.94 331 VAL A N 1
ATOM 2703 C CA . VAL A 1 331 ? 22.269 -5.583 -54.730 1.00 90.94 331 VAL A CA 1
ATOM 2704 C C . VAL A 1 331 ? 21.031 -6.397 -54.349 1.00 90.94 331 VAL A C 1
ATOM 2706 O O . VAL A 1 331 ? 20.722 -6.503 -53.157 1.00 90.94 331 VAL A O 1
ATOM 2709 N N . ILE A 1 332 ? 20.357 -7.017 -55.322 1.00 90.38 332 ILE A N 1
ATOM 2710 C CA . ILE A 1 332 ? 19.209 -7.901 -55.076 1.00 90.38 332 ILE A CA 1
ATOM 2711 C C . ILE A 1 332 ? 19.631 -9.092 -54.211 1.00 90.38 332 ILE A C 1
ATOM 2713 O O . ILE A 1 332 ? 19.028 -9.304 -53.154 1.00 90.38 332 ILE A O 1
ATOM 2717 N N . LEU A 1 333 ? 20.698 -9.806 -54.584 1.00 91.19 333 LEU A N 1
ATOM 2718 C CA . LEU A 1 333 ? 21.215 -10.943 -53.811 1.00 91.19 333 LEU A CA 1
ATOM 2719 C C . LEU A 1 333 ? 21.582 -10.528 -52.380 1.00 91.19 333 LEU A C 1
ATOM 2721 O O . LEU A 1 333 ? 21.119 -11.138 -51.413 1.00 91.19 333 LEU A O 1
ATOM 2725 N N . LYS A 1 334 ? 22.308 -9.413 -52.225 1.00 91.00 334 LYS A N 1
ATOM 2726 C CA . LYS A 1 334 ? 22.661 -8.858 -50.908 1.00 91.00 334 LYS A CA 1
ATOM 2727 C C . LYS A 1 334 ? 21.424 -8.530 -50.065 1.00 91.00 334 LYS A C 1
ATOM 2729 O O . LYS A 1 334 ? 21.407 -8.778 -48.858 1.00 91.00 334 LYS A O 1
ATOM 2734 N N . SER A 1 335 ? 20.374 -7.980 -50.678 1.00 89.94 335 SER A N 1
ATOM 2735 C CA . SER A 1 335 ? 19.121 -7.670 -49.981 1.00 89.94 335 SER A CA 1
ATOM 2736 C C . SER A 1 335 ? 18.370 -8.927 -49.529 1.00 89.94 335 SER A C 1
ATOM 2738 O O . SER A 1 335 ? 17.798 -8.954 -48.432 1.00 89.94 335 SER A O 1
ATOM 2740 N N . TYR A 1 336 ? 18.424 -9.996 -50.329 1.00 90.88 336 TYR A N 1
ATOM 2741 C CA . TYR A 1 336 ? 17.816 -11.280 -50.001 1.00 90.88 336 TYR A CA 1
ATOM 2742 C C . TYR A 1 336 ? 18.525 -11.937 -48.813 1.00 90.88 336 TYR A C 1
ATOM 2744 O O . TYR A 1 336 ? 17.879 -12.318 -47.834 1.00 90.88 336 TYR A O 1
ATOM 2752 N N . GLU A 1 337 ? 19.859 -11.981 -48.836 1.00 90.88 337 GLU A N 1
ATOM 2753 C CA . GLU A 1 337 ? 20.662 -12.493 -47.724 1.00 90.88 337 GLU A CA 1
ATOM 2754 C C . GLU A 1 337 ? 20.433 -11.716 -46.430 1.00 90.88 337 GLU A C 1
ATOM 2756 O O . GLU A 1 337 ? 20.250 -12.316 -45.365 1.00 90.88 337 GLU A O 1
ATOM 2761 N N . PHE A 1 338 ? 20.407 -10.382 -46.514 1.00 88.06 338 PHE A N 1
ATOM 2762 C CA . PHE A 1 338 ? 20.116 -9.529 -45.369 1.00 88.06 338 PHE A CA 1
ATOM 2763 C C . PHE A 1 338 ? 18.734 -9.845 -44.795 1.00 88.06 338 PHE A C 1
ATOM 2765 O O . PHE A 1 338 ? 18.595 -10.074 -43.593 1.00 88.06 338 PHE A O 1
ATOM 2772 N N . THR A 1 339 ? 17.715 -9.938 -45.649 1.00 86.06 339 THR A N 1
ATOM 2773 C CA . THR A 1 339 ? 16.346 -10.261 -45.230 1.00 86.06 339 THR A CA 1
ATOM 2774 C C . THR A 1 339 ? 16.270 -11.645 -44.582 1.00 86.06 339 THR A C 1
ATOM 2776 O O . THR A 1 339 ? 15.624 -11.795 -43.542 1.00 86.06 339 THR A O 1
ATOM 2779 N N . ARG A 1 340 ? 16.973 -12.644 -45.132 1.00 87.81 340 ARG A N 1
ATOM 2780 C CA . ARG A 1 340 ? 17.059 -14.001 -44.571 1.00 87.81 340 ARG A CA 1
ATOM 2781 C C . ARG A 1 340 ? 17.693 -13.997 -43.179 1.00 87.81 340 ARG A C 1
ATOM 2783 O O . ARG A 1 340 ? 17.095 -14.530 -42.246 1.00 87.81 340 ARG A O 1
ATOM 2790 N N . LYS A 1 341 ? 18.845 -13.335 -43.009 1.00 85.31 341 LYS A N 1
ATOM 2791 C CA . LYS A 1 341 ? 19.513 -13.180 -41.701 1.00 85.31 341 LYS A CA 1
ATOM 2792 C C . LYS A 1 341 ? 18.606 -12.473 -40.690 1.00 85.31 341 LYS A C 1
ATOM 2794 O O . LYS A 1 341 ? 18.505 -12.899 -39.542 1.00 85.31 341 LYS A O 1
ATOM 2799 N N . GLN A 1 342 ? 17.891 -11.433 -41.121 1.00 81.19 342 GLN A N 1
ATOM 2800 C CA . GLN A 1 342 ? 16.960 -10.711 -40.254 1.00 81.19 342 GLN A CA 1
ATOM 2801 C C . GLN A 1 342 ? 15.755 -11.555 -39.833 1.00 81.19 342 GLN A C 1
ATOM 2803 O O . GLN A 1 342 ? 15.316 -11.432 -38.691 1.00 81.19 342 GLN A O 1
ATOM 2808 N N . LYS A 1 343 ? 15.213 -12.401 -40.718 1.00 82.50 343 LYS A N 1
ATOM 2809 C CA . LYS A 1 343 ? 14.138 -13.342 -40.373 1.00 82.50 343 LYS A CA 1
ATOM 2810 C C . LYS A 1 343 ? 14.618 -14.371 -39.350 1.00 82.50 343 LYS A C 1
ATOM 2812 O O . LYS A 1 343 ? 13.995 -14.478 -38.304 1.00 82.50 343 LYS A O 1
ATOM 2817 N N . ALA A 1 344 ? 15.753 -15.027 -39.600 1.00 83.38 344 ALA A N 1
ATOM 2818 C CA . ALA A 1 344 ? 16.319 -16.019 -38.681 1.00 83.38 344 ALA A CA 1
ATOM 2819 C C . ALA A 1 344 ? 16.555 -15.437 -37.277 1.00 83.38 344 ALA A C 1
ATOM 2821 O O . ALA A 1 344 ? 16.112 -16.002 -36.281 1.00 83.38 344 ALA A O 1
ATOM 2822 N N . TYR A 1 345 ? 17.161 -14.249 -37.202 1.00 79.88 345 TYR A N 1
ATOM 2823 C CA . TYR A 1 345 ? 17.363 -13.555 -35.932 1.00 79.88 345 TYR A CA 1
ATOM 2824 C C . TYR A 1 345 ? 16.041 -13.176 -35.245 1.00 79.88 345 TYR A C 1
ATOM 2826 O O . TYR A 1 345 ? 15.920 -13.324 -34.033 1.00 79.88 345 TYR A O 1
ATOM 2834 N N . LYS A 1 346 ? 15.028 -12.702 -35.990 1.00 74.06 346 LYS A N 1
ATOM 2835 C CA . LYS A 1 346 ? 13.703 -12.401 -35.417 1.00 74.06 346 LYS A CA 1
ATOM 2836 C C . LYS A 1 346 ? 13.055 -13.645 -34.817 1.00 74.06 346 LYS A C 1
ATOM 2838 O O . LYS A 1 346 ? 12.546 -13.541 -33.710 1.00 74.06 346 LYS A O 1
ATOM 2843 N N . THR A 1 347 ? 13.100 -14.774 -35.522 1.00 78.00 347 THR A N 1
ATOM 2844 C CA . THR A 1 347 ? 12.547 -16.051 -35.056 1.00 78.00 347 THR A CA 1
ATOM 2845 C C . THR A 1 347 ? 13.251 -16.527 -33.785 1.00 78.00 347 THR A C 1
ATOM 2847 O O . THR A 1 347 ? 12.589 -16.856 -32.802 1.00 78.00 347 THR A O 1
ATOM 2850 N N . LEU A 1 348 ? 14.587 -16.472 -33.762 1.00 80.12 348 LEU A N 1
ATOM 2851 C CA . LEU A 1 348 ? 15.382 -16.823 -32.583 1.00 80.12 348 LEU A CA 1
ATOM 2852 C C . LEU A 1 348 ? 15.032 -15.935 -31.378 1.00 80.12 348 LEU A C 1
ATOM 2854 O O . LEU A 1 348 ? 14.788 -16.421 -30.279 1.00 80.12 348 LEU A O 1
ATOM 2858 N N . MET A 1 349 ? 14.969 -14.620 -31.580 1.00 69.62 349 MET A N 1
ATOM 2859 C CA . MET A 1 349 ? 14.699 -13.683 -30.490 1.00 69.62 349 MET A CA 1
ATOM 2860 C C . MET A 1 349 ? 13.242 -13.701 -30.022 1.00 69.62 349 MET A C 1
ATOM 2862 O O . MET A 1 349 ? 12.988 -13.456 -28.847 1.00 69.62 349 MET A O 1
ATOM 2866 N N . SER A 1 350 ? 12.279 -14.012 -30.897 1.00 71.75 350 SER A N 1
ATOM 2867 C CA . SER A 1 350 ? 10.886 -14.212 -30.481 1.00 71.75 350 SER A CA 1
ATOM 2868 C C . SER A 1 350 ? 10.683 -15.431 -29.598 1.00 71.75 350 SER A C 1
ATOM 2870 O O . SER A 1 350 ? 9.756 -15.432 -28.798 1.00 71.75 350 SER A O 1
ATOM 2872 N N . PHE A 1 351 ? 11.549 -16.437 -29.732 1.00 74.62 351 PHE A N 1
ATOM 2873 C CA . PHE A 1 351 ? 11.564 -17.587 -28.839 1.00 74.62 351 PHE A CA 1
ATOM 2874 C C . PHE A 1 351 ? 12.127 -17.217 -27.457 1.00 74.62 351 PHE A C 1
ATOM 2876 O O . PHE A 1 351 ? 11.567 -17.604 -26.440 1.00 74.62 351 PHE A O 1
ATOM 2883 N N . LEU A 1 352 ? 13.202 -16.419 -27.415 1.00 71.56 352 LEU A N 1
ATOM 2884 C CA . LEU A 1 352 ? 13.884 -16.046 -26.168 1.00 71.56 352 LEU A CA 1
ATOM 2885 C C . LEU A 1 352 ? 13.156 -14.969 -25.352 1.00 71.56 352 LEU A C 1
ATOM 2887 O O . LEU A 1 352 ? 13.212 -14.980 -24.126 1.00 71.56 352 LEU A O 1
ATOM 2891 N N . ILE A 1 353 ? 12.517 -14.005 -26.018 1.00 68.50 353 ILE A N 1
ATOM 2892 C CA . ILE A 1 353 ? 11.871 -12.859 -25.372 1.00 68.50 353 ILE A CA 1
ATOM 2893 C C . ILE A 1 353 ? 10.415 -12.790 -25.858 1.00 68.50 353 ILE A C 1
ATOM 2895 O O . ILE A 1 353 ? 10.156 -12.313 -26.972 1.00 68.50 353 ILE A O 1
ATOM 2899 N N . PRO A 1 354 ? 9.444 -13.222 -25.032 1.00 62.94 354 PRO A N 1
ATOM 2900 C CA . PRO A 1 354 ? 8.028 -13.079 -25.347 1.00 62.94 354 PRO A CA 1
ATOM 2901 C C . PRO A 1 354 ? 7.687 -11.622 -25.703 1.00 62.94 354 PRO A C 1
ATOM 2903 O O . PRO A 1 354 ? 8.027 -10.690 -24.976 1.00 62.94 354 PRO A O 1
ATOM 2906 N N . GLY A 1 355 ? 7.055 -11.408 -26.861 1.00 61.53 355 GLY A N 1
ATOM 2907 C CA . GLY A 1 355 ? 6.708 -10.069 -27.360 1.00 61.53 355 GLY A CA 1
ATOM 2908 C C . GLY A 1 355 ? 7.808 -9.335 -28.148 1.00 61.53 355 GLY A C 1
ATOM 2909 O O . GLY A 1 355 ? 7.565 -8.229 -28.636 1.00 61.53 355 GLY A O 1
ATOM 2910 N N . PHE A 1 356 ? 8.985 -9.939 -28.370 1.00 66.62 356 PHE A N 1
ATOM 2911 C CA . PHE A 1 356 ? 10.088 -9.336 -29.142 1.00 66.62 356 PHE A CA 1
ATOM 2912 C C . PHE A 1 356 ? 9.694 -8.901 -30.564 1.00 66.62 356 PHE A C 1
ATOM 2914 O O . PHE A 1 356 ? 10.107 -7.842 -31.041 1.00 66.62 356 PHE A O 1
ATOM 2921 N N . LEU A 1 357 ? 8.863 -9.698 -31.246 1.00 58.78 357 LEU A N 1
ATOM 2922 C CA . LEU A 1 357 ? 8.360 -9.389 -32.592 1.00 58.78 357 LEU A CA 1
ATOM 2923 C C . LEU A 1 357 ? 7.572 -8.075 -32.631 1.00 58.78 357 LEU A C 1
ATOM 2925 O O . LEU A 1 357 ? 7.688 -7.320 -33.598 1.00 58.78 357 LEU A O 1
ATOM 2929 N N . LEU A 1 358 ? 6.823 -7.778 -31.567 1.00 54.91 358 LEU A N 1
ATOM 2930 C CA . LEU A 1 358 ? 6.031 -6.559 -31.447 1.00 54.91 358 LEU A CA 1
ATOM 2931 C C . LEU A 1 358 ? 6.947 -5.346 -31.220 1.00 54.91 358 LEU A C 1
ATOM 2933 O O . LEU A 1 358 ? 6.759 -4.317 -31.865 1.00 54.91 358 LEU A O 1
ATOM 2937 N N . MET A 1 359 ? 7.999 -5.478 -30.399 1.00 56.25 359 MET A N 1
ATOM 2938 C CA . MET A 1 359 ? 8.967 -4.404 -30.088 1.00 56.25 359 MET A CA 1
ATOM 2939 C C . MET A 1 359 ? 9.754 -3.885 -31.306 1.00 56.25 359 MET A C 1
ATOM 2941 O O . MET A 1 359 ? 10.432 -2.862 -31.223 1.00 56.25 359 MET A O 1
ATOM 2945 N N . ARG A 1 360 ? 9.699 -4.584 -32.444 1.00 55.75 360 ARG A N 1
ATOM 2946 C CA . ARG A 1 360 ? 10.559 -4.328 -33.603 1.00 55.75 360 ARG A CA 1
ATOM 2947 C C . ARG A 1 360 ? 9.914 -3.505 -34.729 1.00 55.75 360 ARG A C 1
ATOM 2949 O O . ARG A 1 360 ? 10.622 -3.124 -35.661 1.00 55.75 360 ARG A O 1
ATOM 2956 N N . GLY A 1 361 ? 8.614 -3.216 -34.673 1.00 52.06 361 GLY A N 1
ATOM 2957 C CA . GLY A 1 361 ? 7.992 -2.280 -35.618 1.00 52.06 361 GLY A CA 1
ATOM 2958 C C . GLY A 1 361 ? 8.440 -0.834 -35.366 1.00 52.06 361 GLY A C 1
ATOM 2959 O O . GLY A 1 361 ? 8.724 -0.477 -34.227 1.00 52.06 361 GLY A O 1
ATOM 2960 N N . ASP A 1 362 ? 8.418 0.035 -36.385 1.00 49.94 362 ASP A N 1
ATOM 2961 C CA . ASP A 1 362 ? 8.676 1.495 -36.271 1.00 49.94 362 ASP A CA 1
ATOM 2962 C C . ASP A 1 362 ? 7.640 2.251 -35.395 1.00 49.94 362 ASP A C 1
ATOM 2964 O O . ASP A 1 362 ? 7.519 3.477 -35.431 1.00 49.94 362 ASP A O 1
ATOM 2968 N N . ARG A 1 363 ? 6.822 1.519 -34.631 1.00 51.94 363 ARG A N 1
ATOM 2969 C CA . ARG A 1 363 ? 5.776 2.023 -33.741 1.00 51.94 363 ARG A CA 1
ATOM 2970 C C . ARG A 1 363 ? 5.862 1.287 -32.399 1.00 51.94 363 ARG A C 1
ATOM 2972 O O . ARG A 1 363 ? 5.168 0.298 -32.180 1.00 51.94 363 ARG A O 1
ATOM 2979 N N . LEU A 1 364 ? 6.678 1.815 -31.486 1.00 53.06 364 LEU A N 1
ATOM 2980 C CA . LEU A 1 364 ? 6.947 1.251 -30.151 1.00 53.06 364 LEU A CA 1
ATOM 2981 C C . LEU A 1 364 ? 5.812 1.388 -29.110 1.00 53.06 364 LEU A C 1
ATOM 2983 O O . LEU A 1 364 ? 5.976 0.952 -27.975 1.00 53.06 364 LEU A O 1
ATOM 2987 N N . ILE A 1 365 ? 4.659 1.975 -29.450 1.00 52.25 365 ILE A N 1
ATOM 2988 C CA . ILE A 1 365 ? 3.594 2.291 -28.469 1.00 52.25 365 ILE A CA 1
ATOM 2989 C C . ILE A 1 365 ? 2.731 1.059 -28.114 1.00 52.25 365 ILE A C 1
ATOM 2991 O O . ILE A 1 365 ? 2.307 0.889 -26.973 1.00 52.25 365 ILE A O 1
ATOM 2995 N N . ARG A 1 366 ? 2.482 0.170 -29.081 1.00 52.88 366 ARG A N 1
ATOM 2996 C CA . ARG A 1 366 ? 1.654 -1.046 -28.911 1.00 52.88 366 ARG A CA 1
ATOM 2997 C C . ARG A 1 366 ? 2.329 -2.221 -28.165 1.00 52.88 366 ARG A C 1
ATOM 2999 O O . ARG A 1 366 ? 1.628 -2.951 -27.479 1.00 52.88 366 ARG A O 1
ATOM 3006 N N . PRO A 1 367 ? 3.653 -2.442 -28.263 1.00 52.00 367 PRO A N 1
ATOM 3007 C CA . PRO A 1 367 ? 4.323 -3.571 -27.604 1.00 52.00 367 PRO A CA 1
ATOM 3008 C C . PRO A 1 367 ? 4.545 -3.364 -26.105 1.00 52.00 367 PRO A C 1
ATOM 3010 O O . PRO A 1 367 ? 4.478 -4.317 -25.336 1.00 52.00 367 PRO A O 1
ATOM 3013 N N . LEU A 1 368 ? 4.827 -2.125 -25.686 1.00 52.97 368 LEU A N 1
ATOM 3014 C CA . LEU A 1 368 ? 5.169 -1.814 -24.296 1.00 52.97 368 LEU A CA 1
ATOM 3015 C C . LEU A 1 368 ? 3.937 -1.865 -23.378 1.00 52.97 368 LEU A C 1
ATOM 3017 O O . LEU A 1 368 ? 4.032 -2.320 -22.246 1.00 52.97 368 LEU A O 1
ATOM 3021 N N . THR A 1 369 ? 2.774 -1.466 -23.899 1.00 54.44 369 THR A N 1
ATOM 3022 C CA . THR A 1 369 ? 1.474 -1.565 -23.218 1.00 54.44 369 THR A CA 1
ATOM 3023 C C . THR A 1 369 ? 1.079 -3.021 -22.960 1.00 54.44 369 THR A C 1
ATOM 3025 O O . THR A 1 369 ? 0.715 -3.357 -21.838 1.00 54.44 369 THR A O 1
ATOM 3028 N N . LEU A 1 370 ? 1.251 -3.910 -23.943 1.00 50.06 370 LEU A N 1
ATOM 3029 C CA . LEU A 1 370 ? 1.004 -5.350 -23.782 1.00 50.06 370 LEU A CA 1
ATOM 3030 C C . LEU A 1 370 ? 2.022 -6.032 -22.855 1.00 50.06 370 LEU A C 1
ATOM 3032 O O . LEU A 1 370 ? 1.641 -6.843 -22.020 1.00 50.06 370 LEU A O 1
ATOM 3036 N N . PHE A 1 371 ? 3.307 -5.681 -22.939 1.00 53.88 371 PHE A N 1
ATOM 3037 C CA . PHE A 1 371 ? 4.337 -6.276 -22.079 1.00 53.88 371 PHE A CA 1
ATOM 3038 C C . PHE A 1 371 ? 4.207 -5.845 -20.608 1.00 53.88 371 PHE A C 1
ATOM 3040 O O . PHE A 1 371 ? 4.428 -6.651 -19.708 1.00 53.88 371 PHE A O 1
ATOM 3047 N N . CYS A 1 372 ? 3.793 -4.599 -20.345 1.00 52.09 372 CYS A N 1
ATOM 3048 C CA . CYS A 1 372 ? 3.432 -4.148 -18.998 1.00 52.09 372 CYS A CA 1
ATOM 3049 C C . CYS A 1 372 ? 2.181 -4.864 -18.460 1.00 52.09 372 CYS A C 1
ATOM 3051 O O . CYS A 1 372 ? 2.158 -5.201 -17.281 1.00 52.09 372 CYS A O 1
ATOM 3053 N N . LEU A 1 373 ? 1.187 -5.160 -19.310 1.00 46.94 373 LEU A N 1
ATOM 3054 C CA . LEU A 1 373 ? 0.008 -5.954 -18.935 1.00 46.94 373 LEU A CA 1
ATOM 3055 C C . LEU A 1 373 ? 0.350 -7.421 -18.621 1.00 46.94 373 LEU A C 1
ATOM 3057 O O . LEU A 1 373 ? -0.241 -7.989 -17.714 1.00 46.94 373 LEU A O 1
ATOM 3061 N N . CYS A 1 374 ? 1.327 -8.020 -19.310 1.00 45.34 374 CYS A N 1
ATOM 3062 C CA . CYS A 1 374 ? 1.766 -9.397 -19.045 1.00 45.34 374 CYS A CA 1
ATOM 3063 C C . CYS A 1 374 ? 2.652 -9.552 -17.793 1.00 45.34 374 CYS A C 1
ATOM 3065 O O . CYS A 1 374 ? 2.857 -10.674 -17.340 1.00 45.34 374 CYS A O 1
ATOM 3067 N N . ILE A 1 375 ? 3.217 -8.459 -17.260 1.00 46.03 375 ILE A N 1
ATOM 3068 C CA . ILE A 1 375 ? 4.119 -8.473 -16.087 1.00 46.03 375 ILE A CA 1
ATOM 3069 C C . ILE A 1 375 ? 3.448 -7.905 -14.833 1.00 46.03 375 ILE A C 1
ATOM 3071 O O . ILE A 1 375 ? 3.955 -8.099 -13.729 1.00 46.03 375 ILE A O 1
ATOM 3075 N N . LEU A 1 376 ? 2.282 -7.266 -14.962 1.00 34.88 376 LEU A N 1
ATOM 3076 C CA . LEU A 1 376 ? 1.369 -7.164 -13.831 1.00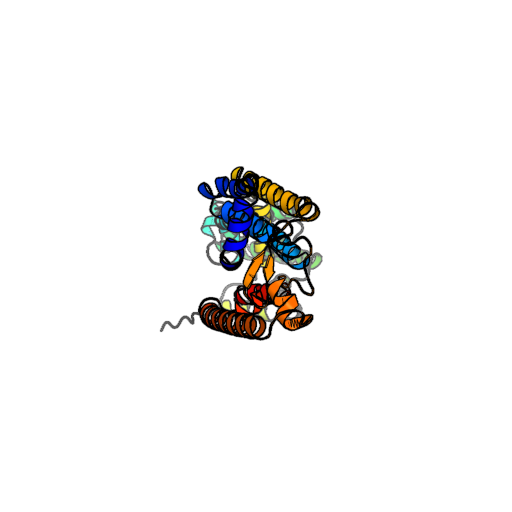 34.88 376 LEU A CA 1
ATOM 3077 C C . LEU A 1 376 ? 0.954 -8.596 -13.485 1.00 34.88 376 LEU A C 1
ATOM 3079 O O . LEU A 1 376 ? 0.297 -9.235 -14.309 1.00 34.88 376 LEU A O 1
ATOM 3083 N N . PRO A 1 377 ? 1.333 -9.146 -12.317 1.00 36.66 377 PRO A N 1
ATOM 3084 C CA . PRO A 1 377 ? 0.708 -10.377 -11.900 1.00 36.66 377 PRO A CA 1
ATOM 3085 C C . PRO A 1 377 ? -0.771 -10.030 -11.751 1.00 36.66 377 PRO A C 1
ATOM 3087 O O . PRO A 1 377 ? -1.141 -9.234 -10.886 1.00 36.66 377 PRO A O 1
ATOM 3090 N N . PHE A 1 378 ? -1.622 -10.617 -12.591 1.00 33.62 378 PHE A N 1
ATOM 3091 C CA . PHE A 1 378 ? -2.982 -10.921 -12.178 1.00 33.62 378 PHE A CA 1
ATOM 3092 C C . PHE A 1 378 ? -2.841 -11.826 -10.953 1.00 33.62 378 PHE A C 1
ATOM 3094 O O . PHE A 1 378 ? -2.808 -13.047 -11.044 1.00 33.62 378 PHE A O 1
ATOM 3101 N N . ARG A 1 379 ? -2.651 -11.210 -9.785 1.00 34.31 379 ARG A N 1
ATOM 3102 C CA . ARG A 1 379 ? -2.799 -11.862 -8.495 1.00 34.31 379 ARG A CA 1
ATOM 3103 C C . ARG A 1 379 ? -4.280 -11.783 -8.155 1.00 34.31 379 ARG A C 1
ATOM 3105 O O . ARG A 1 379 ? -4.676 -11.096 -7.225 1.00 34.31 379 ARG A O 1
ATOM 3112 N N . THR A 1 380 ? -5.085 -12.430 -8.986 1.00 34.16 380 THR A N 1
ATOM 3113 C CA . THR A 1 380 ? -6.437 -12.837 -8.631 1.00 34.16 380 THR A CA 1
ATOM 3114 C C . THR A 1 380 ? -6.299 -14.184 -7.934 1.00 34.16 380 THR A C 1
ATOM 3116 O O . THR A 1 380 ? -5.842 -15.154 -8.530 1.00 34.16 380 THR A O 1
ATOM 3119 N N . ASP A 1 381 ? -6.621 -14.166 -6.645 1.00 36.66 381 ASP A N 1
ATOM 3120 C CA . ASP A 1 381 ? -7.104 -15.291 -5.849 1.00 36.66 381 ASP A CA 1
ATOM 3121 C C . ASP A 1 381 ? -6.184 -16.501 -5.655 1.00 36.66 381 ASP A C 1
ATOM 3123 O O . ASP A 1 381 ? -6.211 -17.480 -6.388 1.00 36.66 381 ASP A O 1
ATOM 3127 N N . PHE A 1 382 ? -5.467 -16.484 -4.530 1.00 30.48 382 PHE A N 1
ATOM 3128 C CA . PHE A 1 382 ? -5.206 -17.698 -3.753 1.00 30.48 382 PHE A CA 1
ATOM 3129 C C . PHE A 1 382 ? -5.454 -17.398 -2.269 1.00 30.48 382 PHE A C 1
ATOM 3131 O O . PHE A 1 382 ? -4.537 -17.315 -1.454 1.00 30.48 382 PHE A O 1
ATOM 3138 N N . VAL A 1 383 ? -6.730 -17.206 -1.922 1.00 31.72 383 VAL A N 1
ATOM 3139 C CA . VAL A 1 383 ? -7.236 -17.513 -0.578 1.00 31.72 383 VAL A CA 1
ATOM 3140 C C . VAL A 1 383 ? -7.661 -18.977 -0.622 1.00 31.72 383 VAL A C 1
ATOM 3142 O O . VAL A 1 383 ? -8.828 -19.305 -0.802 1.00 31.72 383 VAL A O 1
ATOM 3145 N N . THR A 1 384 ? -6.700 -19.893 -0.527 1.00 31.83 384 THR A N 1
ATOM 3146 C CA . THR A 1 384 ? -7.026 -21.288 -0.231 1.00 31.83 384 THR A CA 1
ATOM 3147 C C . THR A 1 384 ? -7.371 -21.378 1.244 1.00 31.83 384 THR A C 1
ATOM 3149 O O . THR A 1 384 ? -6.493 -21.308 2.105 1.00 31.83 384 THR A O 1
ATOM 3152 N N . CYS A 1 385 ? -8.670 -21.510 1.512 1.00 30.33 385 CYS A N 1
ATOM 3153 C CA . CYS A 1 385 ? -9.224 -22.029 2.751 1.00 30.33 385 CYS A CA 1
ATOM 3154 C C . CYS A 1 385 ? -8.424 -23.255 3.213 1.00 30.33 385 CYS A C 1
ATOM 3156 O O . CYS A 1 385 ? -8.550 -24.339 2.646 1.00 30.33 385 CYS A O 1
ATOM 3158 N N . GLN A 1 386 ? -7.628 -23.103 4.270 1.00 30.84 386 GLN A N 1
ATOM 3159 C CA . GLN A 1 386 ? -7.256 -24.245 5.094 1.00 30.84 386 GLN A CA 1
ATOM 3160 C C . GLN A 1 386 ? -8.497 -24.640 5.892 1.00 30.84 386 GLN A C 1
ATOM 3162 O O . GLN A 1 386 ? -8.815 -24.053 6.924 1.00 30.84 386 GLN A O 1
ATOM 3167 N N . HIS A 1 387 ? -9.225 -25.625 5.368 1.00 32.72 387 HIS A N 1
ATOM 3168 C CA . HIS A 1 387 ? -10.143 -26.416 6.167 1.00 32.72 387 HIS A CA 1
ATOM 3169 C C . HIS A 1 387 ? -9.344 -27.104 7.273 1.00 32.72 387 HIS A C 1
ATOM 3171 O O . HIS A 1 387 ? -8.535 -27.995 7.021 1.00 32.72 387 HIS A O 1
ATOM 3177 N N . ILE A 1 388 ? -9.604 -26.680 8.505 1.00 33.94 388 ILE A N 1
ATOM 3178 C CA . ILE A 1 388 ? -9.326 -27.453 9.707 1.00 33.94 388 ILE A CA 1
ATOM 3179 C C . ILE A 1 388 ? -10.204 -28.705 9.613 1.00 33.94 388 ILE A C 1
ATOM 3181 O O . ILE A 1 388 ? -11.422 -28.633 9.764 1.00 33.94 388 ILE A O 1
ATOM 3185 N N . ARG A 1 389 ? -9.590 -29.846 9.303 1.00 32.75 389 ARG A N 1
ATOM 3186 C CA . ARG A 1 389 ? -10.094 -31.153 9.724 1.00 32.75 389 ARG A CA 1
ATOM 3187 C C . ARG A 1 389 ? -9.205 -31.601 10.871 1.00 32.75 389 ARG A C 1
ATOM 3189 O O . ARG A 1 389 ? -8.052 -31.955 10.650 1.00 32.75 389 ARG A O 1
ATOM 3196 N N . THR A 1 390 ? -9.746 -31.570 12.075 1.00 36.78 390 THR A N 1
ATOM 3197 C CA . THR A 1 390 ? -9.327 -32.467 13.151 1.00 36.78 390 THR A CA 1
ATOM 3198 C C . THR A 1 390 ? -10.462 -33.469 13.356 1.00 36.78 390 THR A C 1
ATOM 3200 O O . THR A 1 390 ? -11.621 -33.069 13.201 1.00 36.78 390 THR A O 1
ATOM 3203 N N . PRO A 1 391 ? -10.183 -34.747 13.652 1.00 50.56 391 PRO A N 1
ATOM 3204 C CA . PRO A 1 391 ? -11.114 -35.524 14.459 1.00 50.56 391 PRO A CA 1
ATOM 3205 C C . PRO A 1 391 ? -11.251 -34.914 15.861 1.00 50.56 391 PRO A C 1
ATOM 3207 O O . PRO A 1 391 ? -10.271 -34.285 16.333 1.00 50.56 391 PRO A O 1
#

Radius of gyration: 35.11 Å; chains: 1; bounding box: 77×55×101 Å

pLDDT: mean 85.69, std 15.4, range [30.33, 98.62]